Protein AF-0000000077158064 (afdb_homodimer)

Nearest PDB structures (foldseek):
  5jr9-assembly1_B  TM=8.731E-01  e=4.680E-07  Nanoarchaeum equitans Kin4-M
  8fbj-assembly1_A  TM=3.766E-01  e=9.279E-02  synthetic construct
  6vfk-assembly1_B  TM=2.708E-01  e=1.232E-01  synthetic construct
  2fbn-assembly1_B  TM=3.321E-01  e=3.832E-01  Plasmodium falciparum
  8e0m-assembly2_F  TM=2.994E-01  e=1.310E+00  synthetic construct

Organism: Nitrosopumilus maritimus (strain SCM1) (NCBI:txid436308)

InterPro domains:
  IPR002848 Translin family [PF01997] (65-176)
  IPR002848 Translin family [PTHR10741] (7-194)
  IPR036081 Translin superfamily [SSF74784] (12-185)

Solvent-accessible surface area (backbone atoms only — not comparable to full-atom values): 20820 Å² total; per-residue (Å²): 121,50,52,67,42,40,54,60,41,51,53,54,38,49,53,52,51,50,52,49,48,52,39,48,54,49,47,67,62,53,41,51,55,32,38,50,28,19,50,49,13,45,52,27,43,77,67,70,34,54,66,59,14,51,52,29,40,51,54,25,49,54,51,49,60,60,50,51,74,59,35,56,80,77,44,40,65,69,46,36,62,37,40,15,39,43,38,21,33,52,38,52,51,20,54,76,68,72,33,57,28,73,29,43,75,78,69,68,48,51,63,60,19,40,54,51,4,54,57,54,31,44,60,54,44,50,52,50,29,54,55,26,48,74,75,68,37,52,69,59,20,51,51,49,43,50,52,41,49,50,51,48,64,69,50,51,70,50,40,80,40,34,90,77,32,74,62,39,36,60,50,50,55,52,46,52,53,52,51,51,51,49,50,51,51,53,52,50,50,53,52,50,54,49,51,54,53,53,54,54,59,64,75,97,122,48,51,67,42,39,55,60,40,49,54,54,38,48,53,52,50,49,51,50,47,53,38,49,54,49,45,68,62,54,42,50,58,32,38,50,28,20,51,49,14,44,51,28,43,76,66,72,34,53,68,60,14,51,52,30,40,52,54,25,50,54,51,48,60,60,52,51,74,58,35,58,79,77,44,39,66,68,47,37,61,37,41,16,40,44,37,21,33,52,38,52,51,20,54,77,67,72,34,58,28,73,28,42,75,79,69,68,50,54,63,62,19,41,54,51,5,54,57,54,31,44,59,55,44,50,52,49,27,53,54,27,48,75,74,66,38,52,69,60,19,50,51,50,44,51,53,41,49,51,50,48,63,70,50,51,71,48,40,78,40,34,90,74,33,74,61,40,36,62,50,48,55,52,45,53,54,50,50,50,51,48,51,52,51,54,52,51,50,54,51,52,52,50,51,51,54,53,54,56,58,63,76,96

Sequence (408 aa):
MTLKNVKPSLNKISKTLGNVQDSREFLLKNTREIIVLCSRSIIAIHKNDTKTGKNNLKKAESLLKKYKKKATGDLRRYIITPEQEFVEAACLIAIVEKKEIPSDKKLGVMPESYVLGLLDCIGELKRMVFDKIRIGEIEEATRVFEVMENLYLQLYTFSMYDKVVKEARRKIDVNRILVDDVRSAITEEKRRTELIKTLKKFEKMTLKNVKPSLNKISKTLGNVQDSREFLLKNTREIIVLCSRSIIAIHKNDTKTGKNNLKKAESLLKKYKKKATGDLRRYIITPEQEFVEAACLIAIVEKKEIPSDKKLGVMPESYVLGLLDCIGELKRMVFDKIRIGEIEEATRVFEVMENLYLQLYTFSMYDKVVKEARRKIDVNRILVDDVRSAITEEKRRTELIKTLKKFEK

Radius of gyration: 30.84 Å; Cα contacts (8 Å, |Δi|>4): 491; chains: 2; bounding box: 34×127×59 Å

Foldseek 3Di:
DVCPPPVVVVVVVVVVVVLLVVLLVVLVPQLVLLLVLLVVLLVCVLVVNLVSSVVSLVVSLVSLVVSCVSQPDPSCVSSLVSLLSSLLSQQSSCVSVVHDRDDCVVSVHDPLSNLNSLLVNLVSLLVVLVVCVVVPNLVSSVSSLVVSVVSLVVSVVCLVVCVPRPCSVVSSVVSVVSSVVSVVVSVVSVVVVVVVVVVVVVVD/DVCVPPVVVVVVVVVVVVLLVVLLVVLVPQLVQLLVLLVVLLVCVLVVNLVSSVVSLVVSLVSLVVSVVSQPDPSCVSSLVSLLSSLLSQQSSCVSVVHDRDDCVVSVHDPLSNLNSLLVNLVSLLVVLVVCVVVPNLVSSVSSLVVSVVSLVVSVVCLVVCVPRPCSVVSSVVSVVSSVVSVVVSVVSVVVVVVVVVVVVVVD

Structure (mmCIF, N/CA/C/O backbone):
data_AF-0000000077158064-model_v1
#
loop_
_entity.id
_entity.type
_entity.pdbx_description
1 polymer Translin
#
loop_
_atom_site.group_PDB
_atom_site.id
_atom_site.type_symbol
_atom_site.label_atom_id
_atom_site.label_alt_id
_atom_site.label_comp_id
_atom_site.label_asym_id
_atom_site.label_entity_id
_atom_site.label_seq_id
_atom_site.pdbx_PDB_ins_code
_atom_site.Cartn_x
_atom_site.Cartn_y
_atom_site.Cartn_z
_atom_site.occupancy
_atom_site.B_iso_or_equiv
_atom_site.auth_seq_id
_atom_site.auth_comp_id
_atom_site.auth_asym_id
_atom_site.auth_atom_id
_atom_site.pdbx_PDB_model_num
ATOM 1 N N . MET A 1 1 ? 4.574 -37.562 -3.68 1 63.34 1 MET A N 1
ATOM 2 C CA . MET A 1 1 ? 3.607 -36.562 -3.219 1 63.34 1 MET A CA 1
ATOM 3 C C . MET A 1 1 ? 4.156 -35.156 -3.387 1 63.34 1 MET A C 1
ATOM 5 O O . MET A 1 1 ? 5.16 -34.781 -2.768 1 63.34 1 MET A O 1
ATOM 9 N N . THR A 1 2 ? 3.891 -34.406 -4.48 1 81.75 2 THR A N 1
ATOM 10 C CA . THR A 1 2 ? 4.391 -33.188 -5.098 1 81.75 2 THR A CA 1
ATOM 11 C C . THR A 1 2 ? 4.133 -32 -4.191 1 81.75 2 THR A C 1
ATOM 13 O O . THR A 1 2 ? 4.84 -30.984 -4.273 1 81.75 2 THR A O 1
ATOM 16 N N . LEU A 1 3 ? 3.342 -32.344 -3.084 1 86.19 3 LEU A N 1
ATOM 17 C CA . LEU A 1 3 ? 2.891 -31.188 -2.314 1 86.19 3 LEU A CA 1
ATOM 18 C C . LEU A 1 3 ? 3.426 -31.234 -0.887 1 86.19 3 LEU A C 1
ATOM 20 O O . LEU A 1 3 ? 2.908 -30.562 0.001 1 86.19 3 LEU A O 1
ATOM 24 N N . LYS A 1 4 ? 4.461 -31.953 -0.656 1 87.19 4 LYS A N 1
ATOM 25 C CA . LYS A 1 4 ? 4.984 -32.188 0.686 1 87.19 4 LYS A CA 1
ATOM 26 C C . LYS A 1 4 ? 5.48 -30.875 1.312 1 87.19 4 LYS A C 1
ATOM 28 O O . LYS A 1 4 ? 5.27 -30.641 2.504 1 87.19 4 LYS A O 1
ATOM 33 N N . ASN A 1 5 ? 6.105 -30.062 0.534 1 88.25 5 ASN A N 1
ATOM 34 C CA . ASN A 1 5 ? 6.68 -28.812 1.038 1 88.25 5 ASN A CA 1
ATOM 35 C C . ASN A 1 5 ? 5.645 -27.703 1.082 1 88.25 5 ASN A C 1
ATOM 37 O O . ASN A 1 5 ? 5.824 -26.703 1.794 1 88.25 5 ASN A O 1
ATOM 41 N N . VAL A 1 6 ? 4.605 -27.906 0.386 1 91.12 6 VAL A N 1
ATOM 42 C CA . VAL A 1 6 ? 3.623 -26.844 0.195 1 91.12 6 VAL A CA 1
ATOM 43 C C . VAL A 1 6 ? 2.727 -26.734 1.427 1 91.12 6 VAL A C 1
ATOM 45 O O . VAL A 1 6 ? 2.49 -25.641 1.942 1 91.12 6 VAL A O 1
ATOM 48 N N . LYS A 1 7 ? 2.371 -27.891 1.926 1 90 7 LYS A N 1
ATOM 49 C CA . LYS A 1 7 ? 1.406 -27.906 3.021 1 90 7 LYS A CA 1
ATOM 50 C C . LYS A 1 7 ? 1.958 -27.203 4.254 1 90 7 LYS A C 1
ATOM 52 O O . LYS A 1 7 ? 1.312 -26.312 4.805 1 90 7 LYS A O 1
ATOM 57 N N . PRO A 1 8 ? 3.201 -27.516 4.629 1 91.56 8 PRO A N 1
ATOM 58 C CA . PRO A 1 8 ? 3.77 -26.797 5.777 1 91.56 8 PRO A CA 1
ATOM 59 C C . PRO A 1 8 ? 3.949 -25.312 5.52 1 91.56 8 PRO A C 1
ATOM 61 O O . PRO A 1 8 ? 3.748 -24.5 6.422 1 91.56 8 PRO A O 1
ATOM 64 N N . SER A 1 9 ? 4.336 -24.969 4.352 1 93.12 9 SER A N 1
ATOM 65 C CA . SER A 1 9 ? 4.488 -23.562 3.986 1 93.12 9 SER A CA 1
ATOM 66 C C . SER A 1 9 ? 3.158 -22.828 4.074 1 93.12 9 SER A C 1
ATOM 68 O O . SER A 1 9 ? 3.084 -21.734 4.648 1 93.12 9 SER A O 1
ATOM 70 N N . LEU A 1 10 ? 2.145 -23.422 3.58 1 94.88 10 LEU A N 1
ATOM 71 C CA . LEU A 1 10 ? 0.828 -22.797 3.555 1 94.88 10 LEU A CA 1
ATOM 72 C C . LEU A 1 10 ? 0.274 -22.641 4.965 1 94.88 10 LEU A C 1
ATOM 74 O O . LEU A 1 10 ? -0.407 -21.656 5.266 1 94.88 10 LEU A O 1
ATOM 78 N N . ASN A 1 11 ? 0.569 -23.625 5.797 1 93.38 11 ASN A N 1
ATOM 79 C CA . ASN A 1 11 ? 0.135 -23.516 7.184 1 93.38 11 ASN A CA 1
ATOM 80 C C . ASN A 1 11 ? 0.79 -22.328 7.887 1 93.38 11 ASN A C 1
ATOM 82 O O . ASN A 1 11 ? 0.121 -21.578 8.594 1 93.38 11 ASN A O 1
ATOM 86 N N . LYS A 1 12 ? 2.047 -22.203 7.68 1 94.56 12 LYS A N 1
ATOM 87 C CA . LYS A 1 12 ? 2.771 -21.078 8.258 1 94.56 12 LYS A CA 1
ATOM 88 C C . LYS A 1 12 ? 2.271 -19.75 7.688 1 94.56 12 LYS A C 1
ATOM 90 O O . LYS A 1 12 ? 2.088 -18.781 8.422 1 94.56 12 LYS A O 1
ATOM 95 N N . ILE A 1 13 ? 2.055 -19.766 6.449 1 95.5 13 ILE A N 1
ATOM 96 C CA . ILE A 1 13 ? 1.58 -18.562 5.766 1 95.5 13 ILE A CA 1
ATOM 97 C C . ILE A 1 13 ? 0.183 -18.203 6.266 1 95.5 13 ILE A C 1
ATOM 99 O O . ILE A 1 13 ? -0.126 -17.031 6.477 1 95.5 13 ILE A O 1
ATOM 103 N N . SER A 1 14 ? -0.631 -19.219 6.426 1 94.81 14 SER A N 1
ATOM 104 C CA . SER A 1 14 ? -1.983 -19 6.93 1 94.81 14 SER A CA 1
ATOM 105 C C . SER A 1 14 ? -1.964 -18.312 8.289 1 94.81 14 SER A C 1
ATOM 107 O O . SER A 1 14 ? -2.725 -17.375 8.523 1 94.81 14 SER A O 1
ATOM 109 N N . LYS A 1 15 ? -1.099 -18.719 9.102 1 94 15 LYS A N 1
ATOM 110 C CA . LYS A 1 15 ? -0.969 -18.125 10.422 1 94 15 LYS A CA 1
ATOM 111 C C . LYS A 1 15 ? -0.511 -16.672 10.32 1 94 15 LYS A C 1
ATOM 113 O O . LYS A 1 15 ? -1.065 -15.781 10.984 1 94 15 LYS A O 1
ATOM 118 N N . THR A 1 16 ? 0.437 -16.484 9.492 1 93 16 THR A N 1
ATOM 119 C CA . THR A 1 16 ? 0.964 -15.133 9.281 1 93 16 THR A CA 1
ATOM 120 C C . THR A 1 16 ? -0.116 -14.211 8.727 1 93 16 THR A C 1
ATOM 122 O O . THR A 1 16 ? -0.296 -13.094 9.219 1 93 16 THR A O 1
ATOM 125 N N . LEU A 1 17 ? -0.86 -14.703 7.758 1 93.5 17 LEU A N 1
ATOM 126 C CA . LEU A 1 17 ? -1.914 -13.906 7.141 1 93.5 17 LEU A CA 1
ATOM 127 C C . LEU A 1 17 ? -3.045 -13.633 8.133 1 93.5 17 LEU A C 1
ATOM 129 O O . LEU A 1 17 ? -3.66 -12.57 8.102 1 93.5 17 LEU A O 1
ATOM 133 N N . GLY A 1 18 ? -3.293 -14.68 8.906 1 93.88 18 GLY A N 1
ATOM 134 C CA . GLY A 1 18 ? -4.281 -14.477 9.953 1 93.88 18 GLY A CA 1
ATOM 135 C C . GLY A 1 18 ? -3.926 -13.344 10.891 1 93.88 18 GLY A C 1
ATOM 136 O O . GLY A 1 18 ? -4.77 -12.508 11.211 1 93.88 18 GLY A O 1
ATOM 137 N N . ASN A 1 19 ? -2.67 -13.297 11.266 1 93.94 19 ASN A N 1
ATOM 138 C CA . ASN A 1 19 ? -2.184 -12.242 12.141 1 93.94 19 ASN A CA 1
ATOM 139 C C . ASN A 1 19 ? -2.26 -10.875 11.461 1 93.94 19 ASN A C 1
ATOM 141 O O . ASN A 1 19 ? -2.629 -9.883 12.094 1 93.94 19 ASN A O 1
ATOM 145 N N . VAL A 1 20 ? -1.938 -10.844 10.258 1 93.44 20 VAL A N 1
ATOM 146 C CA . VAL A 1 20 ? -1.991 -9.602 9.5 1 93.44 20 VAL A CA 1
ATOM 147 C C . VAL A 1 20 ? -3.436 -9.125 9.398 1 93.44 20 VAL A C 1
ATOM 149 O O . VAL A 1 20 ? -3.715 -7.934 9.578 1 93.44 20 VAL A O 1
ATOM 152 N N . GLN A 1 21 ? -4.316 -10.008 9.18 1 93.06 21 GLN A N 1
ATOM 153 C CA . GLN A 1 21 ? -5.73 -9.672 9.078 1 93.06 21 GLN A CA 1
ATOM 154 C C . GLN A 1 21 ? -6.258 -9.117 10.398 1 93.06 21 GLN A C 1
ATOM 156 O O . GLN A 1 21 ? -7.012 -8.141 10.414 1 93.06 21 GLN A O 1
ATOM 161 N N . ASP A 1 22 ? -5.852 -9.734 11.43 1 94.62 22 ASP A N 1
ATOM 162 C CA . ASP A 1 22 ? -6.262 -9.258 12.75 1 94.62 22 ASP A CA 1
ATOM 163 C C . ASP A 1 22 ? -5.723 -7.852 13.016 1 94.62 22 ASP A C 1
ATOM 165 O O . ASP A 1 22 ? -6.445 -6.992 13.523 1 94.62 22 ASP A O 1
ATOM 169 N N . SER A 1 23 ? -4.504 -7.664 12.664 1 95.25 23 SER A N 1
ATOM 170 C CA . SER A 1 23 ? -3.891 -6.355 12.852 1 95.25 23 SER A CA 1
ATOM 171 C C . SER A 1 23 ? -4.566 -5.297 11.984 1 95.25 23 SER A C 1
ATOM 173 O O . SER A 1 23 ? -4.77 -4.164 12.43 1 95.25 23 SER A O 1
ATOM 175 N N . ARG A 1 24 ? -4.883 -5.672 10.836 1 94.12 24 ARG A N 1
ATOM 176 C CA . ARG A 1 24 ? -5.578 -4.766 9.93 1 94.12 24 ARG A CA 1
ATOM 177 C C . ARG A 1 24 ? -6.918 -4.328 10.508 1 94.12 24 ARG A C 1
ATOM 179 O O . ARG A 1 24 ? -7.23 -3.137 10.531 1 94.12 24 ARG A O 1
ATOM 186 N N . GLU A 1 25 ? -7.66 -5.281 10.961 1 94.38 25 GLU A N 1
ATOM 187 C CA . GLU A 1 25 ? -8.969 -4.992 11.531 1 94.38 25 GLU A CA 1
ATOM 188 C C . GLU A 1 25 ? -8.852 -4.109 12.773 1 94.38 25 GLU A C 1
ATOM 190 O O . GLU A 1 25 ? -9.641 -3.189 12.969 1 94.38 25 GLU A O 1
ATOM 195 N N . PHE A 1 26 ? -7.867 -4.406 13.5 1 95.94 26 PHE A N 1
ATOM 196 C CA . PHE A 1 26 ? -7.59 -3.611 14.695 1 95.94 26 PHE A CA 1
ATOM 197 C C . PHE A 1 26 ? -7.305 -2.162 14.328 1 95.94 26 PHE A C 1
ATOM 199 O O . PHE A 1 26 ? -7.883 -1.241 14.906 1 95.94 26 PHE A O 1
ATOM 206 N N . LEU A 1 27 ? -6.449 -1.973 13.375 1 96.12 27 LEU A N 1
ATOM 207 C CA . LEU A 1 27 ? -6.035 -0.634 12.969 1 96.12 27 LEU A CA 1
ATOM 208 C C . LEU A 1 27 ? -7.199 0.132 12.352 1 96.12 27 LEU A C 1
ATOM 210 O O . LEU A 1 27 ? -7.391 1.315 12.641 1 96.12 27 LEU A O 1
ATOM 214 N N . LEU A 1 28 ? -7.996 -0.52 11.57 1 94 28 LEU A N 1
ATOM 215 C CA . LEU A 1 28 ? -9.148 0.103 10.922 1 94 28 LEU A CA 1
ATOM 216 C C . LEU A 1 28 ? -10.141 0.615 11.961 1 94 28 LEU A C 1
ATOM 218 O O . LEU A 1 28 ? -10.727 1.688 11.789 1 94 28 LEU A O 1
ATOM 222 N N . LYS A 1 29 ? -10.242 -0.091 12.969 1 93.25 29 LYS A N 1
ATOM 223 C CA . LYS A 1 29 ? -11.227 0.249 13.984 1 93.25 29 LYS A CA 1
ATOM 224 C C . LYS A 1 29 ? -10.688 1.302 14.945 1 93.25 29 LYS A C 1
ATOM 226 O O . LYS A 1 29 ? -11.375 2.285 15.242 1 93.25 29 LYS A O 1
ATOM 231 N N . ASN A 1 30 ? -9.453 1.193 15.266 1 94.94 30 ASN A N 1
ATOM 232 C CA . ASN A 1 30 ? -8.961 1.953 16.406 1 94.94 30 ASN A CA 1
ATOM 233 C C . ASN A 1 30 ? -8.297 3.258 15.977 1 94.94 30 ASN A C 1
ATOM 235 O O . ASN A 1 30 ? -8.266 4.227 16.734 1 94.94 30 ASN A O 1
ATOM 239 N N . THR A 1 31 ? -7.848 3.322 14.727 1 96.12 31 THR A N 1
ATOM 240 C CA . THR A 1 31 ? -7.16 4.535 14.289 1 96.12 31 THR A CA 1
ATOM 241 C C . THR A 1 31 ? -8.141 5.695 14.156 1 96.12 31 THR A C 1
ATOM 243 O O . THR A 1 31 ? -7.742 6.859 14.188 1 96.12 31 THR A O 1
ATOM 246 N N . ARG A 1 32 ? -9.438 5.426 14.094 1 95.94 32 ARG A N 1
ATOM 247 C CA . ARG A 1 32 ? -10.469 6.453 14.008 1 95.94 32 ARG A CA 1
ATOM 248 C C . ARG A 1 32 ? -10.492 7.32 15.258 1 95.94 32 ARG A C 1
ATOM 250 O O . ARG A 1 32 ? -10.727 8.531 15.18 1 95.94 32 ARG A O 1
ATOM 257 N N . GLU A 1 33 ? -10.258 6.691 16.297 1 97.69 33 GLU A N 1
ATOM 258 C CA . GLU A 1 33 ? -10.258 7.43 17.562 1 97.69 33 GLU A CA 1
ATOM 259 C C . GLU A 1 33 ? -9.148 8.484 17.578 1 97.69 33 GLU A C 1
ATOM 261 O O . GLU A 1 33 ? -9.344 9.578 18.109 1 97.69 33 GLU A O 1
ATOM 266 N N . ILE A 1 34 ? -8.047 8.188 17 1 98.25 34 ILE A N 1
ATOM 267 C CA . ILE A 1 34 ? -6.938 9.133 16.922 1 98.25 34 ILE A CA 1
ATOM 268 C C . ILE A 1 34 ? -7.332 10.328 16.062 1 98.25 34 ILE A C 1
ATOM 270 O O . ILE A 1 34 ? -7.094 11.477 16.453 1 98.25 34 ILE A O 1
ATOM 274 N N . ILE A 1 35 ? -7.977 10.031 14.992 1 98.31 35 ILE A N 1
ATOM 275 C CA . ILE A 1 35 ? -8.406 11.078 14.062 1 98.31 35 ILE A CA 1
ATOM 276 C C . ILE A 1 35 ? -9.398 12 14.766 1 98.31 35 ILE A C 1
ATOM 278 O O . ILE A 1 35 ? -9.289 13.227 14.672 1 98.31 35 ILE A O 1
ATOM 282 N N . VAL A 1 36 ? -10.281 11.414 15.477 1 98.31 36 VAL A N 1
ATOM 283 C CA . VAL A 1 36 ? -11.305 12.18 16.188 1 98.31 36 VAL A CA 1
ATOM 284 C C . VAL A 1 36 ? -10.648 13.062 17.25 1 98.31 36 VAL A C 1
ATOM 286 O O . VAL A 1 36 ? -10.984 14.242 17.375 1 98.31 36 VAL A O 1
ATOM 289 N N . LEU A 1 37 ? -9.711 12.523 17.938 1 98.56 37 LEU A N 1
ATOM 290 C CA . LEU A 1 37 ? -9.008 13.281 18.969 1 98.56 37 LEU A CA 1
ATOM 291 C C . LEU A 1 37 ? -8.258 14.461 18.359 1 98.56 37 LEU A C 1
ATOM 293 O O . LEU A 1 37 ? -8.289 15.57 18.906 1 98.56 37 LEU A O 1
ATOM 297 N N . CYS A 1 38 ? -7.621 14.242 17.25 1 98.69 38 CYS A N 1
ATOM 298 C CA . CYS A 1 38 ? -6.898 15.312 16.578 1 98.69 38 CYS A CA 1
ATOM 299 C C . CYS A 1 38 ? -7.859 16.375 16.062 1 98.69 38 CYS A C 1
ATOM 301 O O . CYS A 1 38 ? -7.586 17.578 16.188 1 98.69 38 CYS A O 1
ATOM 303 N N . SER A 1 39 ? -8.984 15.875 15.539 1 98.38 39 SER A N 1
ATOM 304 C CA . SER A 1 39 ? -10 16.828 15.094 1 98.38 39 SER A CA 1
ATOM 305 C C . SER A 1 39 ? -10.508 17.672 16.25 1 98.38 39 SER A C 1
ATOM 307 O O . SER A 1 39 ? -10.656 18.891 16.109 1 98.38 39 SER A O 1
ATOM 309 N N . ARG A 1 40 ? -10.719 17.062 17.328 1 98.5 40 ARG A N 1
ATOM 310 C CA . ARG A 1 40 ? -11.172 17.781 18.516 1 98.5 40 ARG A CA 1
ATOM 311 C C . ARG A 1 40 ? -10.102 18.75 19.016 1 98.5 40 ARG A C 1
ATOM 313 O O . ARG A 1 40 ? -10.422 19.812 19.531 1 98.5 40 ARG A O 1
ATOM 320 N N . SER A 1 41 ? -8.906 18.344 18.875 1 98.75 41 SER A N 1
ATOM 321 C CA . SER A 1 41 ? -7.801 19.219 19.25 1 98.75 41 SER A CA 1
ATOM 322 C C . SER A 1 41 ? -7.805 20.484 18.406 1 98.75 41 SER A C 1
ATOM 324 O O . SER A 1 41 ? -7.734 21.594 18.938 1 98.75 41 SER A O 1
ATOM 326 N N . ILE A 1 42 ? -7.965 20.328 17.141 1 98.5 42 ILE A N 1
ATOM 327 C CA . ILE A 1 42 ? -7.957 21.453 16.203 1 98.5 42 ILE A CA 1
ATOM 328 C C . ILE A 1 42 ? -9.133 22.375 16.5 1 98.5 42 ILE A C 1
ATOM 330 O O . ILE A 1 42 ? -8.969 23.594 16.562 1 98.5 42 ILE A O 1
ATOM 334 N N . ILE A 1 43 ? -10.273 21.766 16.781 1 98.38 43 ILE A N 1
ATOM 335 C CA . ILE A 1 43 ? -11.477 22.531 17.094 1 98.38 43 ILE A CA 1
ATOM 336 C C . ILE A 1 43 ? -11.25 23.344 18.375 1 98.38 43 ILE A C 1
ATOM 338 O O . ILE A 1 43 ? -11.578 24.531 18.438 1 98.38 43 ILE A O 1
ATOM 342 N N . ALA A 1 44 ? -10.727 22.719 19.344 1 98.44 44 ALA A N 1
ATOM 343 C CA . ALA A 1 44 ? -10.453 23.375 20.625 1 98.44 44 ALA A CA 1
ATOM 344 C C . ALA A 1 44 ? -9.5 24.547 20.438 1 98.44 44 ALA A C 1
ATOM 346 O O . ALA A 1 44 ? -9.695 25.609 21.031 1 98.44 44 ALA A O 1
ATOM 347 N N . ILE A 1 45 ? -8.516 24.375 19.625 1 97.75 45 ILE A N 1
ATOM 348 C CA . ILE A 1 45 ? -7.531 25.422 19.391 1 97.75 45 ILE A CA 1
ATOM 349 C C . ILE A 1 45 ? -8.203 26.625 18.734 1 97.75 45 ILE A C 1
ATOM 351 O O . ILE A 1 45 ? -7.949 27.766 19.125 1 97.75 45 ILE A O 1
ATOM 355 N N . HIS A 1 46 ? -9.117 26.391 17.828 1 96.31 46 HIS A N 1
ATOM 356 C CA . HIS A 1 46 ? -9.812 27.469 17.156 1 96.31 46 HIS A CA 1
ATOM 357 C C . HIS A 1 46 ? -10.789 28.172 18.094 1 96.31 46 HIS A C 1
ATOM 359 O O . HIS A 1 46 ? -11.164 29.328 17.859 1 96.31 46 HIS A O 1
ATOM 365 N N . LYS A 1 47 ? -11.133 27.484 19.125 1 96.38 47 LYS A N 1
ATOM 366 C CA . LYS A 1 47 ? -12 28.078 20.141 1 96.38 47 LYS A CA 1
ATOM 367 C C . LYS A 1 47 ? -11.18 28.734 21.25 1 96.38 47 LYS A C 1
ATOM 369 O O . LYS A 1 47 ? -11.711 29.031 22.328 1 96.38 47 LYS A O 1
ATOM 374 N N . ASN A 1 48 ? -9.93 28.844 21.031 1 95.38 48 ASN A N 1
ATOM 375 C CA . ASN A 1 48 ? -8.977 29.469 21.938 1 95.38 48 ASN A CA 1
ATOM 376 C C . ASN A 1 48 ? -8.867 28.688 23.25 1 95.38 48 ASN A C 1
ATOM 378 O O . ASN A 1 48 ? -8.664 29.281 24.312 1 95.38 48 ASN A O 1
ATOM 382 N N . ASP A 1 49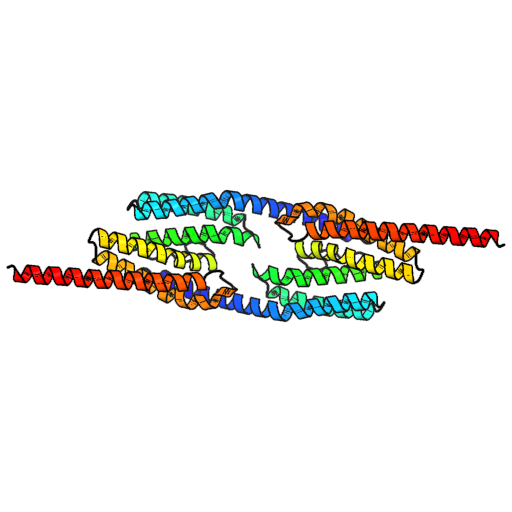 ? -9.141 27.438 23.188 1 97 49 ASP A N 1
ATOM 383 C CA . ASP A 1 49 ? -8.945 26.516 24.312 1 97 49 ASP A CA 1
ATOM 384 C C . ASP A 1 49 ? -7.715 25.641 24.094 1 97 49 ASP A C 1
ATOM 386 O O . ASP A 1 49 ? -7.84 24.438 23.859 1 97 49 ASP A O 1
ATOM 390 N N . THR A 1 50 ? -6.586 26.203 24.328 1 97.12 50 THR A N 1
ATOM 391 C CA . THR A 1 50 ? -5.316 25.547 24.016 1 97.12 50 THR A CA 1
ATOM 392 C C . THR A 1 50 ? -5.07 24.391 24.969 1 97.12 50 THR A C 1
ATOM 394 O O . THR A 1 50 ? -4.504 23.359 24.578 1 97.12 50 THR A O 1
ATOM 397 N N . LYS A 1 51 ? -5.512 24.547 26.172 1 97.88 51 LYS A N 1
ATOM 398 C CA . LYS A 1 51 ? -5.324 23.5 27.156 1 97.88 51 LYS A CA 1
ATOM 399 C C . LYS A 1 51 ? -6.008 22.203 26.734 1 97.88 51 LYS A C 1
ATOM 401 O O . LYS A 1 51 ? -5.383 21.141 26.703 1 97.88 51 LYS A O 1
ATOM 406 N N . THR A 1 52 ? -7.262 22.328 26.344 1 98.12 52 THR A N 1
ATOM 407 C CA . THR A 1 52 ? -8.016 21.172 25.875 1 98.12 52 THR A CA 1
ATOM 408 C C . THR A 1 52 ? -7.387 20.609 24.594 1 98.12 52 THR A C 1
ATOM 410 O O . THR A 1 52 ? -7.309 19.391 24.422 1 98.12 52 THR A O 1
ATOM 413 N N . GLY A 1 53 ? -6.992 21.469 23.734 1 98.5 53 GLY A N 1
ATOM 414 C CA . GLY A 1 53 ? -6.336 21.047 22.5 1 98.5 53 GLY A CA 1
ATOM 415 C C . GLY A 1 53 ? -5.082 20.219 22.766 1 98.5 53 GLY A C 1
ATOM 416 O O . GLY A 1 53 ? -4.895 19.172 22.156 1 98.5 53 GLY A O 1
ATOM 417 N N . LYS A 1 54 ? -4.32 20.688 23.703 1 98.44 54 LYS A N 1
ATOM 418 C CA . LYS A 1 54 ? -3.076 20 24.047 1 98.44 54 LYS A CA 1
ATOM 419 C C . LYS A 1 54 ? -3.354 18.656 24.703 1 98.44 54 LYS A C 1
ATOM 421 O O . LYS A 1 54 ? -2.645 17.672 24.453 1 98.44 54 LYS A O 1
ATOM 426 N N . ASN A 1 55 ? -4.34 18.641 25.516 1 98.56 55 ASN A N 1
ATOM 427 C CA . ASN A 1 55 ? -4.711 17.391 26.156 1 98.56 55 ASN A CA 1
ATOM 428 C C . ASN A 1 55 ? -5.168 16.344 25.156 1 98.56 55 ASN A C 1
ATOM 430 O O . ASN A 1 55 ? -4.762 15.188 25.234 1 98.56 55 ASN A O 1
ATOM 434 N N . ASN A 1 56 ? -6.004 16.766 24.234 1 98.62 56 ASN A N 1
ATOM 435 C CA . ASN A 1 56 ? -6.465 15.859 23.188 1 98.62 56 ASN A CA 1
ATOM 436 C C . ASN A 1 56 ? -5.305 15.344 22.344 1 98.62 56 ASN A C 1
ATOM 438 O O . ASN A 1 56 ? -5.262 14.164 21.984 1 98.62 56 ASN A O 1
ATOM 442 N N . LEU A 1 57 ? -4.383 16.203 22.078 1 98.69 57 LEU A N 1
ATOM 443 C CA . LEU A 1 57 ? -3.223 15.82 21.281 1 98.69 57 LEU A CA 1
ATOM 444 C C . LEU A 1 57 ? -2.363 14.797 22.016 1 98.69 57 LEU A C 1
ATOM 446 O O . LEU A 1 57 ? -1.863 13.844 21.406 1 98.69 57 LEU A O 1
ATOM 450 N N . LYS A 1 58 ? -2.23 15.047 23.266 1 98.5 58 LYS A N 1
ATOM 451 C CA . LYS A 1 58 ? -1.444 14.125 24.078 1 98.5 58 LYS A CA 1
ATOM 452 C C . LYS A 1 58 ? -2.076 12.734 24.078 1 98.5 58 LYS A C 1
ATOM 454 O O . LYS A 1 58 ? -1.373 11.727 24 1 98.5 58 LYS A O 1
ATOM 459 N N . LYS A 1 59 ? -3.375 12.688 24.188 1 98.5 59 LYS A N 1
ATOM 460 C CA . LYS A 1 59 ? -4.094 11.422 24.141 1 98.5 59 LYS A CA 1
ATOM 461 C C . LYS A 1 59 ? -3.912 10.742 22.781 1 98.5 59 LYS A C 1
ATOM 463 O O . LYS A 1 59 ? -3.678 9.539 22.703 1 98.5 59 LYS A O 1
ATOM 468 N N . ALA A 1 60 ? -3.992 11.531 21.719 1 98.5 60 ALA A N 1
ATOM 469 C CA . ALA A 1 60 ? -3.811 11.008 20.359 1 98.5 60 ALA A CA 1
ATOM 470 C C . ALA A 1 60 ? -2.402 10.453 20.172 1 98.5 60 ALA A C 1
ATOM 472 O O . ALA A 1 60 ? -2.223 9.406 19.547 1 98.5 60 ALA A O 1
ATOM 473 N N . GLU A 1 61 ? -1.437 11.18 20.75 1 98.38 61 GLU A N 1
ATOM 474 C CA . GLU A 1 61 ? -0.042 10.758 20.641 1 98.38 61 GLU A CA 1
ATOM 475 C C . GLU A 1 61 ? 0.176 9.398 21.281 1 98.38 61 GLU A C 1
ATOM 477 O O . GLU A 1 61 ? 0.866 8.539 20.734 1 98.38 61 GLU A O 1
ATOM 482 N N . SER A 1 62 ? -0.414 9.234 22.453 1 98.12 62 SER A N 1
ATOM 483 C CA . SER A 1 62 ? -0.27 7.98 23.203 1 98.12 62 SER A CA 1
ATOM 484 C C . SER A 1 62 ? -0.877 6.812 22.422 1 98.12 62 SER A C 1
ATOM 486 O O . SER A 1 62 ? -0.275 5.742 22.328 1 98.12 62 SER A O 1
ATOM 488 N N . LEU A 1 63 ? -2.031 7.039 21.859 1 97.81 63 LEU A N 1
ATOM 489 C CA . LEU A 1 63 ? -2.699 6 21.078 1 97.81 63 LEU A CA 1
ATOM 490 C C . LEU A 1 63 ? -1.921 5.691 19.797 1 97.81 63 LEU A C 1
ATOM 492 O O . LEU A 1 63 ? -1.8 4.527 19.406 1 97.81 63 LEU A O 1
ATOM 496 N N . LEU A 1 64 ? -1.419 6.73 19.188 1 97.75 64 LEU A N 1
ATOM 497 C CA . LEU A 1 64 ? -0.654 6.574 17.953 1 97.75 64 LEU A CA 1
ATOM 498 C C . LEU A 1 64 ? 0.58 5.707 18.188 1 97.75 64 LEU A C 1
ATOM 500 O O . LEU A 1 64 ? 0.865 4.801 17.406 1 97.75 64 LEU A O 1
ATOM 504 N N . LYS A 1 65 ? 1.261 5.941 19.266 1 96.69 65 LYS A N 1
ATOM 505 C CA . LYS A 1 65 ? 2.445 5.164 19.625 1 96.69 65 LYS A CA 1
ATOM 506 C C . LYS A 1 65 ? 2.09 3.699 19.875 1 96.69 65 LYS A C 1
ATOM 508 O O . LYS A 1 65 ? 2.809 2.797 19.438 1 96.69 65 LYS A O 1
ATOM 513 N N . LYS A 1 66 ? 0.981 3.529 20.5 1 96.25 66 LYS A N 1
ATOM 514 C CA . LYS A 1 66 ? 0.525 2.184 20.828 1 96.25 66 LYS A CA 1
ATOM 515 C C . LYS A 1 66 ? 0.125 1.417 19.562 1 96.25 66 LYS A C 1
ATOM 517 O O . LYS A 1 66 ? 0.489 0.251 19.406 1 96.25 66 LYS A O 1
ATOM 522 N N . TYR A 1 67 ? -0.513 2.08 18.672 1 96.38 67 TYR A N 1
ATOM 523 C CA . TYR A 1 67 ? -1.07 1.397 17.516 1 96.38 67 TYR A CA 1
ATOM 524 C C . TYR A 1 67 ? -0.015 1.213 16.438 1 96.38 67 TYR A C 1
ATOM 526 O O . TYR A 1 67 ? -0.113 0.299 15.609 1 96.38 67 TYR A O 1
ATOM 534 N N . LYS A 1 68 ? 0.987 2.068 16.438 1 95.06 68 LYS A N 1
ATOM 535 C CA . LYS A 1 68 ? 2.068 1.965 15.469 1 95.06 68 LYS A CA 1
ATOM 536 C C . LYS A 1 68 ? 2.789 0.625 15.586 1 95.06 68 LYS A C 1
ATOM 538 O O . LYS A 1 68 ? 3.293 0.096 14.594 1 95.06 68 LYS A O 1
ATOM 543 N N . LYS A 1 69 ? 2.768 0.079 16.734 1 93.5 69 LYS A N 1
ATOM 544 C CA . LYS A 1 69 ? 3.438 -1.193 17 1 93.5 69 LYS A CA 1
ATOM 545 C C . LYS A 1 69 ? 2.766 -2.33 16.234 1 93.5 69 LYS A C 1
ATOM 547 O O . LYS A 1 69 ? 3.41 -3.328 15.898 1 93.5 69 LYS A O 1
ATOM 552 N N . LYS A 1 70 ? 1.576 -2.135 15.891 1 92.88 70 LYS A N 1
ATOM 553 C CA . LYS A 1 70 ? 0.813 -3.178 15.211 1 92.88 70 LYS A CA 1
ATOM 554 C C . LYS A 1 70 ? 0.838 -2.977 13.695 1 92.88 70 LYS A C 1
ATOM 556 O O . LYS A 1 70 ? 0.404 -3.852 12.945 1 92.88 70 LYS A O 1
ATOM 561 N N . ALA A 1 71 ? 1.287 -1.83 13.312 1 92.19 71 ALA A N 1
ATOM 562 C CA . ALA A 1 71 ? 1.286 -1.493 11.891 1 92.19 71 ALA A CA 1
ATOM 563 C C . ALA A 1 71 ? 2.609 -1.88 11.234 1 92.19 71 ALA A C 1
ATOM 565 O O . ALA A 1 71 ? 3.438 -1.016 10.945 1 92.19 71 ALA A O 1
ATOM 566 N N . THR A 1 72 ? 2.766 -3.137 10.953 1 85.88 72 THR A N 1
ATOM 567 C CA . THR A 1 72 ? 4.008 -3.609 10.359 1 85.88 72 THR A CA 1
ATOM 568 C C . THR A 1 72 ? 3.832 -3.855 8.867 1 85.88 72 THR A C 1
ATOM 570 O O . THR A 1 72 ? 2.729 -4.156 8.406 1 85.88 72 THR A O 1
ATOM 573 N N . GLY A 1 73 ? 4.953 -3.658 8.125 1 84.88 73 GLY A N 1
ATOM 574 C CA . GLY A 1 73 ? 4.898 -3.908 6.691 1 84.88 73 GLY A CA 1
ATOM 575 C C . GLY A 1 73 ? 3.91 -3.016 5.969 1 84.88 73 GLY A C 1
ATOM 576 O O . GLY A 1 73 ? 3.945 -1.793 6.117 1 84.88 73 GLY A O 1
ATOM 577 N N . ASP A 1 74 ? 2.992 -3.674 5.324 1 86.31 74 ASP A N 1
ATOM 578 C CA . ASP A 1 74 ? 2.035 -2.943 4.496 1 86.31 74 ASP A CA 1
ATOM 579 C C . ASP A 1 74 ? 0.97 -2.268 5.355 1 86.31 74 ASP A C 1
ATOM 581 O O . ASP A 1 74 ? 0.268 -1.367 4.891 1 86.31 74 ASP A O 1
ATOM 585 N N . LEU A 1 75 ? 0.911 -2.689 6.543 1 91.44 75 LEU A N 1
ATOM 586 C CA . LEU A 1 75 ? -0.119 -2.15 7.426 1 91.44 75 LEU A CA 1
ATOM 587 C C . LEU A 1 75 ? 0.22 -0.725 7.852 1 91.44 75 LEU A C 1
ATOM 589 O O . LEU A 1 75 ? -0.636 -0.008 8.375 1 91.44 75 LEU A O 1
ATOM 593 N N . ARG A 1 76 ? 1.352 -0.25 7.527 1 91.62 76 ARG A N 1
ATOM 594 C CA . ARG A 1 76 ? 1.778 1.108 7.848 1 91.62 76 ARG A CA 1
ATOM 595 C C . ARG A 1 76 ? 0.895 2.139 7.152 1 91.62 76 ARG A C 1
ATOM 597 O O . ARG A 1 76 ? 0.739 3.26 7.637 1 91.62 76 ARG A O 1
ATOM 604 N N . ARG A 1 77 ? 0.309 1.742 6.094 1 91.31 77 ARG A N 1
ATOM 605 C CA . ARG A 1 77 ? -0.534 2.654 5.324 1 91.31 77 ARG A CA 1
ATOM 606 C C . ARG A 1 77 ? -1.723 3.129 6.152 1 91.31 77 ARG A C 1
ATOM 608 O O . ARG A 1 77 ? -2.225 4.234 5.949 1 91.31 77 ARG A O 1
ATOM 615 N N . TYR A 1 78 ? -2.131 2.34 7.137 1 93.44 78 TYR A N 1
ATOM 616 C CA . TYR A 1 78 ? -3.305 2.658 7.945 1 93.44 78 TYR A CA 1
ATOM 617 C C . TYR A 1 78 ? -2.971 3.695 9.008 1 93.44 78 TYR A C 1
ATOM 619 O O . TYR A 1 78 ? -3.867 4.25 9.648 1 93.44 78 TYR A O 1
ATOM 627 N N . ILE A 1 79 ? -1.689 3.963 9.102 1 96 79 ILE A N 1
ATOM 628 C CA . ILE A 1 79 ? -1.249 4.91 10.125 1 96 79 ILE A CA 1
ATOM 629 C C . ILE A 1 79 ? -1.021 6.281 9.492 1 96 79 ILE A C 1
ATOM 631 O O . ILE A 1 79 ? -0.921 7.289 10.195 1 96 79 ILE A O 1
ATOM 635 N N . ILE A 1 80 ? -1.022 6.395 8.227 1 95.12 80 ILE A N 1
ATOM 636 C CA . ILE A 1 80 ? -0.665 7.613 7.508 1 95.12 80 ILE A CA 1
ATOM 637 C C . ILE A 1 80 ? -1.661 8.719 7.848 1 95.12 80 ILE A C 1
ATOM 639 O O . ILE A 1 80 ? -1.268 9.805 8.281 1 95.12 80 ILE A O 1
ATOM 643 N N . THR A 1 81 ? -2.963 8.367 7.797 1 96.5 81 THR A N 1
ATOM 644 C CA . THR A 1 81 ? -3.996 9.375 7.988 1 96.5 81 THR A CA 1
ATOM 645 C C . THR A 1 81 ? -4.008 9.867 9.438 1 96.5 81 THR A C 1
ATOM 647 O O . THR A 1 81 ? -3.971 11.078 9.688 1 96.5 81 THR A O 1
ATOM 650 N N . PRO A 1 82 ? -3.98 8.906 10.375 1 97.94 82 PRO A N 1
ATOM 651 C CA . PRO A 1 82 ? -3.932 9.383 11.758 1 97.94 82 PRO A CA 1
ATOM 652 C C . PRO A 1 82 ? -2.682 10.211 12.055 1 97.94 82 PRO A C 1
ATOM 654 O O . PRO A 1 82 ? -2.752 11.203 12.789 1 97.94 82 PRO A O 1
ATOM 657 N N . GLU A 1 83 ? -1.554 9.859 11.516 1 98.06 83 GLU A N 1
ATOM 658 C CA . GLU A 1 83 ? -0.321 10.617 11.695 1 98.06 83 GLU A CA 1
ATOM 659 C C . GLU A 1 83 ? -0.431 12 11.062 1 98.06 83 GLU A C 1
ATOM 661 O O . GLU A 1 83 ? 0.079 12.984 11.602 1 98.06 83 GLU A O 1
ATOM 666 N N . GLN A 1 84 ? -1.051 12.016 9.945 1 97.94 84 GLN A N 1
ATOM 667 C CA . GLN A 1 84 ? -1.266 13.273 9.242 1 97.94 84 GLN A CA 1
ATOM 668 C C . GLN A 1 84 ? -2.047 14.266 10.102 1 97.94 84 GLN A C 1
ATOM 670 O O . GLN A 1 84 ? -1.632 15.414 10.266 1 97.94 84 GLN A O 1
ATOM 675 N N . GLU A 1 85 ? -3.166 13.773 10.68 1 98.56 85 GLU A N 1
ATOM 676 C CA . GLU A 1 85 ? -3.986 14.617 11.539 1 98.56 85 GLU A CA 1
ATOM 677 C C . GLU A 1 85 ? -3.225 15.031 12.797 1 98.56 85 GLU A C 1
ATOM 679 O O . GLU A 1 85 ? -3.324 16.172 13.242 1 98.56 85 GLU A O 1
ATOM 684 N N . PHE A 1 86 ? -2.451 14.133 13.25 1 98.81 86 PHE A N 1
ATOM 685 C CA . PHE A 1 86 ? -1.63 14.375 14.43 1 98.81 86 PHE A CA 1
ATOM 686 C C . PHE A 1 86 ? -0.614 15.477 14.164 1 98.81 86 PHE A C 1
ATOM 688 O O . PHE A 1 86 ? -0.455 16.391 14.984 1 98.81 86 PHE A O 1
ATOM 695 N N . VAL A 1 87 ? -0.017 15.43 13.062 1 98.75 87 VAL A N 1
ATOM 696 C CA . VAL A 1 87 ? 0.952 16.438 12.664 1 98.75 87 VAL A CA 1
ATOM 697 C C . VAL A 1 87 ? 0.255 17.797 12.531 1 98.75 87 VAL A C 1
ATOM 699 O O . VAL A 1 87 ? 0.753 18.812 13.031 1 98.75 87 VAL A O 1
ATOM 702 N N . GLU A 1 88 ? -0.872 17.766 11.859 1 98.69 88 GLU A N 1
ATOM 703 C CA . GLU A 1 88 ? -1.636 18.984 11.648 1 98.69 88 GLU A CA 1
ATOM 704 C C . GLU A 1 88 ? -1.966 19.672 12.977 1 98.69 88 GLU A C 1
ATOM 706 O O . GLU A 1 88 ? -1.703 20.859 13.148 1 98.69 88 GLU A O 1
ATOM 711 N N . ALA A 1 89 ? -2.406 18.891 13.906 1 98.69 89 ALA A N 1
ATOM 712 C CA . ALA A 1 89 ? -2.779 19.422 15.219 1 98.69 89 ALA A CA 1
ATOM 713 C C . ALA A 1 89 ? -1.558 19.938 15.969 1 98.69 89 ALA A C 1
ATOM 715 O O . ALA A 1 89 ? -1.59 21.016 16.547 1 98.69 89 ALA A O 1
ATOM 716 N N . ALA A 1 90 ? -0.534 19.188 15.961 1 98.5 90 ALA A N 1
ATOM 717 C CA . ALA A 1 90 ? 0.695 19.562 16.656 1 98.5 90 ALA A CA 1
ATOM 718 C C . ALA A 1 90 ? 1.255 20.875 16.094 1 98.5 90 ALA A C 1
ATOM 720 O O . ALA A 1 90 ? 1.699 21.734 16.844 1 98.5 90 ALA A O 1
ATOM 721 N N . CYS A 1 91 ? 1.231 20.938 14.797 1 98.06 91 CYS A N 1
ATOM 722 C CA . CYS A 1 91 ? 1.699 22.141 14.117 1 98.06 91 CYS A CA 1
ATOM 723 C C . CYS A 1 91 ? 0.858 23.344 14.5 1 98.06 91 CYS A C 1
ATOM 725 O O . CYS A 1 91 ? 1.398 24.406 14.852 1 98.06 91 CYS A O 1
ATOM 727 N N . LEU A 1 92 ? -0.446 23.172 14.469 1 98.19 92 LEU A N 1
ATOM 728 C CA . LEU A 1 92 ? -1.364 24.266 14.797 1 98.19 92 LEU A CA 1
ATOM 729 C C . LEU A 1 92 ? -1.13 24.766 16.219 1 98.19 92 LEU A C 1
ATOM 731 O O . LEU A 1 92 ? -1.056 25.969 16.453 1 98.19 92 LEU A O 1
ATOM 735 N N . ILE A 1 93 ? -0.925 23.875 17.125 1 98.12 93 ILE A N 1
ATOM 736 C CA . ILE A 1 93 ? -0.702 24.219 18.531 1 98.12 93 ILE A CA 1
ATOM 737 C C . ILE A 1 93 ? 0.61 24.984 18.672 1 98.12 93 ILE A C 1
ATOM 739 O O . ILE A 1 93 ? 0.671 25.984 19.375 1 98.12 93 ILE A O 1
ATOM 743 N N . ALA A 1 94 ? 1.623 24.484 18.047 1 97.88 94 ALA A N 1
ATOM 744 C CA . ALA A 1 94 ? 2.924 25.156 18.109 1 97.88 94 ALA A CA 1
ATOM 745 C C . ALA A 1 94 ? 2.83 26.594 17.609 1 97.88 94 ALA A C 1
ATOM 747 O O . ALA A 1 94 ? 3.396 27.5 18.219 1 97.88 94 ALA A O 1
ATOM 748 N N . ILE A 1 95 ? 2.117 26.797 16.578 1 97.31 95 ILE A N 1
ATOM 749 C CA . ILE A 1 95 ? 2 28.109 15.961 1 97.31 95 ILE A CA 1
ATOM 750 C C . ILE A 1 95 ? 1.22 29.047 16.891 1 97.31 95 ILE A C 1
ATOM 752 O O . ILE A 1 95 ? 1.601 30.203 17.078 1 97.31 95 ILE A O 1
ATOM 756 N N . VAL A 1 96 ? 0.163 28.547 17.469 1 96.12 96 VAL A N 1
ATOM 757 C CA . VAL A 1 96 ? -0.661 29.344 18.375 1 96.12 96 VAL A CA 1
ATOM 758 C C . VAL A 1 96 ? 0.155 29.734 19.609 1 96.12 96 VAL A C 1
ATOM 760 O O . VAL A 1 96 ? 0.029 30.859 20.109 1 96.12 96 VAL A O 1
ATOM 763 N N . GLU A 1 97 ? 1.003 28.875 19.969 1 96.12 97 GLU A N 1
ATOM 764 C CA . GLU A 1 97 ? 1.809 29.109 21.156 1 96.12 97 GLU A CA 1
ATOM 765 C C . GLU A 1 97 ? 3.09 29.875 20.812 1 96.12 97 GLU A C 1
ATOM 767 O O . GLU A 1 97 ? 3.934 30.094 21.688 1 96.12 97 GLU A O 1
ATOM 772 N N . LYS A 1 98 ? 3.27 30.203 19.562 1 96 98 LYS A N 1
ATOM 773 C CA . LYS A 1 98 ? 4.445 30.906 19.078 1 96 98 LYS A CA 1
ATOM 774 C C . LYS A 1 98 ? 5.723 30.141 19.359 1 96 98 LYS A C 1
ATOM 776 O O . LYS A 1 98 ? 6.711 30.703 19.844 1 96 98 LYS A O 1
ATOM 781 N N . LYS A 1 99 ? 5.598 28.797 19.203 1 96.06 99 LYS A N 1
ATOM 782 C CA . LYS A 1 99 ? 6.727 27.891 19.344 1 96.06 99 LYS A CA 1
ATOM 783 C C . LYS A 1 99 ? 7.141 27.312 17.984 1 96.06 99 LYS A C 1
ATOM 785 O O . LYS A 1 99 ? 6.469 27.531 16.984 1 96.06 99 LYS A O 1
ATOM 790 N N . GLU A 1 100 ? 8.219 26.656 18.094 1 96.19 100 GLU A N 1
ATOM 791 C CA . GLU A 1 100 ? 8.703 26.016 16.859 1 96.19 100 GLU A CA 1
ATOM 792 C C . GLU A 1 100 ? 7.871 24.797 16.516 1 96.19 100 GLU A C 1
ATOM 794 O O . GLU A 1 100 ? 7.516 24 17.406 1 96.19 100 GLU A O 1
ATOM 799 N N . ILE A 1 101 ? 7.559 24.672 15.289 1 97.12 101 ILE A N 1
ATOM 800 C CA . ILE A 1 101 ? 6.891 23.469 14.82 1 97.12 101 ILE A CA 1
ATOM 801 C C . ILE A 1 101 ? 7.797 22.25 15.023 1 97.12 101 ILE A C 1
ATOM 803 O O . ILE A 1 101 ? 8.969 22.281 14.656 1 97.12 101 ILE A O 1
ATOM 807 N N . PRO A 1 102 ? 7.293 21.25 15.617 1 96.5 102 PRO A N 1
ATOM 808 C CA . PRO A 1 102 ? 8.117 20.062 15.875 1 96.5 102 PRO A CA 1
ATOM 809 C C . PRO A 1 102 ? 8.547 19.344 14.594 1 96.5 102 PRO A C 1
ATOM 811 O O . PRO A 1 102 ? 7.805 19.359 13.609 1 96.5 102 PRO A O 1
ATOM 814 N N . SER A 1 103 ? 9.719 18.766 14.695 1 96.06 103 SER A N 1
ATOM 815 C CA . SER A 1 103 ? 10.242 18 13.57 1 96.06 103 SER A CA 1
ATOM 816 C C . SER A 1 103 ? 9.547 16.641 13.461 1 96.06 103 SER A C 1
ATOM 818 O O . SER A 1 103 ? 8.875 16.203 14.398 1 96.06 103 SER A O 1
ATOM 820 N N . ASP A 1 104 ? 9.75 16.016 12.297 1 96.31 104 ASP A N 1
ATOM 821 C CA . ASP A 1 104 ? 9.203 14.672 12.102 1 96.31 104 ASP A CA 1
ATOM 822 C C . ASP A 1 104 ? 9.789 13.688 13.109 1 96.31 104 ASP A C 1
ATOM 824 O O . ASP A 1 104 ? 9.078 12.805 13.602 1 96.31 104 ASP A O 1
ATOM 828 N N . LYS A 1 105 ? 11.062 13.844 13.445 1 95.31 105 LYS A N 1
ATOM 829 C CA . LYS A 1 105 ? 11.734 12.961 14.398 1 95.31 105 LYS A CA 1
ATOM 830 C C . LYS A 1 105 ? 11.164 13.141 15.805 1 95.31 105 LYS A C 1
ATOM 832 O O . LYS A 1 105 ? 10.938 12.164 16.516 1 95.31 105 LYS A O 1
ATOM 837 N N . LYS A 1 106 ? 10.953 14.336 16.125 1 95.62 106 LYS A N 1
ATOM 838 C CA . LYS A 1 106 ? 10.398 14.625 17.438 1 95.62 106 LYS A CA 1
ATOM 839 C C . LYS A 1 106 ? 8.992 14.039 17.578 1 95.62 106 LYS A C 1
ATOM 841 O O . LYS A 1 106 ? 8.633 13.5 18.625 1 95.62 106 LYS A O 1
ATOM 846 N N . LEU A 1 107 ? 8.195 14.148 16.516 1 97.44 107 LEU A N 1
ATOM 847 C CA . LEU A 1 107 ? 6.824 13.656 16.531 1 97.44 107 LEU A CA 1
ATOM 848 C C . LEU A 1 107 ? 6.789 12.141 16.328 1 97.44 107 LEU A C 1
ATOM 850 O O . LEU A 1 107 ? 5.781 11.492 16.625 1 97.44 107 LEU A O 1
ATOM 854 N N . GLY A 1 108 ? 7.871 11.602 15.797 1 96.12 108 GLY A N 1
ATOM 855 C CA . GLY A 1 108 ? 7.926 10.172 15.539 1 96.12 108 GLY A CA 1
ATOM 856 C C . GLY A 1 108 ? 6.977 9.727 14.445 1 96.12 108 GLY A C 1
ATOM 857 O O . GLY A 1 108 ? 6.266 8.727 14.602 1 96.12 108 GLY A O 1
ATOM 858 N N . VAL A 1 109 ? 6.863 10.508 13.406 1 97.06 109 VAL A N 1
ATOM 859 C CA . VAL A 1 109 ? 5.914 10.188 12.344 1 97.06 109 VAL A CA 1
ATOM 860 C C . VAL A 1 109 ? 6.664 9.891 11.047 1 97.06 109 VAL A C 1
ATOM 862 O O . VAL A 1 109 ? 7.852 10.203 10.93 1 97.06 109 VAL A O 1
ATOM 865 N N . MET A 1 110 ? 6.02 9.32 10.109 1 94.44 110 MET A N 1
ATOM 866 C CA . MET A 1 110 ? 6.586 9.008 8.797 1 94.44 110 MET A CA 1
ATOM 867 C C . MET A 1 110 ? 6.762 10.281 7.969 1 94.44 110 MET A C 1
ATOM 869 O O . MET A 1 110 ? 5.984 11.227 8.102 1 94.44 110 MET A O 1
ATOM 873 N N . PRO A 1 111 ? 7.762 10.195 7.117 1 94.5 111 PRO A N 1
ATOM 874 C CA . PRO A 1 111 ? 8.008 11.375 6.277 1 94.5 111 PRO A CA 1
ATOM 875 C C . PRO A 1 111 ? 6.785 11.797 5.477 1 94.5 111 PRO A C 1
ATOM 877 O O . PRO A 1 111 ? 6.469 12.984 5.402 1 94.5 111 PRO A O 1
ATOM 880 N N . GLU A 1 112 ? 6.102 10.852 4.938 1 94.38 112 GLU A N 1
ATOM 881 C CA . GLU A 1 112 ? 4.914 11.148 4.137 1 94.38 112 GLU A CA 1
ATOM 882 C C . GLU A 1 112 ? 3.834 11.82 4.98 1 94.38 112 GLU A C 1
ATOM 884 O O . GLU A 1 112 ? 3.248 12.82 4.562 1 94.38 112 GLU A O 1
ATOM 889 N N . SER A 1 113 ? 3.602 11.312 6.164 1 97.06 113 SER A N 1
ATOM 890 C CA . SER A 1 113 ? 2.594 11.852 7.07 1 97.06 113 SER A CA 1
ATOM 891 C C . SER A 1 113 ? 2.947 13.266 7.516 1 97.06 113 SER A C 1
ATOM 893 O O . SER A 1 113 ? 2.066 14.117 7.664 1 97.06 113 SER A O 1
ATOM 895 N N . TYR A 1 114 ? 4.199 13.492 7.727 1 98 114 TYR A N 1
ATOM 896 C CA . TYR A 1 114 ? 4.672 14.805 8.172 1 98 114 TYR A CA 1
ATOM 897 C C . TYR A 1 114 ? 4.391 15.867 7.117 1 98 114 TYR A C 1
ATOM 899 O O . TYR A 1 114 ? 3.814 16.922 7.422 1 98 114 TYR A O 1
ATOM 907 N N . VAL A 1 115 ? 4.754 15.516 5.871 1 97.69 115 VAL A N 1
ATOM 908 C CA . VAL A 1 115 ? 4.57 16.453 4.773 1 97.69 115 VAL A CA 1
ATOM 909 C C . VAL A 1 115 ? 3.084 16.75 4.578 1 97.69 115 VAL A C 1
ATOM 911 O O . VAL A 1 115 ? 2.674 17.906 4.508 1 97.69 115 VAL A O 1
ATOM 914 N N . LEU A 1 116 ? 2.309 15.719 4.59 1 97.81 116 LEU A N 1
ATOM 915 C CA . LEU A 1 116 ? 0.876 15.867 4.355 1 97.81 116 LEU A CA 1
ATOM 916 C C . LEU A 1 116 ? 0.217 16.641 5.496 1 97.81 116 LEU A C 1
ATOM 918 O O . LEU A 1 116 ? -0.668 17.469 5.262 1 97.81 116 LEU A O 1
ATOM 922 N N . GLY A 1 117 ? 0.66 16.328 6.668 1 98.38 117 GLY A N 1
ATOM 923 C CA . GLY A 1 117 ? 0.128 17.031 7.82 1 98.38 117 GLY A CA 1
ATOM 924 C C . GLY A 1 117 ? 0.43 18.516 7.801 1 98.38 117 GLY A C 1
ATOM 925 O O . GLY A 1 117 ? -0.427 19.344 8.141 1 98.38 117 GLY A O 1
ATOM 926 N N . LEU A 1 118 ? 1.622 18.859 7.402 1 98.31 118 LEU A N 1
ATOM 927 C CA . LEU A 1 118 ? 2 20.266 7.289 1 98.31 118 LEU A CA 1
ATOM 928 C C . LEU A 1 118 ? 1.18 20.953 6.207 1 98.31 118 LEU A C 1
ATOM 930 O O . LEU A 1 118 ? 0.778 22.109 6.379 1 98.31 118 LEU A O 1
ATOM 934 N N . LEU A 1 119 ? 0.938 20.219 5.137 1 98.06 119 LEU A N 1
ATOM 935 C CA . LEU A 1 119 ? 0.122 20.781 4.062 1 98.06 119 LEU A CA 1
ATOM 936 C C . LEU A 1 119 ? -1.3 21.047 4.547 1 98.06 119 LEU A C 1
ATOM 938 O O . LEU A 1 119 ? -1.882 22.094 4.227 1 98.06 119 LEU A O 1
ATOM 942 N N . ASP A 1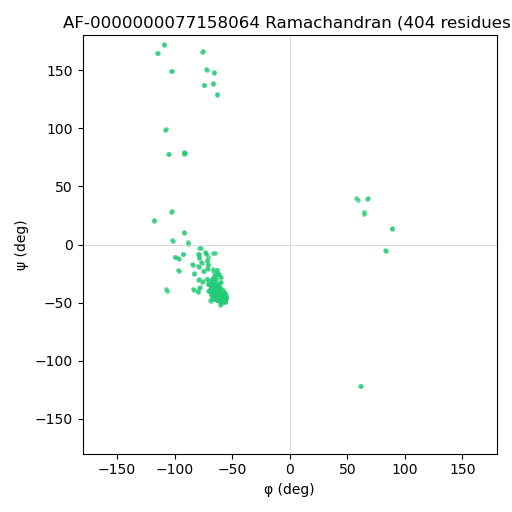 120 ? -1.808 20.156 5.332 1 98.19 120 ASP A N 1
ATOM 943 C CA . ASP A 1 120 ? -3.158 20.312 5.863 1 98.19 120 ASP A CA 1
ATOM 944 C C . ASP A 1 120 ? -3.232 21.484 6.84 1 98.19 120 ASP A C 1
ATOM 946 O O . ASP A 1 120 ? -4.266 22.156 6.941 1 98.19 120 ASP A O 1
ATOM 950 N N . CYS A 1 121 ? -2.174 21.719 7.477 1 98.38 121 CYS A N 1
ATOM 951 C CA . CYS A 1 121 ? -2.129 22.781 8.469 1 98.38 121 CYS A CA 1
ATOM 952 C C . CYS A 1 121 ? -2.332 24.141 7.82 1 98.38 121 CYS A C 1
ATOM 954 O O . CYS A 1 121 ? -2.863 25.062 8.445 1 98.38 121 CYS A O 1
ATOM 956 N N . ILE A 1 122 ? -1.93 24.297 6.57 1 98.06 122 ILE A N 1
ATOM 957 C CA . ILE A 1 122 ? -2.047 25.562 5.859 1 98.06 122 ILE A CA 1
ATOM 958 C C . ILE A 1 122 ? -3.508 26 5.824 1 98.06 122 ILE A C 1
ATOM 960 O O . ILE A 1 122 ? -3.814 27.172 6.035 1 98.06 122 ILE A O 1
ATOM 964 N N . GLY A 1 123 ? -4.422 25.078 5.613 1 97.25 123 GLY A N 1
ATOM 965 C CA . GLY A 1 123 ? -5.84 25.406 5.656 1 97.25 123 GLY A CA 1
ATOM 966 C C . GLY A 1 123 ? -6.297 25.906 7.012 1 97.25 123 GLY A C 1
ATOM 967 O O . GLY A 1 123 ? -7.09 26.844 7.094 1 97.25 123 GLY A O 1
ATOM 968 N N . GLU A 1 124 ? -5.824 25.312 7.949 1 97.69 124 GLU A N 1
ATOM 969 C CA . GLU A 1 124 ? -6.18 25.719 9.305 1 97.69 124 GLU A CA 1
ATOM 970 C C . GLU A 1 124 ? -5.629 27.109 9.625 1 97.69 124 GLU A C 1
ATOM 972 O O . GLU A 1 124 ? -6.254 27.859 10.367 1 97.69 124 GLU A O 1
ATOM 977 N N . LEU A 1 125 ? -4.477 27.375 9.062 1 98.19 125 LEU A N 1
ATOM 978 C CA . LEU A 1 125 ? -3.881 28.688 9.273 1 98.19 125 LEU A CA 1
ATOM 979 C C . LEU A 1 125 ? -4.695 29.781 8.578 1 98.19 125 LEU A C 1
ATOM 981 O O . LEU A 1 125 ? -4.816 30.891 9.094 1 98.19 125 LEU A O 1
ATOM 985 N N . LYS A 1 126 ? -5.238 29.422 7.445 1 98.19 126 LYS A N 1
ATOM 986 C CA . LYS A 1 126 ? -6.148 30.375 6.809 1 98.19 126 LYS A CA 1
ATOM 987 C C . LYS A 1 126 ? -7.297 30.75 7.738 1 98.19 126 LYS A C 1
ATOM 989 O O . LYS A 1 126 ? -7.586 31.922 7.934 1 98.19 126 LYS A O 1
ATOM 994 N N . ARG A 1 127 ? -7.875 29.719 8.273 1 97.12 127 ARG A N 1
ATOM 995 C CA . ARG A 1 127 ? -8.961 29.969 9.203 1 97.12 127 ARG A CA 1
ATOM 996 C C . ARG A 1 127 ? -8.5 30.859 10.359 1 97.12 127 ARG A C 1
ATOM 998 O O . ARG A 1 127 ? -9.203 31.797 10.734 1 97.12 127 ARG A O 1
ATOM 1005 N N . MET A 1 128 ? -7.422 30.641 10.859 1 97.06 128 MET A N 1
ATOM 1006 C CA . MET A 1 128 ? -6.879 31.391 11.984 1 97.06 128 MET A CA 1
ATOM 1007 C C . MET A 1 128 ? -6.656 32.844 11.609 1 97.06 128 MET A C 1
ATOM 1009 O O . MET A 1 128 ? -6.98 33.75 12.375 1 97.06 128 MET A O 1
ATOM 1013 N N . VAL A 1 129 ? -6.125 33.062 10.422 1 97.62 129 VAL A N 1
ATOM 1014 C CA . VAL A 1 129 ? -5.867 34.406 9.953 1 97.62 129 VAL A CA 1
ATOM 1015 C C . VAL A 1 129 ? -7.176 35.188 9.875 1 97.62 129 VAL A C 1
ATOM 1017 O O . VAL A 1 129 ? -7.277 36.312 10.406 1 97.62 129 VAL A O 1
ATOM 1020 N N . PHE A 1 130 ? -8.172 34.594 9.312 1 96.81 130 PHE A N 1
ATOM 1021 C CA . PHE A 1 130 ? -9.453 35.281 9.156 1 96.81 130 PHE A CA 1
ATOM 1022 C C . PHE A 1 130 ? -10.109 35.5 10.508 1 96.81 130 PHE A C 1
ATOM 1024 O O . PHE A 1 130 ? -10.727 36.562 10.727 1 96.81 130 PHE A O 1
ATOM 1031 N N . ASP A 1 131 ? -10.008 34.562 11.352 1 95.69 131 ASP A N 1
ATOM 1032 C CA . ASP A 1 131 ? -10.523 34.75 12.703 1 95.69 131 ASP A CA 1
ATOM 1033 C C . ASP A 1 131 ? -9.867 35.938 13.391 1 95.69 131 ASP A C 1
ATOM 1035 O O . ASP A 1 131 ? -10.539 36.719 14.07 1 95.69 131 ASP A O 1
ATOM 1039 N N . LYS A 1 132 ? -8.555 36.094 13.242 1 96.12 132 LYS A N 1
ATOM 1040 C CA . LYS A 1 132 ? -7.816 37.188 13.859 1 96.12 132 LYS A CA 1
ATOM 1041 C C . LYS A 1 132 ? -8.195 38.531 13.234 1 96.12 132 LYS A C 1
ATOM 1043 O O . LYS A 1 132 ? -8.312 39.531 13.938 1 96.12 132 LYS A O 1
ATOM 1048 N N . ILE A 1 133 ? -8.406 38.531 11.984 1 94.81 133 ILE A N 1
ATOM 1049 C CA . ILE A 1 133 ? -8.844 39.719 11.305 1 94.81 133 ILE A CA 1
ATOM 1050 C C . ILE A 1 133 ? -10.211 40.156 11.844 1 94.81 133 ILE A C 1
ATOM 1052 O O . ILE A 1 133 ? -10.422 41.344 12.141 1 94.81 133 ILE A O 1
ATOM 1056 N N . ARG A 1 134 ? -11.055 39.219 12.016 1 93.88 134 ARG A N 1
ATOM 1057 C CA . ARG A 1 134 ? -12.422 39.469 12.453 1 93.88 134 ARG A CA 1
ATOM 1058 C C . ARG A 1 134 ? -12.453 40.156 13.82 1 93.88 134 ARG A C 1
ATOM 1060 O O . ARG A 1 134 ? -13.289 41 14.078 1 93.88 134 ARG A O 1
ATOM 1067 N N . ILE A 1 135 ? -11.531 39.875 14.641 1 94 135 ILE A N 1
ATOM 1068 C CA . ILE A 1 135 ? -11.555 40.438 15.992 1 94 135 ILE A CA 1
ATOM 1069 C C . ILE A 1 135 ? -10.586 41.594 16.094 1 94 135 ILE A C 1
ATOM 1071 O O . ILE A 1 135 ? -10.258 42.062 17.188 1 94 135 ILE A O 1
ATOM 1075 N N . GLY A 1 136 ? -9.93 42 15 1 91.25 136 GLY A N 1
ATOM 1076 C CA . GLY A 1 136 ? -9.133 43.219 14.922 1 91.25 136 GLY A CA 1
ATOM 1077 C C . GLY A 1 136 ? -7.688 43 15.328 1 91.25 136 GLY A C 1
ATOM 1078 O O . GLY A 1 136 ? -6.977 43.969 15.625 1 91.25 136 GLY A O 1
ATOM 1079 N N . GLU A 1 137 ? -7.258 41.781 15.422 1 93.88 137 GLU A N 1
ATOM 1080 C CA . GLU A 1 137 ? -5.867 41.5 15.742 1 93.88 137 GLU A CA 1
ATOM 1081 C C . GLU A 1 137 ? -5.031 41.344 14.477 1 93.88 137 GLU A C 1
ATOM 1083 O O . GLU A 1 137 ? -4.523 40.25 14.172 1 93.88 137 GLU A O 1
ATOM 1088 N N . ILE A 1 138 ? -4.672 42.406 13.914 1 93.12 138 ILE A N 1
ATOM 1089 C CA . ILE A 1 138 ? -4.07 42.438 12.586 1 93.12 138 ILE A CA 1
ATOM 1090 C C . ILE A 1 138 ? -2.605 42.031 12.664 1 93.12 138 ILE A C 1
ATOM 1092 O O . ILE A 1 138 ? -2.09 41.344 11.766 1 93.12 138 ILE A O 1
ATOM 1096 N N . GLU A 1 139 ? -1.97 42.438 13.711 1 94.25 139 GLU A N 1
ATOM 1097 C CA . GLU A 1 139 ? -0.567 42.062 13.867 1 94.25 139 GLU A CA 1
ATOM 1098 C C . GLU A 1 139 ? -0.408 40.562 13.969 1 94.25 139 GLU A C 1
ATOM 1100 O O . GLU A 1 139 ? 0.474 39.969 13.328 1 94.25 139 GLU A O 1
ATOM 1105 N N . GLU A 1 140 ? -1.299 39.969 14.742 1 96 140 GLU A N 1
ATOM 1106 C CA . GLU A 1 140 ? -1.255 38.531 14.883 1 96 140 GLU A CA 1
ATOM 1107 C C . GLU A 1 140 ? -1.654 37.844 13.586 1 96 140 GLU A C 1
ATOM 1109 O O . GLU A 1 140 ? -1.071 36.812 13.211 1 96 140 GLU A O 1
ATOM 1114 N N . ALA A 1 141 ? -2.627 38.344 12.898 1 97 141 ALA A N 1
ATOM 1115 C CA . ALA A 1 141 ? -3.025 37.812 11.594 1 97 141 ALA A CA 1
ATOM 1116 C C . ALA A 1 141 ? -1.855 37.844 10.617 1 97 141 ALA A C 1
ATOM 1118 O O . ALA A 1 141 ? -1.632 36.875 9.898 1 97 141 ALA A O 1
ATOM 1119 N N . THR A 1 142 ? -1.128 38.906 10.648 1 96.56 142 THR A N 1
ATOM 1120 C CA . THR A 1 142 ? 0.02 39.062 9.758 1 96.56 142 THR A CA 1
ATOM 1121 C C . THR A 1 142 ? 1.109 38.062 10.109 1 96.56 142 THR A C 1
ATOM 1123 O O . THR A 1 142 ? 1.714 37.438 9.219 1 96.56 142 THR A O 1
ATOM 1126 N N . ARG A 1 143 ? 1.307 37.906 11.359 1 96.94 143 ARG A N 1
ATOM 1127 C CA . ARG A 1 143 ? 2.297 36.938 11.812 1 96.94 143 ARG A CA 1
ATOM 1128 C C . ARG A 1 143 ? 1.938 35.531 11.336 1 96.94 143 ARG A C 1
ATOM 1130 O O . ARG A 1 143 ? 2.791 34.812 10.812 1 96.94 143 ARG A O 1
ATOM 1137 N N . VAL A 1 144 ? 0.71 35.094 11.594 1 97.69 144 VAL A N 1
ATOM 1138 C CA . VAL A 1 144 ? 0.245 33.781 11.203 1 97.69 144 VAL A CA 1
ATOM 1139 C C . VAL A 1 144 ? 0.357 33.594 9.688 1 97.69 144 VAL A C 1
ATOM 1141 O O . VAL A 1 144 ? 0.742 32.531 9.203 1 97.69 144 VAL A O 1
ATOM 1144 N N . PHE A 1 145 ? 0.061 34.625 8.992 1 97.88 145 PHE A N 1
ATOM 1145 C CA . PHE A 1 145 ? 0.154 34.594 7.539 1 97.88 145 PHE A CA 1
ATOM 1146 C C . PHE A 1 145 ? 1.595 34.375 7.094 1 97.88 145 PHE A C 1
ATOM 1148 O O . PHE A 1 145 ? 1.85 33.594 6.152 1 97.88 145 PHE A O 1
ATOM 1155 N N . GLU A 1 146 ? 2.465 35.062 7.727 1 97.44 146 GLU A N 1
ATOM 1156 C CA . GLU A 1 146 ? 3.871 34.875 7.387 1 97.44 146 GLU A CA 1
ATOM 1157 C C . GLU A 1 146 ? 4.297 33.406 7.57 1 97.44 146 GLU A C 1
ATOM 1159 O O . GLU A 1 146 ? 5.031 32.875 6.75 1 97.44 146 GLU A O 1
ATOM 1164 N N . VAL A 1 147 ? 3.846 32.812 8.641 1 97.38 147 VAL A N 1
ATOM 1165 C CA . VAL A 1 147 ? 4.129 31.391 8.891 1 97.38 147 VAL A CA 1
ATOM 1166 C C . VAL A 1 147 ? 3.51 30.547 7.781 1 97.38 147 VAL A C 1
ATOM 1168 O O . VAL A 1 147 ? 4.156 29.641 7.25 1 97.38 147 VAL A O 1
ATOM 1171 N N . MET A 1 148 ? 2.248 30.812 7.445 1 97.94 148 MET A N 1
ATOM 1172 C CA . MET A 1 148 ? 1.502 30.109 6.402 1 97.94 148 MET A CA 1
ATOM 1173 C C . MET A 1 148 ? 2.238 30.172 5.07 1 97.94 148 MET A C 1
ATOM 1175 O O . MET A 1 148 ? 2.459 29.141 4.43 1 97.94 148 MET A O 1
ATOM 1179 N N . GLU A 1 149 ? 2.623 31.344 4.73 1 97.12 149 GLU A N 1
ATOM 1180 C CA . GLU A 1 149 ? 3.289 31.562 3.449 1 97.12 149 GLU A CA 1
ATOM 1181 C C . GLU A 1 149 ? 4.645 30.859 3.402 1 97.12 149 GLU A C 1
ATOM 1183 O O . GLU A 1 149 ? 4.977 30.219 2.41 1 97.12 149 GLU A O 1
ATOM 1188 N N . ASN A 1 150 ? 5.367 31.016 4.465 1 96.81 150 ASN A N 1
ATOM 1189 C CA . ASN A 1 150 ? 6.684 30.375 4.523 1 96.81 150 ASN A CA 1
ATOM 1190 C C . ASN A 1 150 ? 6.574 28.859 4.492 1 96.81 150 ASN A C 1
ATOM 1192 O O . ASN A 1 150 ? 7.391 28.188 3.859 1 96.81 150 ASN A O 1
ATOM 1196 N N . LEU A 1 151 ? 5.621 28.344 5.215 1 97.06 151 LEU A N 1
ATOM 1197 C CA . LEU A 1 151 ? 5.375 26.906 5.203 1 97.06 151 LEU A CA 1
ATOM 1198 C C . LEU A 1 151 ? 5.062 26.422 3.793 1 97.06 151 LEU A C 1
ATOM 1200 O O . LEU A 1 151 ? 5.625 25.422 3.338 1 97.06 151 LEU A O 1
ATOM 1204 N N . TYR A 1 152 ? 4.238 27.156 3.143 1 97.38 152 TYR A N 1
ATOM 1205 C CA . TYR A 1 152 ? 3.869 26.812 1.773 1 97.38 152 TYR A CA 1
ATOM 1206 C C . TYR A 1 152 ? 5.09 26.812 0.863 1 97.38 152 TYR A C 1
ATOM 1208 O O . TYR A 1 152 ? 5.285 25.875 0.074 1 97.38 152 TYR A O 1
ATOM 1216 N N . LEU A 1 153 ? 5.922 27.797 0.996 1 95.81 153 LEU A N 1
ATOM 1217 C CA . LEU A 1 153 ? 7.105 27.922 0.151 1 95.81 153 LEU A CA 1
ATOM 1218 C C . LEU A 1 153 ? 8.047 26.734 0.367 1 95.81 153 LEU A C 1
ATOM 1220 O O . LEU A 1 153 ? 8.656 26.25 -0.584 1 95.81 153 LEU A O 1
ATOM 1224 N N . GLN A 1 154 ? 8.117 26.312 1.661 1 94.94 154 GLN A N 1
ATOM 1225 C CA . GLN A 1 154 ? 8.992 25.203 1.983 1 94.94 154 GLN A CA 1
ATOM 1226 C C . GLN A 1 154 ? 8.43 23.891 1.446 1 94.94 154 GLN A C 1
ATOM 1228 O O . GLN A 1 154 ? 9.188 22.984 1.085 1 94.94 154 GLN A O 1
ATOM 1233 N N . LEU A 1 155 ? 7.164 23.797 1.356 1 97.19 155 LEU A N 1
ATOM 1234 C CA . LEU A 1 155 ? 6.512 22.547 0.996 1 97.19 155 LEU A CA 1
ATOM 1235 C C . LEU A 1 155 ? 6.285 22.469 -0.51 1 97.19 155 LEU A C 1
ATOM 1237 O O . LEU A 1 155 ? 5.992 21.391 -1.041 1 97.19 155 LEU A O 1
ATOM 1241 N N . TYR A 1 156 ? 6.527 23.516 -1.182 1 94.56 156 TYR A N 1
ATOM 1242 C CA . TYR A 1 156 ? 6.188 23.641 -2.596 1 94.56 156 TYR A CA 1
ATOM 1243 C C . TYR A 1 156 ? 6.918 22.594 -3.424 1 94.56 156 TYR A C 1
ATOM 1245 O O . TYR A 1 156 ? 6.344 22 -4.344 1 94.56 156 TYR A O 1
ATOM 1253 N N . THR A 1 157 ? 8.141 22.312 -3.076 1 93.38 157 THR A N 1
ATOM 1254 C CA . THR A 1 157 ? 8.984 21.422 -3.871 1 93.38 157 THR A CA 1
ATOM 1255 C C . THR A 1 157 ? 8.523 19.969 -3.734 1 93.38 157 THR A C 1
ATOM 1257 O O . THR A 1 157 ? 8.922 19.109 -4.523 1 93.38 157 THR A O 1
ATOM 1260 N N . PHE A 1 158 ? 7.703 19.734 -2.795 1 95.75 158 PHE A N 1
ATOM 1261 C CA . PHE A 1 158 ? 7.285 18.359 -2.549 1 95.75 158 PHE A CA 1
ATOM 1262 C C . PHE A 1 158 ? 6.23 17.922 -3.562 1 95.75 158 PHE A C 1
ATOM 1264 O O . PHE A 1 158 ? 5.859 16.75 -3.613 1 95.75 158 PHE A O 1
ATOM 1271 N N . SER A 1 159 ? 5.828 18.828 -4.434 1 93.75 159 SER A N 1
ATOM 1272 C CA . SER A 1 159 ? 4.91 18.5 -5.52 1 93.75 159 SER A CA 1
ATOM 1273 C C . SER A 1 159 ? 5.535 17.484 -6.473 1 93.75 159 SER A C 1
ATOM 1275 O O . SER A 1 159 ? 4.82 16.719 -7.137 1 93.75 159 SER A O 1
ATOM 1277 N N . MET A 1 160 ? 6.832 17.406 -6.465 1 92.94 160 MET A N 1
ATOM 1278 C CA . MET A 1 160 ? 7.535 16.531 -7.387 1 92.94 160 MET A CA 1
ATOM 1279 C C . MET A 1 160 ? 7.488 15.078 -6.891 1 92.94 160 MET A C 1
ATOM 1281 O O . MET A 1 160 ? 7.809 14.156 -7.637 1 92.94 160 MET A O 1
ATOM 1285 N N . TYR A 1 161 ? 7.039 14.922 -5.641 1 92.69 161 TYR A N 1
ATOM 1286 C CA . TYR A 1 161 ? 7.016 13.578 -5.059 1 92.69 161 TYR A CA 1
ATOM 1287 C C . TYR A 1 161 ? 5.605 13.008 -5.059 1 92.69 161 TYR A C 1
ATOM 1289 O O . TYR A 1 161 ? 5.277 12.141 -4.246 1 92.69 161 TYR A O 1
ATOM 1297 N N . ASP A 1 162 ? 4.793 13.398 -5.961 1 90.88 162 ASP A N 1
ATOM 1298 C CA . ASP A 1 162 ? 3.383 13.023 -6.004 1 90.88 162 ASP A CA 1
ATOM 1299 C C . ASP A 1 162 ? 3.221 11.523 -6.23 1 90.88 162 ASP A C 1
ATOM 1301 O O . ASP A 1 162 ? 2.248 10.922 -5.773 1 90.88 162 ASP A O 1
ATOM 1305 N N . LYS A 1 163 ? 4.16 10.969 -6.844 1 89.56 163 LYS A N 1
ATOM 1306 C CA . LYS A 1 163 ? 4.082 9.547 -7.137 1 89.56 163 LYS A CA 1
ATOM 1307 C C . LYS A 1 163 ? 4.328 8.711 -5.887 1 89.56 163 LYS A C 1
ATOM 1309 O O . LYS A 1 163 ? 3.918 7.547 -5.816 1 89.56 163 LYS A O 1
ATOM 1314 N N . VAL A 1 164 ? 5.004 9.242 -4.859 1 90.12 164 VAL A N 1
ATOM 1315 C CA . VA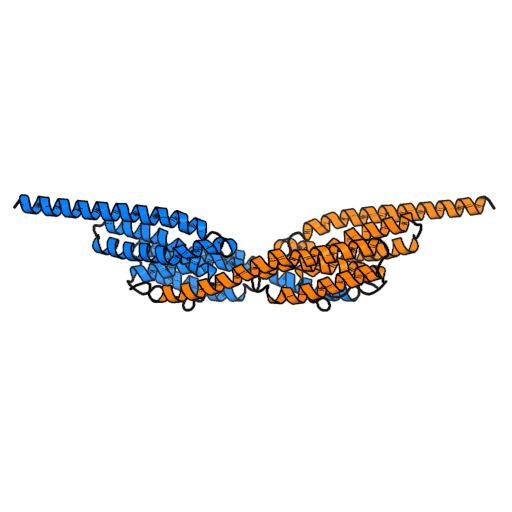L A 1 164 ? 5.355 8.531 -3.633 1 90.12 164 VAL A CA 1
ATOM 1316 C C . VAL A 1 164 ? 4.484 9.031 -2.48 1 90.12 164 VAL A C 1
ATOM 1318 O O . VAL A 1 164 ? 4.102 8.25 -1.604 1 90.12 164 VAL A O 1
ATOM 1321 N N . VAL A 1 165 ? 4.246 10.289 -2.477 1 93.31 165 VAL A N 1
ATOM 1322 C CA . VAL A 1 165 ? 3.363 10.906 -1.493 1 93.31 165 VAL A CA 1
ATOM 1323 C C . VAL A 1 165 ? 2.055 11.32 -2.162 1 93.31 165 VAL A C 1
ATOM 1325 O O . VAL A 1 165 ? 1.929 12.453 -2.645 1 93.31 165 VAL A O 1
ATOM 1328 N N . LYS A 1 166 ? 1.195 10.469 -1.949 1 89.62 166 LYS A N 1
ATOM 1329 C CA . LYS A 1 166 ? -0.071 10.68 -2.645 1 89.62 166 LYS A CA 1
ATOM 1330 C C . LYS A 1 166 ? -0.782 11.922 -2.129 1 89.62 166 LYS A C 1
ATOM 1332 O O . LYS A 1 166 ? -0.762 12.203 -0.928 1 89.62 166 LYS A O 1
ATOM 1337 N N . GLU A 1 167 ? -1.321 12.656 -3.014 1 91.81 167 GLU A N 1
ATOM 1338 C CA . GLU A 1 167 ? -2.148 13.82 -2.721 1 91.81 167 GLU A CA 1
ATOM 1339 C C . GLU A 1 167 ? -1.29 15.062 -2.469 1 91.81 167 GLU A C 1
ATOM 1341 O O . GLU A 1 167 ? -1.815 16.156 -2.254 1 91.81 167 GLU A O 1
ATOM 1346 N N . ALA A 1 168 ? 0.066 14.906 -2.434 1 95 168 ALA A N 1
ATOM 1347 C CA . ALA A 1 168 ? 0.933 16.047 -2.129 1 95 168 ALA A CA 1
ATOM 1348 C C . ALA A 1 168 ? 0.722 17.172 -3.127 1 95 168 ALA A C 1
ATOM 1350 O O . ALA A 1 168 ? 0.5 18.328 -2.732 1 95 168 ALA A O 1
ATOM 1351 N N . ARG A 1 169 ? 0.733 16.844 -4.434 1 94.31 169 ARG A N 1
ATOM 1352 C CA . ARG A 1 169 ? 0.597 17.859 -5.469 1 94.31 169 ARG A CA 1
ATOM 1353 C C . ARG A 1 169 ? -0.758 18.562 -5.383 1 94.31 169 ARG A C 1
ATOM 1355 O O . ARG A 1 169 ? -0.837 19.781 -5.445 1 94.31 169 ARG A O 1
ATOM 1362 N N . ARG A 1 170 ? -1.806 17.781 -5.254 1 96.69 170 ARG A N 1
ATOM 1363 C CA . ARG A 1 170 ? -3.154 18.328 -5.152 1 96.69 170 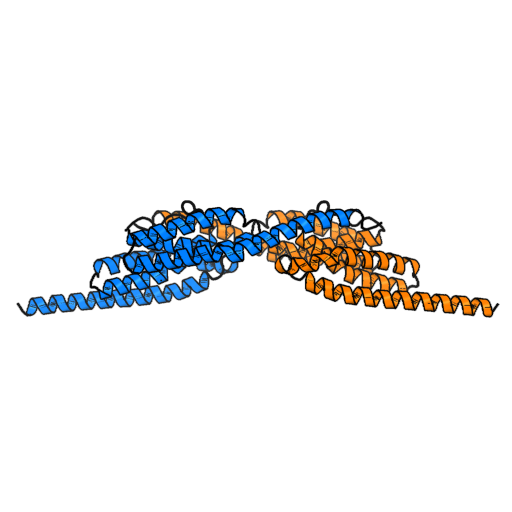ARG A CA 1
ATOM 1364 C C . ARG A 1 170 ? -3.268 19.281 -3.971 1 96.69 170 ARG A C 1
ATOM 1366 O O . ARG A 1 170 ? -3.814 20.391 -4.105 1 96.69 170 ARG A O 1
ATOM 1373 N N . LYS A 1 171 ? -2.746 18.922 -2.869 1 97.25 171 LYS A N 1
ATOM 1374 C CA . LYS A 1 171 ? -2.807 19.766 -1.677 1 97.25 171 LYS A CA 1
ATOM 1375 C C . LYS A 1 171 ? -1.99 21.031 -1.86 1 97.25 171 LYS A C 1
ATOM 1377 O O . LYS A 1 171 ? -2.398 22.109 -1.412 1 97.25 171 LYS A O 1
ATOM 1382 N N . ILE A 1 172 ? -0.893 20.922 -2.525 1 97.56 172 ILE A N 1
ATOM 1383 C CA . ILE A 1 172 ? -0.039 22.078 -2.773 1 97.56 172 ILE A CA 1
ATOM 1384 C C . ILE A 1 172 ? -0.766 23.062 -3.678 1 97.56 172 ILE A C 1
ATOM 1386 O O . ILE A 1 172 ? -0.737 24.281 -3.434 1 97.56 172 ILE A O 1
ATOM 1390 N N . ASP A 1 173 ? -1.483 22.547 -4.66 1 96.75 173 ASP A N 1
ATOM 1391 C CA . ASP A 1 173 ? -2.234 23.406 -5.578 1 96.75 173 ASP A CA 1
ATOM 1392 C C . ASP A 1 173 ? -3.355 24.141 -4.848 1 96.75 173 ASP A C 1
ATOM 1394 O O . ASP A 1 173 ? -3.57 25.328 -5.078 1 96.75 173 ASP A O 1
ATOM 1398 N N . VAL A 1 174 ? -4.031 23.453 -4.062 1 97.81 174 VAL A N 1
ATOM 1399 C CA . VAL A 1 174 ? -5.094 24.062 -3.271 1 97.81 174 VAL A CA 1
ATOM 1400 C C . VAL A 1 174 ? -4.5 25.094 -2.328 1 97.81 174 VAL A C 1
ATOM 1402 O O . VAL A 1 174 ? -5.047 26.188 -2.18 1 97.81 174 VAL A O 1
ATOM 1405 N N . ASN A 1 175 ? -3.348 24.719 -1.675 1 98.06 175 ASN A N 1
ATOM 1406 C CA . ASN A 1 175 ? -2.693 25.625 -0.731 1 98.06 175 ASN A CA 1
ATOM 1407 C C . ASN A 1 175 ? -2.246 26.922 -1.406 1 98.06 175 ASN A C 1
ATOM 1409 O O . ASN A 1 175 ? -2.254 27.984 -0.786 1 98.06 175 ASN A O 1
ATOM 1413 N N . ARG A 1 176 ? -1.852 26.812 -2.652 1 96.69 176 ARG A N 1
ATOM 1414 C CA . ARG A 1 176 ? -1.496 28.016 -3.41 1 96.69 176 ARG A CA 1
ATOM 1415 C C . ARG A 1 176 ? -2.65 29 -3.438 1 96.69 176 ARG A C 1
ATOM 1417 O O . ARG A 1 176 ? -2.461 30.188 -3.166 1 96.69 176 ARG A O 1
ATOM 1424 N N . ILE A 1 177 ? -3.801 28.484 -3.74 1 97.56 177 ILE A N 1
ATOM 1425 C CA . ILE A 1 177 ? -5.004 29.297 -3.814 1 97.56 177 ILE A CA 1
ATOM 1426 C C . ILE A 1 177 ? -5.309 29.891 -2.439 1 97.56 177 ILE A C 1
ATOM 1428 O O . ILE A 1 177 ? -5.602 31.078 -2.318 1 97.56 177 ILE A O 1
ATOM 1432 N N . LEU A 1 178 ? -5.199 29.078 -1.406 1 97.88 178 LEU A N 1
ATOM 1433 C CA . LEU A 1 178 ? -5.484 29.531 -0.047 1 97.88 178 LEU A CA 1
ATOM 1434 C C . LEU A 1 178 ? -4.539 30.641 0.366 1 97.88 178 LEU A C 1
ATOM 1436 O O . LEU A 1 178 ? -4.965 31.641 0.956 1 97.88 178 LEU A O 1
ATOM 1440 N N . VAL A 1 179 ? -3.246 30.469 0.088 1 98 179 VAL A N 1
ATOM 1441 C CA . VAL A 1 179 ? -2.24 31.453 0.46 1 98 179 VAL A CA 1
ATOM 1442 C C . VAL A 1 179 ? -2.529 32.781 -0.249 1 98 179 VAL A C 1
ATOM 1444 O O . VAL A 1 179 ? -2.449 33.844 0.36 1 98 179 VAL A O 1
ATOM 1447 N N . ASP A 1 180 ? -2.912 32.688 -1.458 1 97.19 180 ASP A N 1
ATOM 1448 C CA . ASP A 1 180 ? -3.219 33.906 -2.229 1 97.19 180 ASP A CA 1
ATOM 1449 C C . ASP A 1 180 ? -4.453 34.594 -1.674 1 97.19 180 ASP A C 1
ATOM 1451 O O . ASP A 1 180 ? -4.492 35.844 -1.604 1 97.19 180 ASP A O 1
ATOM 1455 N N . ASP A 1 181 ? -5.41 33.812 -1.368 1 97.38 181 ASP A N 1
ATOM 1456 C CA . ASP A 1 181 ? -6.625 34.375 -0.776 1 97.38 181 ASP A CA 1
ATOM 1457 C C . ASP A 1 181 ? -6.316 35.125 0.514 1 97.38 181 ASP A C 1
ATOM 1459 O O . ASP A 1 181 ? -6.809 36.219 0.723 1 97.38 181 ASP A O 1
ATOM 1463 N N . VAL A 1 182 ? -5.559 34.531 1.329 1 97.88 182 VAL A N 1
ATOM 1464 C CA . VAL A 1 182 ? -5.219 35.156 2.615 1 97.88 182 VAL A CA 1
ATOM 1465 C C . VAL A 1 182 ? -4.359 36.375 2.395 1 97.88 182 VAL A C 1
ATOM 1467 O O . VAL A 1 182 ? -4.52 37.406 3.092 1 97.88 182 VAL A O 1
ATOM 1470 N N . ARG A 1 183 ? -3.432 36.312 1.446 1 96.19 183 ARG A N 1
ATOM 1471 C CA . ARG A 1 183 ? -2.611 37.438 1.094 1 96.19 183 ARG A CA 1
ATOM 1472 C C . ARG A 1 183 ? -3.48 38.656 0.718 1 96.19 183 ARG A C 1
ATOM 1474 O O . ARG A 1 183 ? -3.232 39.781 1.169 1 96.19 183 ARG A O 1
ATOM 1481 N N . SER A 1 184 ? -4.473 38.375 -0.076 1 95.94 184 SER A N 1
ATOM 1482 C CA . SER A 1 184 ? -5.406 39.438 -0.486 1 95.94 184 SER A CA 1
ATOM 1483 C C . SER A 1 184 ? -6.16 40 0.711 1 95.94 184 SER A C 1
ATOM 1485 O O . SER A 1 184 ? -6.297 41.219 0.841 1 95.94 184 SER A O 1
ATOM 1487 N N . ALA A 1 185 ? -6.602 39.156 1.556 1 94.56 185 ALA A N 1
ATOM 1488 C CA . ALA A 1 185 ? -7.379 39.562 2.723 1 94.56 185 ALA A CA 1
ATOM 1489 C C . ALA A 1 185 ? -6.543 40.406 3.666 1 94.56 185 ALA A C 1
ATOM 1491 O O . ALA A 1 185 ? -7.016 41.438 4.168 1 94.56 185 ALA A O 1
ATOM 1492 N N . ILE A 1 186 ? -5.328 40.031 3.902 1 94.06 186 ILE A N 1
ATOM 1493 C CA . ILE A 1 186 ? -4.434 40.75 4.805 1 94.06 186 ILE A CA 1
ATOM 1494 C C . ILE A 1 186 ? -4.09 42.094 4.211 1 94.06 186 ILE A C 1
ATOM 1496 O O . ILE A 1 186 ? -4.023 43.094 4.93 1 94.06 186 ILE A O 1
ATOM 1500 N N . THR A 1 187 ? -3.855 42.125 2.91 1 92.75 187 THR A N 1
ATOM 1501 C CA . THR A 1 187 ? -3.529 43.375 2.225 1 92.75 187 THR A CA 1
ATOM 1502 C C . THR A 1 187 ? -4.691 44.344 2.311 1 92.75 187 THR A C 1
ATOM 1504 O O . THR A 1 187 ? -4.496 45.531 2.627 1 92.75 187 THR A O 1
ATOM 1507 N N . GLU A 1 188 ? -5.848 43.844 2.057 1 92.38 188 GLU A N 1
ATOM 1508 C CA . GLU A 1 188 ? -7.047 44.656 2.121 1 92.38 188 GLU A CA 1
ATOM 1509 C C . GLU A 1 188 ? -7.27 45.188 3.531 1 92.38 188 GLU A C 1
ATOM 1511 O O . GLU A 1 188 ? -7.625 46.375 3.709 1 92.38 188 GLU A O 1
ATOM 1516 N N . GLU A 1 189 ? -7.074 44.406 4.441 1 90.81 189 GLU A N 1
ATOM 1517 C CA . GLU A 1 189 ? -7.293 44.812 5.832 1 90.81 189 GLU A CA 1
ATOM 1518 C C . GLU A 1 189 ? -6.27 45.844 6.273 1 90.81 189 GLU A C 1
ATOM 1520 O O . GLU A 1 189 ? -6.598 46.781 7.027 1 90.81 189 GLU A O 1
ATOM 1525 N N . LYS A 1 190 ? -5.039 45.656 5.848 1 88 190 LYS A N 1
ATOM 1526 C CA . LYS A 1 190 ? -4.004 46.625 6.172 1 88 190 LYS A CA 1
ATOM 1527 C C . LYS A 1 190 ? -4.32 48 5.551 1 88 190 LYS A C 1
ATOM 1529 O O . LYS A 1 190 ? -4.148 49.031 6.191 1 88 190 LYS A O 1
ATOM 1534 N N . ARG A 1 191 ? -4.844 48 4.336 1 87.19 191 ARG A N 1
ATOM 1535 C CA . ARG A 1 191 ? -5.211 49.219 3.65 1 87.19 191 ARG A CA 1
ATOM 1536 C C . ARG A 1 191 ? -6.391 49.906 4.34 1 87.19 191 ARG A C 1
ATOM 1538 O O . ARG A 1 191 ? -6.41 51.125 4.48 1 87.19 191 ARG A O 1
ATOM 1545 N N . ARG A 1 192 ? -7.273 49.125 4.738 1 87.38 192 ARG A N 1
ATOM 1546 C CA . ARG A 1 192 ? -8.445 49.656 5.438 1 87.38 192 ARG A CA 1
ATOM 1547 C C . ARG A 1 192 ? -8.047 50.312 6.758 1 87.38 192 ARG A C 1
ATOM 1549 O O . ARG A 1 192 ? -8.539 51.406 7.094 1 87.38 192 ARG A O 1
ATOM 1556 N N . THR A 1 193 ? -7.164 49.688 7.453 1 86.06 193 THR A N 1
ATOM 1557 C CA . THR A 1 193 ? -6.699 50.219 8.734 1 86.06 193 THR A CA 1
ATOM 1558 C C . THR A 1 193 ? -5.945 51.531 8.555 1 86.06 193 THR A C 1
ATOM 1560 O O . THR A 1 193 ? -6.09 52.438 9.359 1 86.06 193 THR A O 1
ATOM 1563 N N . GLU A 1 194 ? -5.234 51.625 7.477 1 86.38 194 GLU A N 1
ATOM 1564 C CA . GLU A 1 194 ? -4.496 52.844 7.176 1 86.38 194 GLU A CA 1
ATOM 1565 C C . GLU A 1 194 ? -5.441 53.969 6.809 1 86.38 194 GLU A C 1
ATOM 1567 O O . GLU A 1 194 ? -5.223 55.125 7.199 1 86.38 194 GLU A O 1
ATOM 1572 N N . LEU A 1 195 ? -6.426 53.594 6.082 1 87.56 195 LEU A N 1
ATOM 1573 C CA . LEU A 1 195 ? -7.418 54.594 5.688 1 87.56 195 LEU A CA 1
ATOM 1574 C C . LEU A 1 195 ? -8.148 55.125 6.906 1 87.56 195 LEU A C 1
ATOM 1576 O O . LEU A 1 195 ? -8.359 56.344 7.012 1 87.56 195 LEU A O 1
ATOM 1580 N N . ILE A 1 196 ? -8.445 54.312 7.785 1 87 196 ILE A N 1
ATOM 1581 C CA . ILE A 1 196 ? -9.164 54.719 8.992 1 87 196 ILE A CA 1
ATOM 1582 C C . ILE A 1 196 ? -8.273 55.594 9.859 1 87 196 ILE A C 1
ATOM 1584 O O . ILE A 1 196 ? -8.734 56.625 10.406 1 87 196 ILE A O 1
ATOM 1588 N N . LYS A 1 197 ? -6.996 55.312 9.938 1 87.5 197 LYS A N 1
ATOM 1589 C CA . LYS A 1 197 ? -6.043 56.094 10.703 1 87.5 197 LYS A CA 1
ATOM 1590 C C . LYS A 1 197 ? -5.898 57.5 10.109 1 87.5 197 LYS A C 1
ATOM 1592 O O . LYS A 1 197 ? -5.832 58.5 10.844 1 87.5 197 LYS A O 1
ATOM 1597 N N . THR A 1 198 ? -5.879 57.594 8.797 1 89.19 198 THR A N 1
ATOM 1598 C CA . THR A 1 198 ? -5.746 58.875 8.102 1 89.19 198 THR A CA 1
ATOM 1599 C C . THR A 1 198 ? -6.988 59.75 8.312 1 89.19 198 THR A C 1
ATOM 1601 O O . THR A 1 198 ? -6.887 60.938 8.516 1 89.19 198 THR A O 1
ATOM 1604 N N . LEU A 1 199 ? -8.141 59.062 8.266 1 89.44 199 LEU A N 1
ATOM 1605 C CA . LEU A 1 199 ? -9.398 59.781 8.453 1 89.44 199 LEU A CA 1
ATOM 1606 C C . LEU A 1 199 ? -9.516 60.344 9.875 1 89.44 199 LEU A C 1
ATOM 1608 O O . LEU A 1 199 ? -10 61.438 10.078 1 89.44 199 LEU A O 1
ATOM 1612 N N . LYS A 1 200 ? -8.992 59.75 10.867 1 89.38 200 LYS A N 1
ATOM 1613 C CA . LYS A 1 200 ? -9.031 60.188 12.266 1 89.38 200 LYS A CA 1
ATOM 1614 C C . LYS A 1 200 ? -8.094 61.344 12.508 1 89.38 200 LYS A C 1
ATOM 1616 O O . LYS A 1 200 ? -8.359 62.219 13.359 1 89.38 200 LYS A O 1
ATOM 1621 N N . LYS A 1 201 ? -6.996 61.406 11.789 1 88.31 201 LYS A N 1
ATOM 1622 C CA . LYS A 1 201 ? -6.039 62.5 11.898 1 88.31 201 LYS A CA 1
ATOM 1623 C C . LYS A 1 201 ? -6.625 63.812 11.344 1 88.31 201 LYS A C 1
ATOM 1625 O O . LYS A 1 201 ? -6.34 64.875 11.852 1 88.31 201 LYS A O 1
ATOM 1630 N N . PHE A 1 202 ? -7.457 63.594 10.336 1 84.19 202 PHE A N 1
ATOM 1631 C CA . PHE A 1 202 ? -8.07 64.812 9.742 1 84.19 202 PHE A CA 1
ATOM 1632 C C . PHE A 1 202 ? -9.219 65.312 10.617 1 84.19 202 PHE A C 1
ATOM 1634 O O . PHE A 1 202 ? -9.547 66.5 10.578 1 84.19 202 PHE A O 1
ATOM 1641 N N . GLU A 1 203 ? -9.875 64.562 11.281 1 77.44 203 GLU A N 1
ATOM 1642 C CA . GLU A 1 203 ? -10.984 64.938 12.133 1 77.44 203 GLU A CA 1
ATOM 1643 C C . GLU A 1 203 ? -10.484 65.688 13.375 1 77.44 203 GLU A C 1
ATOM 1645 O O . GLU A 1 203 ? -11.227 66.438 13.992 1 77.44 203 GLU A O 1
ATOM 1650 N N . LYS A 1 204 ? -9.195 65.688 13.594 1 65.5 204 LYS A N 1
ATOM 1651 C CA . LYS A 1 204 ? -8.664 66.438 14.703 1 65.5 204 LYS A CA 1
ATOM 1652 C C . LYS A 1 204 ? -8.125 67.812 14.219 1 65.5 204 LYS A C 1
ATOM 1654 O O . LYS A 1 204 ? -7.676 67.938 13.078 1 65.5 204 LYS A O 1
ATOM 1659 N N . MET B 1 1 ? 11.211 32.5 14.773 1 63.47 1 MET B N 1
ATOM 1660 C CA . MET B 1 1 ? 11.227 31.781 13.508 1 63.47 1 MET B CA 1
ATOM 1661 C C . MET B 1 1 ? 10.664 30.375 13.68 1 63.47 1 MET B C 1
ATOM 1663 O O . MET B 1 1 ? 11.312 29.516 14.281 1 63.47 1 MET B O 1
ATOM 1667 N N . THR B 1 2 ? 9.367 30.094 13.531 1 82.31 2 THR B N 1
ATOM 1668 C CA . THR B 1 2 ? 8.461 28.984 13.836 1 82.31 2 THR B CA 1
ATOM 1669 C C . THR B 1 2 ? 8.805 27.766 13 1 82.31 2 THR B C 1
ATOM 1671 O O . THR B 1 2 ? 8.523 26.625 13.406 1 82.31 2 THR B O 1
ATOM 1674 N N . LEU B 1 3 ? 9.773 28.031 12.031 1 86.44 3 LEU B N 1
ATOM 1675 C CA . LEU B 1 3 ? 9.977 26.953 11.07 1 86.44 3 LEU B CA 1
ATOM 1676 C C . LEU B 1 3 ? 11.398 26.422 11.141 1 86.44 3 LEU B C 1
ATOM 1678 O O . LEU B 1 3 ? 11.867 25.75 10.227 1 86.44 3 LEU B O 1
ATOM 1682 N N . LYS B 1 4 ? 12.062 26.641 12.203 1 87.44 4 LYS B N 1
ATOM 1683 C CA . LYS B 1 4 ? 13.477 26.297 12.336 1 87.44 4 LYS B CA 1
ATOM 1684 C C . LYS B 1 4 ? 13.68 24.797 12.25 1 87.44 4 LYS B C 1
ATOM 1686 O O . LYS B 1 4 ? 14.641 24.328 11.633 1 87.44 4 LYS B O 1
ATOM 1691 N N . ASN B 1 5 ? 12.797 24.047 12.844 1 88.44 5 ASN B N 1
ATOM 1692 C CA . ASN B 1 5 ? 12.938 22.594 12.883 1 88.44 5 ASN B CA 1
ATOM 1693 C C . ASN B 1 5 ? 12.375 21.938 11.625 1 88.44 5 ASN B C 1
ATOM 1695 O O . ASN B 1 5 ? 12.711 20.797 11.305 1 88.44 5 ASN B O 1
ATOM 1699 N N . VAL B 1 6 ? 11.609 22.656 10.945 1 91.19 6 VAL B N 1
ATOM 1700 C CA . VAL B 1 6 ? 10.867 22.109 9.82 1 91.19 6 VAL B CA 1
ATOM 1701 C C . VAL B 1 6 ? 11.773 22.016 8.594 1 91.19 6 VAL B C 1
ATOM 1703 O O . VAL B 1 6 ? 11.812 20.984 7.926 1 91.19 6 VAL B O 1
ATOM 1706 N N . LYS B 1 7 ? 12.57 23.031 8.43 1 90.06 7 LYS B N 1
ATOM 1707 C CA . LYS B 1 7 ? 13.391 23.109 7.223 1 90.06 7 LYS B CA 1
ATOM 1708 C C . LYS B 1 7 ? 14.375 21.938 7.16 1 90.06 7 LYS B C 1
ATOM 1710 O O . LYS B 1 7 ? 14.43 21.234 6.156 1 90.06 7 LYS B O 1
ATOM 1715 N N . PRO B 1 8 ? 15.07 21.672 8.273 1 91.62 8 PRO B N 1
ATOM 1716 C CA . PRO B 1 8 ? 15.977 20.516 8.25 1 91.62 8 PRO B CA 1
ATOM 1717 C C . PRO B 1 8 ? 15.242 19.188 8.086 1 91.62 8 PRO B C 1
ATOM 1719 O O . PRO B 1 8 ? 15.742 18.297 7.406 1 91.62 8 PRO B O 1
ATOM 1722 N N . SER B 1 9 ? 14.133 19.062 8.695 1 93.12 9 SER B N 1
ATOM 1723 C CA . SER B 1 9 ? 13.328 17.859 8.555 1 93.12 9 SER B CA 1
ATOM 1724 C C . SER B 1 9 ? 12.883 17.641 7.113 1 93.12 9 SER B C 1
ATOM 1726 O O . SER B 1 9 ? 13.008 16.547 6.574 1 93.12 9 SER B O 1
ATOM 1728 N N . LEU B 1 10 ? 12.438 18.672 6.504 1 94.88 10 LEU B N 1
ATOM 1729 C CA . LEU B 1 10 ? 11.93 18.594 5.141 1 94.88 10 LEU B CA 1
ATOM 1730 C C . LEU B 1 10 ? 13.062 18.266 4.164 1 94.88 10 LEU B C 1
ATOM 1732 O O . LEU B 1 10 ? 12.852 17.547 3.182 1 94.88 10 LEU B O 1
ATOM 1736 N N . ASN B 1 11 ? 14.227 18.828 4.449 1 93.31 11 ASN B N 1
ATOM 1737 C CA . ASN B 1 11 ? 15.367 18.516 3.604 1 93.31 11 ASN B CA 1
ATOM 1738 C C . ASN B 1 11 ? 15.719 17.031 3.664 1 93.31 11 ASN B C 1
ATOM 1740 O O . ASN B 1 11 ? 15.977 16.406 2.633 1 93.31 11 ASN B O 1
ATOM 1744 N N . LYS B 1 12 ? 15.727 16.516 4.836 1 94.5 12 LYS B N 1
ATOM 1745 C CA . LYS B 1 12 ? 15.992 15.094 5.016 1 94.5 12 LYS B CA 1
ATOM 1746 C C . LYS B 1 12 ? 14.906 14.242 4.371 1 94.5 12 LYS B C 1
ATOM 1748 O O . LYS B 1 12 ? 15.195 13.234 3.715 1 94.5 12 LYS B O 1
ATOM 1753 N N . ILE B 1 13 ? 13.75 14.664 4.551 1 95.44 13 ILE B N 1
ATOM 1754 C CA . ILE B 1 13 ? 12.602 13.945 3.998 1 95.44 13 ILE B CA 1
ATOM 1755 C C . ILE B 1 13 ? 12.656 13.984 2.473 1 95.44 13 ILE B C 1
ATOM 1757 O O . ILE B 1 13 ? 12.375 12.984 1.808 1 95.44 13 ILE B O 1
ATOM 1761 N N . SER B 1 14 ? 13 15.148 1.954 1 94.69 14 SER B N 1
ATOM 1762 C CA . SER B 1 14 ? 13.117 15.297 0.507 1 94.69 14 SER B CA 1
ATOM 1763 C C . SER B 1 14 ? 14.125 14.312 -0.074 1 94.69 14 SER B C 1
ATOM 1765 O O . SER B 1 14 ? 13.859 13.68 -1.097 1 94.69 14 SER B O 1
ATOM 1767 N N . LYS B 1 15 ? 15.188 14.164 0.58 1 93.94 15 LYS B N 1
ATOM 1768 C CA . LYS B 1 15 ? 16.203 13.211 0.133 1 93.94 15 LYS B CA 1
ATOM 1769 C C . LYS B 1 15 ? 15.688 11.781 0.188 1 93.94 15 LYS B C 1
ATOM 1771 O O . LYS B 1 15 ? 15.875 11.016 -0.758 1 93.94 15 LYS B O 1
ATOM 1776 N N . THR B 1 16 ? 15.047 11.484 1.24 1 92.94 16 THR B N 1
ATOM 1777 C CA . THR B 1 16 ? 14.484 10.156 1.419 1 92.94 16 THR B CA 1
ATOM 1778 C C . THR B 1 16 ? 13.438 9.859 0.351 1 92.94 16 THR B C 1
ATOM 1780 O O . THR B 1 16 ? 13.453 8.797 -0.269 1 92.94 16 THR B O 1
ATOM 1783 N N . LEU B 1 17 ? 12.586 10.828 0.114 1 93.5 17 LEU B N 1
ATOM 1784 C CA . LEU B 1 17 ? 11.531 10.656 -0.877 1 93.5 17 LEU B CA 1
ATOM 1785 C C . LEU B 1 17 ? 12.109 10.555 -2.281 1 93.5 17 LEU B C 1
ATOM 1787 O O . LEU B 1 17 ? 11.586 9.828 -3.125 1 93.5 17 LEU B O 1
ATOM 1791 N N . GLY B 1 18 ? 13.133 11.375 -2.461 1 93.81 18 GLY B N 1
ATOM 1792 C CA . GLY B 1 18 ? 13.828 11.266 -3.736 1 93.81 18 GLY B CA 1
ATOM 1793 C C . GLY B 1 18 ? 14.352 9.867 -4.008 1 93.81 18 GLY B C 1
ATOM 1794 O O . GLY B 1 18 ? 14.18 9.336 -5.105 1 93.81 18 GLY B O 1
ATOM 1795 N N . ASN B 1 19 ? 14.922 9.273 -2.992 1 93.94 19 ASN B N 1
ATOM 1796 C CA . ASN B 1 19 ? 15.445 7.914 -3.104 1 93.94 19 ASN B CA 1
ATOM 1797 C C . ASN B 1 19 ? 14.32 6.906 -3.338 1 93.94 19 ASN B C 1
ATOM 1799 O O . ASN B 1 19 ? 14.469 5.98 -4.137 1 93.94 19 ASN B O 1
ATOM 1803 N N . VAL B 1 20 ? 13.281 7.09 -2.688 1 93.5 20 VAL B N 1
ATOM 1804 C CA . VAL B 1 20 ? 12.133 6.203 -2.844 1 93.5 20 VAL B CA 1
ATOM 1805 C C . VAL B 1 20 ? 11.578 6.316 -4.262 1 93.5 20 VAL B C 1
ATOM 1807 O O . VAL B 1 20 ? 11.258 5.309 -4.895 1 93.5 20 VAL B O 1
ATOM 1810 N N . GLN B 1 21 ? 11.523 7.484 -4.746 1 93.06 21 GLN B N 1
ATOM 1811 C CA . GLN B 1 21 ? 11.031 7.715 -6.102 1 93.06 21 GLN B CA 1
ATOM 1812 C C . GLN B 1 21 ? 11.93 7.047 -7.137 1 93.06 21 GLN B C 1
ATOM 1814 O O . GLN B 1 21 ? 11.445 6.441 -8.094 1 93.06 21 GLN B O 1
ATOM 1819 N N . ASP B 1 22 ? 13.18 7.18 -6.914 1 94.56 22 ASP B N 1
ATOM 1820 C CA . ASP B 1 22 ? 14.133 6.543 -7.82 1 94.56 22 ASP B CA 1
ATOM 1821 C C . ASP B 1 22 ? 13.992 5.023 -7.789 1 94.56 22 ASP B C 1
ATOM 1823 O O . ASP B 1 22 ? 14 4.375 -8.836 1 94.56 22 ASP B O 1
ATOM 1827 N N . SER B 1 23 ? 13.836 4.512 -6.629 1 95.12 23 SER B N 1
ATOM 1828 C CA . SER B 1 23 ? 13.656 3.068 -6.477 1 95.12 23 SER B CA 1
ATOM 1829 C C . SER B 1 23 ? 12.359 2.6 -7.117 1 95.12 23 SER B C 1
ATOM 1831 O O . SER B 1 23 ? 12.312 1.54 -7.746 1 95.12 23 SER B O 1
ATOM 1833 N N . ARG B 1 24 ? 11.383 3.357 -6.957 1 94.12 24 ARG B N 1
ATOM 1834 C CA . ARG B 1 24 ? 10.094 3.041 -7.559 1 94.12 24 ARG B CA 1
ATOM 1835 C C . ARG B 1 24 ? 10.203 2.969 -9.078 1 94.12 24 ARG B C 1
ATOM 1837 O O . ARG B 1 24 ? 9.734 2.012 -9.695 1 94.12 24 ARG B O 1
ATOM 1844 N N . GLU B 1 25 ? 10.812 3.963 -9.641 1 94.12 25 GLU B N 1
ATOM 1845 C CA . GLU B 1 25 ? 10.969 4.012 -11.094 1 94.12 25 GLU B CA 1
ATOM 1846 C C . GLU B 1 25 ? 11.812 2.84 -11.594 1 94.12 25 GLU B C 1
ATOM 1848 O O . GLU B 1 25 ? 11.5 2.242 -12.625 1 94.12 25 GLU B O 1
ATOM 1853 N N . PHE B 1 26 ? 12.781 2.547 -10.836 1 95.88 26 PHE B N 1
ATOM 1854 C CA . PHE B 1 26 ? 13.641 1.414 -11.164 1 95.88 26 PHE B CA 1
ATOM 1855 C C . PHE B 1 26 ? 12.844 0.117 -11.18 1 95.88 26 PHE B C 1
ATOM 1857 O O . PHE B 1 26 ? 12.93 -0.663 -12.125 1 95.88 26 PHE B O 1
ATOM 1864 N N . LEU B 1 27 ? 12.062 -0.095 -10.172 1 96.19 27 LEU B N 1
ATOM 1865 C CA . LEU B 1 27 ? 11.297 -1.327 -10.031 1 96.19 27 LEU B CA 1
ATOM 1866 C C . LEU B 1 27 ? 10.227 -1.432 -11.117 1 96.19 27 LEU B C 1
ATOM 1868 O O . LEU B 1 27 ? 10.031 -2.5 -11.703 1 96.19 27 LEU B O 1
ATOM 1872 N N . LEU B 1 28 ? 9.594 -0.342 -11.414 1 94.12 28 LEU B N 1
ATOM 1873 C CA . LEU B 1 28 ? 8.555 -0.313 -12.438 1 94.12 28 LEU B CA 1
ATOM 1874 C C . LEU B 1 28 ? 9.117 -0.703 -13.797 1 94.12 28 LEU B C 1
ATOM 1876 O O . LEU B 1 28 ? 8.469 -1.411 -14.57 1 94.12 28 LEU B O 1
ATOM 1880 N N . LYS B 1 29 ? 10.266 -0.307 -14.016 1 93.19 29 LYS B N 1
ATOM 1881 C CA . LYS B 1 29 ? 10.883 -0.535 -15.32 1 93.19 29 LYS B CA 1
ATOM 1882 C C . LYS B 1 29 ? 11.492 -1.931 -15.406 1 93.19 29 LYS B C 1
ATOM 1884 O O . LYS B 1 29 ? 11.289 -2.648 -16.391 1 93.19 29 LYS B O 1
ATOM 1889 N N . ASN B 1 30 ? 12.078 -2.365 -14.352 1 94.94 30 ASN B N 1
ATOM 1890 C CA . ASN B 1 30 ? 12.945 -3.531 -14.445 1 94.94 30 ASN B CA 1
ATOM 1891 C C . ASN B 1 30 ? 12.211 -4.812 -14.062 1 94.94 30 ASN B C 1
ATOM 1893 O O . ASN B 1 30 ? 12.562 -5.898 -14.531 1 94.94 30 ASN B O 1
ATOM 1897 N N . THR B 1 31 ? 11.148 -4.703 -13.297 1 96.12 31 THR B N 1
ATOM 1898 C CA . THR B 1 31 ? 10.453 -5.91 -12.867 1 96.12 31 THR B CA 1
ATOM 1899 C C . THR B 1 31 ? 9.727 -6.562 -14.039 1 96.12 31 THR B C 1
ATOM 1901 O O . THR B 1 31 ? 9.414 -7.754 -14 1 96.12 31 THR B O 1
ATOM 1904 N N . ARG B 1 32 ? 9.508 -5.844 -15.133 1 95.94 32 ARG B N 1
ATOM 1905 C CA . ARG B 1 32 ? 8.852 -6.375 -16.328 1 95.94 32 ARG B CA 1
ATOM 1906 C C . ARG B 1 32 ? 9.688 -7.48 -16.953 1 95.94 32 ARG B C 1
ATOM 1908 O O . ARG B 1 32 ? 9.141 -8.461 -17.469 1 95.94 32 ARG B O 1
ATOM 1915 N N . GLU B 1 33 ? 10.914 -7.277 -16.891 1 97.62 33 GLU B N 1
ATOM 1916 C CA . GLU B 1 33 ? 11.797 -8.281 -17.469 1 97.62 33 GLU B CA 1
ATOM 1917 C C . GLU B 1 33 ? 11.664 -9.617 -16.75 1 97.62 33 GLU B C 1
ATOM 1919 O O . GLU B 1 33 ? 11.719 -10.68 -17.391 1 97.62 33 GLU B O 1
ATOM 1924 N N . ILE B 1 34 ? 11.445 -9.602 -15.492 1 98.25 34 ILE B N 1
ATOM 1925 C CA . ILE B 1 34 ? 11.266 -10.82 -14.711 1 98.25 34 ILE B CA 1
ATOM 1926 C C . ILE B 1 34 ? 9.977 -11.523 -15.133 1 98.25 34 ILE B C 1
ATOM 1928 O O . ILE B 1 34 ? 9.969 -12.734 -15.344 1 98.25 34 ILE B O 1
ATOM 1932 N N . ILE B 1 35 ? 8.977 -10.727 -15.312 1 98.31 35 ILE B N 1
ATOM 1933 C CA . ILE B 1 35 ? 7.676 -11.258 -15.703 1 98.31 35 ILE B CA 1
ATOM 1934 C C . ILE B 1 35 ? 7.785 -11.922 -17.078 1 98.31 35 ILE B C 1
ATOM 1936 O O . ILE B 1 35 ? 7.285 -13.031 -17.281 1 98.31 35 ILE B O 1
ATOM 1940 N N . VAL B 1 36 ? 8.469 -11.266 -17.953 1 98.31 36 VAL B N 1
ATOM 1941 C CA . VAL B 1 36 ? 8.641 -11.781 -19.297 1 98.31 36 VAL B CA 1
ATOM 1942 C C . VAL B 1 36 ? 9.414 -13.094 -19.266 1 98.31 36 VAL B C 1
ATOM 1944 O O . VAL B 1 36 ? 9.047 -14.062 -19.922 1 98.31 36 VAL B O 1
ATOM 1947 N N . LEU B 1 37 ? 10.438 -13.141 -18.484 1 98.56 37 LEU B N 1
ATOM 1948 C CA . LEU B 1 37 ? 11.242 -14.352 -18.359 1 98.56 37 LEU B CA 1
ATOM 1949 C C . LEU B 1 37 ? 10.406 -15.508 -17.812 1 98.56 37 LEU B C 1
ATOM 1951 O O . LEU B 1 37 ? 10.508 -16.625 -18.297 1 98.56 37 LEU B O 1
ATOM 1955 N N . CYS B 1 38 ? 9.594 -15.227 -16.828 1 98.69 38 CYS B N 1
ATOM 1956 C CA . CYS B 1 38 ? 8.734 -16.266 -16.25 1 98.69 38 CYS B CA 1
ATOM 1957 C C . CYS B 1 38 ? 7.703 -16.734 -17.266 1 98.69 38 CYS B C 1
ATOM 1959 O O . CYS B 1 38 ? 7.445 -17.938 -17.375 1 98.69 38 CYS B O 1
ATOM 1961 N N . SER B 1 39 ? 7.184 -15.742 -18 1 98.38 39 SER B N 1
ATOM 1962 C CA . SER B 1 39 ? 6.234 -16.109 -19.047 1 98.38 39 SER B CA 1
ATOM 1963 C C . SER B 1 39 ? 6.887 -17 -20.094 1 98.38 39 SER B C 1
ATOM 1965 O O . SER B 1 39 ? 6.301 -18 -20.516 1 98.38 39 SER B O 1
ATOM 1967 N N . ARG B 1 40 ? 8.047 -16.672 -20.453 1 98.5 40 ARG B N 1
ATOM 1968 C CA . ARG B 1 40 ? 8.781 -17.469 -21.422 1 98.5 40 ARG B CA 1
ATOM 1969 C C . ARG B 1 40 ? 9.109 -18.844 -20.859 1 98.5 40 ARG B C 1
ATOM 1971 O O . ARG B 1 40 ? 9.133 -19.828 -21.594 1 98.5 40 ARG B O 1
ATOM 1978 N N . SER B 1 41 ? 9.359 -18.875 -19.609 1 98.69 41 SER B N 1
ATOM 1979 C CA . SER B 1 41 ? 9.602 -20.141 -18.938 1 98.69 41 SER B CA 1
ATOM 1980 C C . SER B 1 41 ? 8.375 -21.047 -19.031 1 98.69 41 SER B C 1
ATOM 1982 O O . SER B 1 41 ? 8.484 -22.219 -19.438 1 98.69 41 SER B O 1
ATOM 1984 N N . ILE B 1 42 ? 7.25 -20.516 -18.766 1 98.5 42 ILE B N 1
ATOM 1985 C CA . ILE B 1 42 ? 5.996 -21.266 -18.781 1 98.5 42 ILE B CA 1
ATOM 1986 C C . ILE B 1 42 ? 5.707 -21.766 -20.188 1 98.5 42 ILE B C 1
ATOM 1988 O O . ILE B 1 42 ? 5.355 -22.922 -20.391 1 98.5 42 ILE B O 1
ATOM 1992 N N . ILE B 1 43 ? 5.949 -20.891 -21.156 1 98.44 43 ILE B N 1
ATOM 1993 C CA . ILE B 1 43 ? 5.723 -21.234 -22.547 1 98.44 43 ILE B CA 1
ATOM 1994 C C . ILE B 1 43 ? 6.652 -22.375 -22.953 1 98.44 43 ILE B C 1
ATOM 1996 O O . ILE B 1 43 ? 6.219 -23.344 -23.594 1 98.44 43 ILE B O 1
ATOM 2000 N N . ALA B 1 44 ? 7.875 -22.266 -22.594 1 98.44 44 ALA B N 1
ATOM 2001 C CA . ALA B 1 44 ? 8.859 -23.297 -22.922 1 98.44 44 ALA B CA 1
ATOM 2002 C C . ALA B 1 44 ? 8.461 -24.641 -22.312 1 98.44 44 ALA B C 1
ATOM 2004 O O . ALA B 1 44 ? 8.586 -25.688 -22.953 1 98.44 44 ALA B O 1
ATOM 2005 N N . ILE B 1 45 ? 7.973 -24.625 -21.109 1 97.81 45 ILE B N 1
ATOM 2006 C CA . ILE B 1 45 ? 7.582 -25.844 -20.422 1 97.81 45 ILE B CA 1
ATOM 2007 C C . ILE B 1 45 ? 6.422 -26.5 -21.172 1 97.81 45 ILE B C 1
ATOM 2009 O O . ILE B 1 45 ? 6.414 -27.719 -21.359 1 97.81 45 ILE B O 1
ATOM 2013 N N . HIS B 1 46 ? 5.5 -25.719 -21.656 1 96.38 46 HIS B N 1
ATOM 2014 C CA . HIS B 1 46 ? 4.355 -26.25 -22.391 1 96.38 46 HIS B CA 1
ATOM 2015 C C . HIS B 1 46 ? 4.773 -26.781 -23.75 1 96.38 46 HIS B C 1
ATOM 2017 O O . HIS B 1 46 ? 4.07 -27.609 -24.344 1 96.38 46 HIS B O 1
ATOM 2023 N N . LYS B 1 47 ? 5.883 -26.328 -24.203 1 96.38 47 LYS B N 1
ATOM 2024 C CA . LYS B 1 47 ? 6.422 -26.828 -25.469 1 96.38 47 LYS B CA 1
ATOM 2025 C C . LYS B 1 47 ? 7.363 -28 -25.234 1 96.38 47 LYS B C 1
ATOM 2027 O O . LYS B 1 47 ? 8.133 -28.375 -26.109 1 96.38 47 LYS B O 1
ATOM 2032 N N . ASN B 1 48 ? 7.383 -28.5 -24.047 1 95.38 48 ASN B N 1
ATOM 2033 C CA . ASN B 1 48 ? 8.18 -29.641 -23.625 1 95.38 48 ASN B CA 1
ATOM 2034 C C . ASN B 1 48 ? 9.672 -29.344 -23.719 1 95.38 48 ASN B C 1
ATOM 2036 O O . ASN B 1 48 ? 10.469 -30.234 -24.016 1 95.38 48 ASN B O 1
ATOM 2040 N N . ASP B 1 49 ? 10 -28.109 -23.594 1 97 49 ASP B N 1
ATOM 2041 C CA . ASP B 1 49 ? 11.383 -27.656 -23.516 1 97 49 ASP B CA 1
ATOM 2042 C C . ASP B 1 49 ? 11.742 -27.25 -22.078 1 97 49 ASP B C 1
ATOM 2044 O O . ASP B 1 49 ? 11.93 -26.062 -21.797 1 97 49 ASP B O 1
ATOM 2048 N N . THR B 1 50 ? 11.977 -28.219 -21.281 1 97.12 50 THR B N 1
ATOM 2049 C CA . THR B 1 50 ? 12.188 -28 -19.859 1 97.12 50 THR B CA 1
ATOM 2050 C C . THR B 1 50 ? 13.523 -27.312 -19.594 1 97.12 50 THR B C 1
ATOM 2052 O O . THR B 1 50 ? 13.641 -26.484 -18.688 1 97.12 50 THR B O 1
ATOM 2055 N N . LYS B 1 51 ? 14.469 -27.625 -20.391 1 97.88 51 LYS B N 1
ATOM 2056 C CA . LYS B 1 51 ? 15.789 -27.031 -20.234 1 97.88 51 LYS B CA 1
ATOM 2057 C C . LYS B 1 51 ? 15.727 -25.5 -20.391 1 97.88 51 LYS B C 1
ATOM 2059 O O . LYS B 1 51 ? 16.203 -24.766 -19.516 1 97.88 51 LYS B O 1
ATOM 2064 N N . THR B 1 52 ? 15.086 -25.062 -21.453 1 98.19 52 THR B N 1
ATOM 2065 C CA . THR B 1 52 ? 14.922 -23.641 -21.672 1 98.19 52 THR B CA 1
ATOM 2066 C C . THR B 1 52 ? 14.078 -23 -20.562 1 98.19 52 THR B C 1
ATOM 2068 O O . THR B 1 52 ? 14.375 -21.891 -20.109 1 98.19 52 THR B O 1
ATOM 2071 N N . GLY B 1 53 ? 13.055 -23.688 -20.172 1 98.5 53 GLY B N 1
ATOM 2072 C CA . GLY B 1 53 ? 12.219 -23.188 -19.094 1 98.5 53 GLY B CA 1
ATOM 2073 C C . GLY B 1 53 ? 12.984 -22.984 -17.797 1 98.5 53 GLY B C 1
ATOM 2074 O O . GLY B 1 53 ? 12.852 -21.938 -17.156 1 98.5 53 GLY B O 1
ATOM 2075 N N . LYS B 1 54 ? 13.836 -23.922 -17.516 1 98.44 54 LYS B N 1
ATOM 2076 C CA . LYS B 1 54 ? 14.633 -23.844 -16.281 1 98.44 54 LYS B CA 1
ATOM 2077 C C . LYS B 1 54 ? 15.656 -22.719 -16.375 1 98.44 54 LYS B C 1
ATOM 2079 O O . LYS B 1 54 ? 15.922 -22.031 -15.383 1 98.44 54 LYS B O 1
ATOM 2084 N N . ASN B 1 55 ? 16.219 -22.578 -17.516 1 98.56 55 ASN B N 1
ATOM 2085 C CA . ASN B 1 55 ? 17.188 -21.516 -17.719 1 98.56 55 ASN B CA 1
ATOM 2086 C C . ASN B 1 55 ? 16.547 -20.141 -17.531 1 98.56 55 ASN B C 1
ATOM 2088 O O . ASN B 1 55 ? 17.109 -19.266 -16.875 1 98.56 55 ASN B O 1
ATOM 2092 N N . ASN B 1 56 ? 15.391 -19.969 -18.141 1 98.62 56 ASN B N 1
ATOM 2093 C CA . ASN B 1 56 ? 14.664 -18.703 -18 1 98.62 56 ASN B CA 1
ATOM 2094 C C . ASN B 1 56 ? 14.297 -18.438 -16.531 1 98.62 56 ASN B C 1
ATOM 2096 O O . ASN B 1 56 ? 14.406 -17.297 -16.062 1 98.62 56 ASN B O 1
ATOM 2100 N N . LEU B 1 57 ? 13.945 -19.438 -15.852 1 98.69 57 LEU B N 1
ATOM 2101 C CA . LEU B 1 57 ? 13.578 -19.297 -14.445 1 98.69 57 LEU B CA 1
ATOM 2102 C C . LEU B 1 57 ? 14.789 -18.891 -13.609 1 98.69 57 LEU B C 1
ATOM 2104 O O . LEU B 1 57 ? 14.672 -18.047 -12.703 1 98.69 57 LEU B O 1
ATOM 2108 N N . LYS B 1 58 ? 15.867 -19.516 -13.922 1 98.5 58 LYS B N 1
ATOM 2109 C CA . LYS B 1 58 ? 17.094 -19.188 -13.195 1 98.5 58 LYS B CA 1
ATOM 2110 C C . LYS B 1 58 ? 17.469 -17.719 -13.398 1 98.5 58 LYS B C 1
ATOM 2112 O O . LYS B 1 58 ? 17.891 -17.047 -12.461 1 98.5 58 LYS B O 1
ATOM 2117 N N . LYS B 1 59 ? 17.328 -17.25 -14.609 1 98.5 59 LYS B N 1
ATOM 2118 C CA . LYS B 1 59 ? 17.594 -15.852 -14.898 1 98.5 59 LYS B CA 1
ATOM 2119 C C . LYS B 1 59 ? 16.641 -14.938 -14.148 1 98.5 59 LYS B C 1
ATOM 2121 O O . LYS B 1 59 ? 17.047 -13.922 -13.578 1 98.5 59 LYS B O 1
ATOM 2126 N N . ALA B 1 60 ? 15.359 -15.328 -14.109 1 98.5 60 ALA B N 1
ATOM 2127 C CA . ALA B 1 60 ? 14.344 -14.555 -13.398 1 98.5 60 ALA B CA 1
ATOM 2128 C C . ALA B 1 60 ? 14.641 -14.508 -11.906 1 98.5 60 ALA B C 1
ATOM 2130 O O . ALA B 1 60 ? 14.492 -13.461 -11.266 1 98.5 60 ALA B O 1
ATOM 2131 N N . GLU B 1 61 ? 15.102 -15.633 -11.391 1 98.38 61 GLU B N 1
ATOM 2132 C CA . GLU B 1 61 ? 15.43 -15.727 -9.969 1 98.38 61 GLU B CA 1
ATOM 2133 C C . GLU B 1 61 ? 16.547 -14.766 -9.602 1 98.38 61 GLU B C 1
ATOM 2135 O O . GLU B 1 61 ? 16.484 -14.086 -8.57 1 98.38 61 GLU B O 1
ATOM 2140 N N . SER B 1 62 ? 17.578 -14.727 -10.445 1 98.12 62 SER B N 1
ATOM 2141 C CA . SER B 1 62 ? 18.719 -13.859 -10.195 1 98.12 62 SER B CA 1
ATOM 2142 C C . SER B 1 62 ? 18.312 -12.391 -10.203 1 98.12 62 SER B C 1
ATOM 2144 O O . SER B 1 62 ? 18.734 -11.617 -9.336 1 98.12 62 SER B O 1
ATOM 2146 N N . LEU B 1 63 ? 17.469 -12.031 -11.148 1 97.81 63 LEU B N 1
ATOM 2147 C CA . LEU B 1 63 ? 17 -10.656 -11.242 1 97.81 63 LEU B CA 1
ATOM 2148 C C . LEU B 1 63 ? 16.094 -10.305 -10.062 1 97.81 63 LEU B C 1
ATOM 2150 O O . LEU B 1 63 ? 16.188 -9.203 -9.523 1 97.81 63 LEU B O 1
ATOM 2154 N N . LEU B 1 64 ? 15.273 -11.25 -9.703 1 97.75 64 LEU B N 1
ATOM 2155 C CA . LEU B 1 64 ? 14.352 -11.047 -8.586 1 97.75 64 LEU B CA 1
ATOM 2156 C C . LEU B 1 64 ? 15.117 -10.773 -7.297 1 97.75 64 LEU B C 1
ATOM 2158 O O . LEU B 1 64 ? 14.773 -9.844 -6.555 1 97.75 64 LEU B O 1
ATOM 2162 N N . LYS B 1 65 ? 16.156 -11.508 -7.062 1 96.69 65 LYS B N 1
ATOM 2163 C CA . LYS B 1 65 ? 16.984 -11.328 -5.871 1 96.69 65 LYS B CA 1
ATOM 2164 C C . LYS B 1 65 ? 17.672 -9.961 -5.879 1 96.69 65 LYS B C 1
ATOM 2166 O O . LYS B 1 65 ? 17.734 -9.297 -4.848 1 96.69 65 LYS B O 1
ATOM 2171 N N . LYS B 1 66 ? 18.094 -9.594 -7.02 1 96.25 66 LYS B N 1
ATOM 2172 C CA . LYS B 1 66 ? 18.781 -8.312 -7.172 1 96.25 66 LYS B CA 1
ATOM 2173 C C . LYS B 1 66 ? 17.828 -7.145 -6.953 1 96.25 66 LYS B C 1
ATOM 2175 O O . LYS B 1 66 ? 18.156 -6.184 -6.258 1 96.25 66 LYS B O 1
ATOM 2180 N N . TYR B 1 67 ? 16.641 -7.277 -7.461 1 96.38 67 TYR B N 1
ATOM 2181 C CA . TYR B 1 67 ? 15.711 -6.152 -7.441 1 96.38 67 TYR B CA 1
ATOM 2182 C C . TYR B 1 67 ? 14.992 -6.066 -6.098 1 96.38 67 TYR B C 1
ATOM 2184 O O . TYR B 1 67 ? 14.547 -4.988 -5.695 1 96.38 67 TYR B O 1
ATOM 2192 N N . LYS B 1 68 ? 14.898 -7.184 -5.418 1 95.06 68 LYS B N 1
ATOM 2193 C CA . LYS B 1 68 ? 14.258 -7.211 -4.109 1 95.06 68 LYS B CA 1
ATOM 2194 C C . LYS B 1 68 ? 14.977 -6.297 -3.123 1 95.06 68 LYS B C 1
ATOM 2196 O O . LYS B 1 68 ? 14.359 -5.734 -2.221 1 95.06 68 LYS B O 1
ATOM 2201 N N . LYS B 1 69 ? 16.234 -6.105 -3.336 1 93.56 69 LYS B N 1
ATOM 2202 C CA . LYS B 1 69 ? 17.047 -5.273 -2.455 1 93.56 69 LYS B CA 1
ATOM 2203 C C . LYS B 1 69 ? 16.625 -3.809 -2.533 1 93.56 69 LYS B C 1
ATOM 2205 O O . LYS B 1 69 ? 16.797 -3.053 -1.576 1 93.56 69 LYS B O 1
ATOM 2210 N N . LYS B 1 70 ? 16 -3.475 -3.57 1 93.06 70 LYS B N 1
ATOM 2211 C CA . LYS B 1 70 ? 15.594 -2.086 -3.779 1 93.06 70 LYS B CA 1
ATOM 2212 C C . LYS B 1 70 ? 14.148 -1.865 -3.354 1 93.06 70 LYS B C 1
ATOM 2214 O O . LYS B 1 70 ? 13.68 -0.726 -3.293 1 93.06 70 LYS B O 1
ATOM 2219 N N . ALA B 1 71 ? 13.477 -2.953 -3.127 1 92.31 71 ALA B N 1
ATOM 2220 C CA . ALA B 1 71 ? 12.062 -2.869 -2.783 1 92.31 71 ALA B CA 1
ATOM 2221 C C . ALA B 1 71 ? 11.867 -2.811 -1.271 1 92.31 71 ALA B C 1
ATOM 2223 O O . ALA B 1 71 ? 11.461 -3.799 -0.653 1 92.31 71 ALA B O 1
ATOM 2224 N N . THR B 1 72 ? 12.078 -1.644 -0.716 1 85.88 72 THR B N 1
ATOM 2225 C CA . THR B 1 72 ? 11.953 -1.499 0.729 1 85.88 72 THR B CA 1
ATOM 2226 C C . THR B 1 72 ? 10.633 -0.816 1.089 1 85.88 72 THR B C 1
ATOM 2228 O O . THR B 1 72 ? 10.102 -0.03 0.303 1 85.88 72 THR B O 1
ATOM 2231 N N . GLY B 1 73 ? 10.117 -1.192 2.287 1 84.56 73 GLY B N 1
ATOM 2232 C CA . GLY B 1 73 ? 8.883 -0.566 2.744 1 84.56 73 GLY B CA 1
ATOM 2233 C C . GLY B 1 73 ? 7.711 -0.815 1.819 1 84.56 73 GLY B C 1
ATOM 2234 O O . GLY B 1 73 ? 7.422 -1.961 1.468 1 84.56 73 GLY B O 1
ATOM 2235 N N . ASP B 1 74 ? 7.172 0.276 1.361 1 85.94 74 ASP B N 1
ATOM 2236 C CA . ASP B 1 74 ? 5.969 0.187 0.538 1 85.94 74 ASP B CA 1
ATOM 2237 C C . ASP B 1 74 ? 6.309 -0.276 -0.878 1 85.94 74 ASP B C 1
ATOM 2239 O O . ASP B 1 74 ? 5.426 -0.708 -1.621 1 85.94 74 ASP B O 1
ATOM 2243 N N . LEU B 1 75 ? 7.52 -0.199 -1.178 1 91.5 75 LEU B N 1
ATOM 2244 C CA . LEU B 1 75 ? 7.93 -0.556 -2.531 1 91.5 75 LEU B CA 1
ATOM 2245 C C . LEU B 1 75 ? 7.871 -2.066 -2.736 1 91.5 75 LEU B C 1
ATOM 2247 O O . LEU B 1 75 ? 7.926 -2.545 -3.871 1 91.5 75 LEU B O 1
ATOM 2251 N N . ARG B 1 76 ? 7.633 -2.789 -1.746 1 91.75 76 ARG B N 1
ATOM 2252 C CA . ARG B 1 76 ? 7.527 -4.242 -1.823 1 91.75 76 ARG B CA 1
ATOM 2253 C C . ARG B 1 76 ? 6.352 -4.66 -2.699 1 91.75 76 ARG B C 1
ATOM 2255 O O . ARG B 1 76 ? 6.367 -5.742 -3.293 1 91.75 76 ARG B O 1
ATOM 2262 N N . ARG B 1 77 ? 5.422 -3.826 -2.791 1 91.38 77 ARG B N 1
ATOM 2263 C CA . ARG B 1 77 ? 4.23 -4.137 -3.576 1 91.38 77 ARG B CA 1
ATOM 2264 C C . ARG B 1 77 ? 4.582 -4.367 -5.039 1 91.38 77 ARG B C 1
ATOM 2266 O O . ARG B 1 77 ? 3.902 -5.125 -5.738 1 91.38 77 ARG B O 1
ATOM 2273 N N . TYR B 1 78 ? 5.672 -3.785 -5.504 1 93.31 78 TYR B N 1
ATOM 2274 C CA . TYR B 1 78 ? 6.066 -3.873 -6.906 1 93.31 78 TYR B CA 1
ATOM 2275 C C . TYR B 1 78 ? 6.734 -5.211 -7.203 1 93.31 78 TYR B C 1
ATOM 2277 O O . TYR B 1 78 ? 6.941 -5.562 -8.367 1 93.31 78 TYR B O 1
ATOM 2285 N N . ILE B 1 79 ? 6.98 -5.926 -6.141 1 95.94 79 ILE B N 1
ATOM 2286 C CA . ILE B 1 79 ? 7.66 -7.207 -6.301 1 95.94 79 ILE B CA 1
ATOM 2287 C C . ILE B 1 79 ? 6.641 -8.344 -6.273 1 95.94 79 ILE B C 1
ATOM 2289 O O . ILE B 1 79 ? 6.945 -9.469 -6.668 1 95.94 79 ILE B O 1
ATOM 2293 N N . ILE B 1 80 ? 5.449 -8.094 -5.922 1 95.12 80 ILE B N 1
ATOM 2294 C CA . ILE B 1 80 ? 4.434 -9.117 -5.711 1 95.12 80 ILE B CA 1
ATOM 2295 C C . ILE B 1 80 ? 4.156 -9.852 -7.023 1 95.12 80 ILE B C 1
ATOM 2297 O O . ILE B 1 80 ? 4.242 -11.078 -7.09 1 95.12 80 ILE B O 1
ATOM 2301 N N . THR B 1 81 ? 3.969 -9.047 -8.109 1 96.5 81 THR B N 1
ATOM 2302 C CA . THR B 1 81 ? 3.584 -9.633 -9.383 1 96.5 81 THR B CA 1
ATOM 2303 C C . THR B 1 81 ? 4.727 -10.469 -9.961 1 96.5 81 THR B C 1
ATOM 2305 O O . THR B 1 81 ? 4.531 -11.625 -10.328 1 96.5 81 THR B O 1
ATOM 2308 N N . PRO B 1 82 ? 5.938 -9.875 -9.977 1 97.94 82 PRO B N 1
ATOM 2309 C CA . PRO B 1 82 ? 7.039 -10.695 -10.477 1 97.94 82 PRO B CA 1
ATOM 2310 C C . PRO B 1 82 ? 7.262 -11.961 -9.641 1 97.94 82 PRO B C 1
ATOM 2312 O O . PRO B 1 82 ? 7.559 -13.023 -10.195 1 97.94 82 PRO B O 1
ATOM 2315 N N . GLU B 1 83 ? 7.113 -11.914 -8.352 1 98.06 83 GLU B N 1
ATOM 2316 C CA . GLU B 1 83 ? 7.246 -13.078 -7.488 1 98.06 83 GLU B CA 1
ATOM 2317 C C . GLU B 1 83 ? 6.152 -14.109 -7.77 1 98.06 83 GLU B C 1
ATOM 2319 O O . GLU B 1 83 ? 6.398 -15.312 -7.734 1 98.06 83 GLU B O 1
ATOM 2324 N N . GLN B 1 84 ? 5.012 -13.594 -8 1 97.94 84 GLN B N 1
ATOM 2325 C CA . GLN B 1 84 ? 3.875 -14.453 -8.328 1 97.94 84 GLN B CA 1
ATOM 2326 C C . GLN B 1 84 ? 4.156 -15.289 -9.57 1 97.94 84 GLN B C 1
ATOM 2328 O O . GLN B 1 84 ? 3.982 -16.516 -9.555 1 97.94 84 GLN B O 1
ATOM 2333 N N . GLU B 1 85 ? 4.625 -14.609 -10.633 1 98.56 85 GLU B N 1
ATOM 2334 C CA . GLU B 1 85 ? 4.949 -15.312 -11.875 1 98.56 85 GLU B CA 1
ATOM 2335 C C . GLU B 1 85 ? 6.098 -16.297 -11.672 1 98.56 85 GLU B C 1
ATOM 2337 O O . GLU B 1 85 ? 6.078 -17.406 -12.203 1 98.56 85 GLU B O 1
ATOM 2342 N N . PHE B 1 86 ? 7 -15.898 -10.859 1 98.81 86 PHE B N 1
ATOM 2343 C CA . PHE B 1 86 ? 8.156 -16.719 -10.531 1 98.81 86 PHE B CA 1
ATOM 2344 C C . PHE B 1 86 ? 7.719 -18 -9.82 1 98.81 86 PHE B C 1
ATOM 2346 O O . PHE B 1 86 ? 8.164 -19.094 -10.172 1 98.81 86 PHE B O 1
ATOM 2353 N N . VAL B 1 87 ? 6.84 -17.859 -8.93 1 98.75 87 VAL B N 1
ATOM 2354 C CA . VAL B 1 87 ? 6.309 -19 -8.195 1 98.75 87 VAL B CA 1
ATOM 2355 C C . VAL B 1 87 ? 5.566 -19.922 -9.156 1 98.75 87 VAL B C 1
ATOM 2357 O O . VAL B 1 87 ? 5.758 -21.141 -9.125 1 98.75 87 VAL B O 1
ATOM 2360 N N . GLU B 1 88 ? 4.742 -19.312 -9.969 1 98.62 88 GLU B N 1
ATOM 2361 C CA . GLU B 1 88 ? 3.963 -20.078 -10.938 1 98.62 88 GLU B CA 1
ATOM 2362 C C . GLU B 1 88 ? 4.867 -20.922 -11.82 1 98.62 88 GLU B C 1
ATOM 2364 O O . GLU B 1 88 ? 4.656 -22.141 -11.961 1 98.62 88 GLU B O 1
ATOM 2369 N N . ALA B 1 89 ? 5.898 -20.328 -12.305 1 98.69 89 ALA B N 1
ATOM 2370 C CA . ALA B 1 89 ? 6.832 -21.016 -13.188 1 98.69 89 ALA B CA 1
ATOM 2371 C C . ALA B 1 89 ? 7.582 -22.125 -12.445 1 98.69 89 ALA B C 1
ATOM 2373 O O . ALA B 1 89 ? 7.719 -23.234 -12.945 1 98.69 89 ALA B O 1
ATOM 2374 N N . ALA B 1 90 ? 8.055 -21.812 -11.289 1 98.5 90 ALA B N 1
ATOM 2375 C CA . ALA B 1 90 ? 8.789 -22.781 -10.484 1 98.5 90 ALA B CA 1
ATOM 2376 C C . ALA B 1 90 ? 7.918 -23.984 -10.156 1 98.5 90 ALA B C 1
ATOM 2378 O O . ALA B 1 90 ? 8.383 -25.125 -10.211 1 98.5 90 ALA B O 1
ATOM 2379 N N . CYS B 1 91 ? 6.703 -23.688 -9.805 1 98.06 91 CYS B N 1
ATOM 2380 C CA . CYS B 1 91 ? 5.746 -24.75 -9.492 1 98.06 91 CYS B CA 1
ATOM 2381 C C . CYS B 1 91 ? 5.504 -25.641 -10.703 1 98.06 91 CYS B C 1
ATOM 2383 O O . CYS B 1 91 ? 5.559 -26.859 -10.602 1 98.06 91 CYS B O 1
ATOM 2385 N N . LEU B 1 92 ? 5.273 -25.016 -11.844 1 98.19 92 LEU B N 1
ATOM 2386 C CA . LEU B 1 92 ? 5.012 -25.75 -13.078 1 98.19 92 LEU B CA 1
ATOM 2387 C C . LEU B 1 92 ? 6.18 -26.656 -13.43 1 98.19 92 LEU B C 1
ATOM 2389 O O . LEU B 1 92 ? 5.98 -27.828 -13.758 1 98.19 92 LEU B O 1
ATOM 2393 N N . ILE B 1 93 ? 7.359 -26.188 -13.281 1 98.12 93 ILE B N 1
ATOM 2394 C CA . ILE B 1 93 ? 8.562 -26.938 -13.594 1 98.12 93 ILE B CA 1
ATOM 2395 C C . ILE B 1 93 ? 8.68 -28.141 -12.648 1 98.12 93 ILE B C 1
ATOM 2397 O O . ILE B 1 93 ? 8.977 -29.25 -13.078 1 98.12 93 ILE B O 1
ATOM 2401 N N . ALA B 1 94 ? 8.477 -27.891 -11.391 1 97.88 94 ALA B N 1
ATOM 2402 C CA . ALA B 1 94 ? 8.562 -28.953 -10.406 1 97.88 94 ALA B CA 1
ATOM 2403 C C . ALA B 1 94 ? 7.578 -30.078 -10.727 1 97.88 94 ALA B C 1
ATOM 2405 O O . ALA B 1 94 ?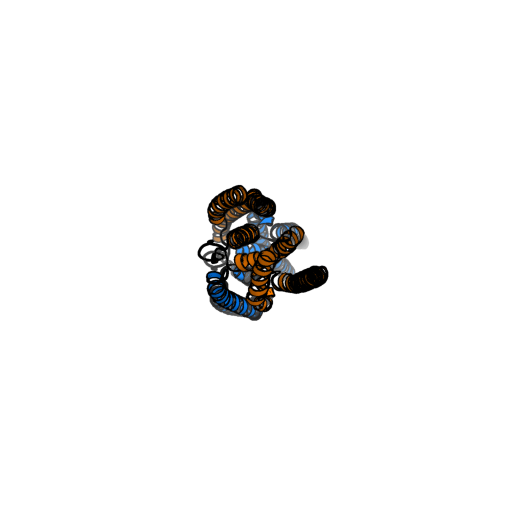 7.926 -31.266 -10.641 1 97.88 94 ALA B O 1
ATOM 2406 N N . ILE B 1 95 ? 6.414 -29.734 -11.117 1 97.25 95 ILE B N 1
ATOM 2407 C CA . ILE B 1 95 ? 5.363 -30.703 -11.398 1 97.25 95 ILE B CA 1
ATOM 2408 C C . ILE B 1 95 ? 5.727 -31.516 -12.641 1 97.25 95 ILE B C 1
ATOM 2410 O O . ILE B 1 95 ? 5.566 -32.719 -12.664 1 97.25 95 ILE B O 1
ATOM 2414 N N . VAL B 1 96 ? 6.219 -30.844 -13.648 1 96.12 96 VAL B N 1
ATOM 2415 C CA . VAL B 1 96 ? 6.605 -31.516 -14.891 1 96.12 96 VAL B CA 1
ATOM 2416 C C . VAL B 1 96 ? 7.75 -32.5 -14.625 1 96.12 96 VAL B C 1
ATOM 2418 O O . VAL B 1 96 ? 7.785 -33.594 -15.188 1 96.12 96 VAL B O 1
ATOM 2421 N N . GLU B 1 97 ? 8.562 -32.094 -13.719 1 96.12 97 GLU B N 1
ATOM 2422 C CA . GLU B 1 97 ? 9.727 -32.938 -13.406 1 96.12 97 GLU B CA 1
ATOM 2423 C C . GLU B 1 97 ? 9.391 -33.969 -12.336 1 96.12 97 GLU B C 1
ATOM 2425 O O . GLU B 1 97 ? 10.273 -34.719 -11.898 1 96.12 97 GLU B O 1
ATOM 2430 N N . LYS B 1 98 ? 8.164 -34 -11.891 1 96 98 LYS B N 1
ATOM 2431 C CA . LYS B 1 98 ? 7.695 -34.906 -10.859 1 96 98 LYS B CA 1
ATOM 2432 C C . LYS B 1 98 ? 8.492 -34.75 -9.57 1 96 98 LYS B C 1
ATOM 2434 O O . LYS B 1 98 ? 8.906 -35.75 -8.961 1 96 98 LYS B O 1
ATOM 2439 N N . LYS B 1 99 ? 8.789 -33.469 -9.258 1 96.12 99 LYS B N 1
ATOM 2440 C CA . LYS B 1 99 ? 9.469 -33.094 -8.023 1 96.12 99 LYS B CA 1
ATOM 2441 C C . LYS B 1 99 ? 8.516 -32.375 -7.078 1 96.12 99 LYS B C 1
ATOM 2443 O O . LYS B 1 99 ? 7.387 -32.062 -7.449 1 96.12 99 LYS B O 1
ATOM 2448 N N . GLU B 1 100 ? 9.062 -32.188 -5.949 1 96.19 100 GLU B N 1
ATOM 2449 C CA . GLU B 1 100 ? 8.266 -31.453 -4.965 1 96.19 100 GLU B CA 1
ATOM 2450 C C . GLU B 1 100 ? 8.219 -29.969 -5.289 1 96.19 100 GLU B C 1
ATOM 2452 O O . GLU B 1 100 ? 9.234 -29.375 -5.672 1 96.19 100 GLU B O 1
ATOM 2457 N N . ILE B 1 101 ? 7.078 -29.422 -5.164 1 97.06 101 ILE B N 1
ATOM 2458 C CA . ILE B 1 101 ? 6.938 -27.984 -5.312 1 97.06 101 ILE B CA 1
ATOM 2459 C C . ILE B 1 101 ? 7.738 -27.266 -4.223 1 97.06 101 ILE B C 1
ATOM 2461 O O . ILE B 1 101 ? 7.621 -27.609 -3.039 1 97.06 101 ILE B O 1
ATOM 2465 N N . PRO B 1 102 ? 8.547 -26.344 -4.594 1 96.56 102 PRO B N 1
ATOM 2466 C CA . PRO B 1 102 ? 9.367 -25.641 -3.6 1 96.56 102 PRO B CA 1
ATOM 2467 C C . PRO B 1 102 ? 8.531 -24.812 -2.631 1 96.56 102 PRO B C 1
ATOM 2469 O O . PRO B 1 102 ? 7.48 -24.297 -3.008 1 96.56 102 PRO B O 1
ATOM 2472 N N . SER B 1 103 ? 9.047 -24.75 -1.435 1 96.06 103 SER B N 1
ATOM 2473 C CA . SER B 1 103 ? 8.398 -23.938 -0.41 1 96.06 103 SER B CA 1
ATOM 2474 C C . SER B 1 103 ? 8.648 -22.453 -0.642 1 96.06 103 SER B C 1
ATOM 2476 O O . SER B 1 103 ? 9.523 -22.078 -1.424 1 96.06 103 SER B O 1
ATOM 2478 N N . ASP B 1 104 ? 7.859 -21.641 0.07 1 96.31 104 ASP B N 1
ATOM 2479 C CA . ASP B 1 104 ? 8.047 -20.188 -0.003 1 96.31 104 ASP B CA 1
ATOM 2480 C C . ASP B 1 104 ? 9.438 -19.797 0.489 1 96.31 104 ASP B C 1
ATOM 2482 O O . ASP B 1 104 ? 10.062 -18.891 -0.069 1 96.31 104 ASP B O 1
ATOM 2486 N N . LYS B 1 105 ? 9.938 -20.469 1.508 1 95.31 105 LYS B N 1
ATOM 2487 C CA . LYS B 1 105 ? 11.258 -20.188 2.07 1 95.31 105 LYS B CA 1
ATOM 2488 C C . LYS B 1 105 ? 12.367 -20.531 1.076 1 95.31 105 LYS B C 1
ATOM 2490 O O . LYS B 1 105 ? 13.32 -19.766 0.916 1 95.31 105 LYS B O 1
ATOM 2495 N N . LYS B 1 106 ? 12.195 -21.609 0.468 1 95.62 106 LYS B N 1
ATOM 2496 C CA . LYS B 1 106 ? 13.18 -22.031 -0.522 1 95.62 106 LYS B CA 1
ATOM 2497 C C . LYS B 1 106 ? 13.234 -21.047 -1.689 1 95.62 106 LYS B C 1
ATOM 2499 O O . LYS B 1 106 ? 14.32 -20.719 -2.186 1 95.62 106 LYS B O 1
ATOM 2504 N N . LEU B 1 107 ? 12.07 -20.562 -2.117 1 97.38 107 LEU B N 1
ATOM 2505 C CA . LEU B 1 107 ? 11.992 -19.641 -3.242 1 97.38 107 LEU B CA 1
ATOM 2506 C C . LEU B 1 107 ? 12.336 -18.219 -2.801 1 97.38 107 LEU B C 1
ATOM 2508 O O . LEU B 1 107 ? 12.641 -17.359 -3.633 1 97.38 107 LEU B O 1
ATOM 2512 N N . GLY B 1 108 ? 12.266 -17.984 -1.499 1 96.12 108 GLY B N 1
ATOM 2513 C CA . GLY B 1 108 ? 12.547 -16.656 -0.981 1 96.12 108 GLY B CA 1
ATOM 2514 C C . GLY B 1 108 ? 11.523 -15.617 -1.399 1 96.12 108 GLY B C 1
ATOM 2515 O O . GLY B 1 108 ? 11.875 -14.516 -1.822 1 96.12 108 GLY B O 1
ATOM 2516 N N . VAL B 1 109 ? 10.258 -16 -1.412 1 97.06 109 VAL B N 1
ATOM 2517 C CA . VAL B 1 109 ? 9.219 -15.086 -1.87 1 97.06 109 VAL B CA 1
ATOM 2518 C C . VAL B 1 109 ? 8.289 -14.734 -0.71 1 97.06 109 VAL B C 1
ATOM 2520 O O . VAL B 1 109 ? 8.305 -15.406 0.327 1 97.06 109 VAL B O 1
ATOM 2523 N N . MET B 1 110 ? 7.508 -13.734 -0.849 1 94.44 110 MET B N 1
ATOM 2524 C CA . MET B 1 110 ? 6.531 -13.305 0.15 1 94.44 110 MET B CA 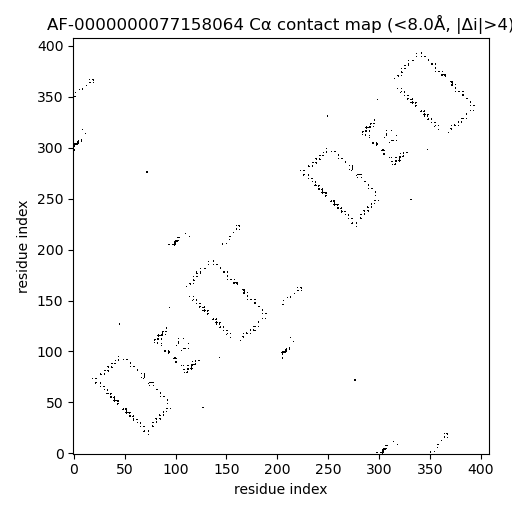1
ATOM 2525 C C . MET B 1 110 ? 5.359 -14.281 0.216 1 94.44 110 MET B C 1
ATOM 2527 O O . MET B 1 110 ? 4.992 -14.883 -0.792 1 94.44 110 MET B O 1
ATOM 2531 N N . PRO B 1 111 ? 4.809 -14.344 1.405 1 94.56 111 PRO B N 1
ATOM 2532 C CA . PRO B 1 111 ? 3.672 -15.25 1.57 1 94.56 111 PRO B CA 1
ATOM 2533 C C . PRO B 1 111 ? 2.545 -14.977 0.579 1 94.56 111 PRO B C 1
ATOM 2535 O O . PRO B 1 111 ? 1.988 -15.906 -0.006 1 94.56 111 PRO B O 1
ATOM 2538 N N . GLU B 1 112 ? 2.25 -13.734 0.389 1 94.38 112 GLU B N 1
ATOM 2539 C CA . GLU B 1 112 ? 1.182 -13.359 -0.53 1 94.38 112 GLU B CA 1
ATOM 2540 C C . GLU B 1 112 ? 1.497 -13.797 -1.956 1 94.38 112 GLU B C 1
ATOM 2542 O O . GLU B 1 112 ? 0.644 -14.367 -2.639 1 94.38 112 GLU B O 1
ATOM 2547 N N . SER B 1 113 ? 2.717 -13.578 -2.396 1 97 113 SER B N 1
ATOM 2548 C CA . SER B 1 113 ? 3.15 -13.945 -3.742 1 97 113 SER B CA 1
ATOM 2549 C C . SER B 1 113 ? 3.123 -15.453 -3.941 1 97 113 SER B C 1
ATOM 2551 O O . SER B 1 113 ? 2.781 -15.938 -5.023 1 97 113 SER B O 1
ATOM 2553 N N . TYR B 1 114 ? 3.49 -16.172 -2.922 1 97.94 114 TYR B N 1
ATOM 2554 C CA . TYR B 1 114 ? 3.523 -17.625 -2.986 1 97.94 114 TYR B CA 1
ATOM 2555 C C . TYR B 1 114 ? 2.127 -18.188 -3.211 1 97.94 114 TYR B C 1
ATOM 2557 O O . TYR B 1 114 ? 1.92 -19 -4.117 1 97.94 114 TYR B O 1
ATOM 2565 N N . VAL B 1 115 ? 1.177 -17.672 -2.402 1 97.69 115 VAL B N 1
ATOM 2566 C CA . VAL B 1 115 ? -0.198 -18.156 -2.492 1 97.69 115 VAL B CA 1
ATOM 2567 C C . VAL B 1 115 ? -0.771 -17.828 -3.869 1 97.69 115 VAL B C 1
ATOM 2569 O O . VAL B 1 115 ? -1.33 -18.703 -4.539 1 97.69 115 VAL B O 1
ATOM 2572 N N . LEU B 1 116 ? -0.556 -16.641 -4.297 1 97.75 116 LEU B N 1
ATOM 2573 C CA . LEU B 1 116 ? -1.106 -16.188 -5.574 1 97.75 116 LEU B CA 1
ATOM 2574 C C . LEU B 1 116 ? -0.471 -16.953 -6.734 1 97.75 116 LEU B C 1
ATOM 2576 O O . LEU B 1 116 ? -1.155 -17.312 -7.691 1 97.75 116 LEU B O 1
ATOM 2580 N N . GLY B 1 117 ? 0.809 -17.156 -6.598 1 98.38 117 GLY B N 1
ATOM 2581 C CA . GLY B 1 117 ? 1.503 -17.906 -7.629 1 98.38 117 GLY B CA 1
ATOM 2582 C C . GLY B 1 117 ? 1.014 -19.344 -7.75 1 98.38 117 GLY B C 1
ATOM 2583 O O . GLY B 1 117 ? 0.862 -19.859 -8.859 1 98.38 117 GLY B O 1
ATOM 2584 N N . LEU B 1 118 ? 0.761 -19.953 -6.641 1 98.31 118 LEU B N 1
ATOM 2585 C CA . LEU B 1 118 ? 0.232 -21.312 -6.641 1 98.31 118 LEU B CA 1
ATOM 2586 C C . LEU B 1 118 ? -1.165 -21.359 -7.25 1 98.31 118 LEU B C 1
ATOM 2588 O O . LEU B 1 118 ? -1.501 -22.281 -7.984 1 98.31 118 LEU B O 1
ATOM 2592 N N . LEU B 1 119 ? -1.934 -20.328 -6.941 1 98 119 LEU B N 1
ATOM 2593 C CA . LEU B 1 119 ? -3.273 -20.25 -7.512 1 98 119 LEU B CA 1
ATOM 2594 C C . LEU B 1 119 ? -3.209 -20.109 -9.031 1 98 119 LEU B C 1
ATOM 2596 O O . LEU B 1 119 ? -3.984 -20.75 -9.75 1 98 119 LEU B O 1
ATOM 2600 N N . ASP B 1 120 ? -2.273 -19.328 -9.5 1 98.19 120 ASP B N 1
ATOM 2601 C CA . ASP B 1 120 ? -2.115 -19.141 -10.938 1 98.19 120 ASP B CA 1
ATOM 2602 C C . ASP B 1 120 ? -1.652 -20.422 -11.617 1 98.19 120 ASP B C 1
ATOM 2604 O O . ASP B 1 120 ? -1.997 -20.672 -12.773 1 98.19 120 ASP B O 1
ATOM 2608 N N . CYS B 1 121 ? -0.938 -21.188 -10.906 1 98.31 121 CYS B N 1
ATOM 2609 C CA . CYS B 1 121 ? -0.397 -22.422 -11.453 1 98.31 121 CYS B CA 1
ATOM 2610 C C . CYS B 1 121 ? -1.516 -23.391 -11.82 1 98.31 121 CYS B C 1
ATOM 2612 O O . CYS B 1 121 ? -1.373 -24.188 -12.742 1 98.31 121 CYS B O 1
ATOM 2614 N N . ILE B 1 122 ? -2.633 -23.328 -11.117 1 98.06 122 ILE B N 1
ATOM 2615 C CA . ILE B 1 122 ? -3.758 -24.219 -11.352 1 98.06 122 ILE B CA 1
ATOM 2616 C C . ILE B 1 122 ? -4.234 -24.094 -12.797 1 98.06 122 ILE B C 1
ATOM 2618 O O . ILE B 1 122 ? -4.52 -25.094 -13.453 1 98.06 122 ILE B O 1
ATOM 2622 N N . GLY B 1 123 ? -4.285 -22.891 -13.305 1 97.25 123 GLY B N 1
ATOM 2623 C CA . GLY B 1 123 ? -4.641 -22.672 -14.703 1 97.25 123 GLY B CA 1
ATOM 2624 C C . GLY B 1 123 ? -3.672 -23.328 -15.672 1 97.25 123 GLY B C 1
ATOM 2625 O O . GLY B 1 123 ? -4.086 -23.906 -16.672 1 97.25 123 GLY B O 1
ATOM 2626 N N . GLU B 1 124 ? -2.504 -23.219 -15.352 1 97.69 124 GLU B N 1
ATOM 2627 C CA . GLU B 1 124 ? -1.479 -23.828 -16.203 1 97.69 124 GLU B CA 1
ATOM 2628 C C . GLU B 1 124 ? -1.57 -25.359 -16.172 1 97.69 124 GLU B C 1
ATOM 2630 O O . GLU B 1 124 ? -1.285 -26.016 -17.172 1 97.69 124 GLU B O 1
ATOM 2635 N N . LEU B 1 125 ? -1.963 -25.859 -15.031 1 98.19 125 LEU B N 1
ATOM 2636 C CA . LEU B 1 125 ? -2.119 -27.297 -14.914 1 98.19 125 LEU B CA 1
ATOM 2637 C C . LEU B 1 125 ? -3.299 -27.797 -15.742 1 98.19 125 LEU B C 1
ATOM 2639 O O . LEU B 1 125 ? -3.252 -28.891 -16.312 1 98.19 125 LEU B O 1
ATOM 2643 N N . LYS B 1 126 ? -4.316 -26.984 -15.797 1 98.12 126 LYS B N 1
ATOM 2644 C CA . LYS B 1 126 ? -5.418 -27.328 -16.688 1 98.12 126 LYS B CA 1
ATOM 2645 C C . LYS B 1 126 ? -4.926 -27.516 -18.125 1 98.12 126 LYS B C 1
ATOM 2647 O O . LYS B 1 126 ? -5.223 -28.516 -18.766 1 98.12 126 LYS B O 1
ATOM 2652 N N . ARG B 1 127 ? -4.188 -26.531 -18.531 1 97.12 127 ARG B N 1
ATOM 2653 C CA . ARG B 1 127 ? -3.641 -26.625 -19.891 1 97.12 127 ARG B CA 1
ATOM 2654 C C . ARG B 1 127 ? -2.812 -27.891 -20.062 1 97.12 127 ARG B C 1
ATOM 2656 O O . ARG B 1 127 ? -2.938 -28.594 -21.062 1 97.12 127 ARG B O 1
ATOM 2663 N N . MET B 1 128 ? -2.053 -28.203 -19.156 1 97.12 128 MET B N 1
ATOM 2664 C CA . MET B 1 128 ? -1.185 -29.391 -19.203 1 97.12 128 MET B CA 1
ATOM 2665 C C . MET B 1 128 ? -2.006 -30.672 -19.281 1 97.12 128 MET B C 1
ATOM 2667 O O . MET B 1 128 ? -1.686 -31.562 -20.047 1 97.12 128 MET B O 1
ATOM 2671 N N . VAL B 1 129 ? -3.057 -30.719 -18.5 1 97.62 129 VAL B N 1
ATOM 2672 C CA . VAL B 1 129 ? -3.916 -31.891 -18.484 1 97.62 129 VAL B CA 1
ATOM 2673 C C . VAL B 1 129 ? -4.523 -32.094 -19.875 1 97.62 129 VAL B C 1
ATOM 2675 O O . VAL B 1 129 ? -4.453 -33.219 -20.422 1 97.62 129 VAL B O 1
ATOM 2678 N N . PHE B 1 130 ? -5.02 -31.062 -20.453 1 96.81 130 PHE B N 1
ATOM 2679 C CA . PHE B 1 130 ? -5.656 -31.172 -21.75 1 96.81 130 PHE B CA 1
ATOM 2680 C C . PHE B 1 130 ? -4.633 -31.516 -22.828 1 96.81 130 PHE B C 1
ATOM 2682 O O . PHE B 1 130 ? -4.926 -32.281 -23.75 1 96.81 130 PHE B O 1
ATOM 2689 N N . ASP B 1 131 ? -3.52 -30.938 -22.734 1 95.69 131 ASP B N 1
ATOM 2690 C CA . ASP B 1 131 ? -2.447 -31.281 -23.672 1 95.69 131 ASP B CA 1
ATOM 2691 C C . ASP B 1 131 ? -2.107 -32.781 -23.594 1 95.69 131 ASP B C 1
ATOM 2693 O O . ASP B 1 131 ? -1.905 -33.406 -24.625 1 95.69 131 ASP B O 1
ATOM 2697 N N . LYS B 1 132 ? -2.043 -33.344 -22.391 1 96.12 132 LYS B N 1
ATOM 2698 C CA . LYS B 1 132 ? -1.724 -34.75 -22.203 1 96.12 132 LYS B CA 1
ATOM 2699 C C . LYS B 1 132 ? -2.846 -35.656 -22.719 1 96.12 132 LYS B C 1
ATOM 2701 O O . LYS B 1 132 ? -2.584 -36.688 -23.328 1 96.12 132 LYS B O 1
ATOM 2706 N N . ILE B 1 133 ? -4.023 -35.219 -22.531 1 94.81 133 ILE B N 1
ATOM 2707 C CA . ILE B 1 133 ? -5.16 -35.969 -23.062 1 94.81 133 ILE B CA 1
ATOM 2708 C C . ILE B 1 133 ? -5.09 -36 -24.578 1 94.81 133 ILE B C 1
ATOM 2710 O O . ILE B 1 133 ? -5.273 -37.062 -25.188 1 94.81 133 ILE B O 1
ATOM 2714 N N . ARG B 1 134 ? -4.77 -34.906 -25.141 1 93.88 134 ARG B N 1
ATOM 2715 C CA . ARG B 1 134 ? -4.734 -34.75 -26.594 1 93.88 134 ARG B CA 1
ATOM 2716 C C . ARG B 1 134 ? -3.727 -35.719 -27.219 1 93.88 134 ARG B C 1
ATOM 2718 O O . ARG B 1 134 ? -3.963 -36.25 -28.297 1 93.88 134 ARG B O 1
ATOM 2725 N N . ILE B 1 135 ? -2.691 -36.031 -26.562 1 94 135 ILE B N 1
ATOM 2726 C CA . ILE B 1 135 ? -1.653 -36.875 -27.141 1 94 135 ILE B CA 1
ATOM 2727 C C . ILE B 1 135 ? -1.786 -38.312 -26.609 1 94 135 ILE B C 1
ATOM 2729 O O . ILE B 1 135 ? -0.879 -39.125 -26.766 1 94 135 ILE B O 1
ATOM 2733 N N . GLY B 1 136 ? -2.809 -38.594 -25.781 1 91.25 136 GLY B N 1
ATOM 2734 C CA . GLY B 1 136 ? -3.15 -39.938 -25.359 1 91.25 136 GLY B CA 1
ATOM 2735 C C . GLY B 1 136 ? -2.42 -40.375 -24.109 1 91.25 136 GLY B C 1
ATOM 2736 O O . GLY B 1 136 ? -2.35 -41.594 -23.812 1 91.25 136 GLY B O 1
ATOM 2737 N N . GLU B 1 137 ? -1.817 -39.469 -23.406 1 93.94 137 GLU B N 1
ATOM 2738 C CA . GLU B 1 137 ? -1.146 -39.781 -22.156 1 93.94 137 GLU B CA 1
ATOM 2739 C C . GLU B 1 137 ? -2.09 -39.625 -20.969 1 93.94 137 GLU B C 1
ATOM 2741 O O . GLU B 1 137 ? -1.875 -38.75 -20.109 1 93.94 137 GLU B O 1
ATOM 2746 N N . ILE B 1 138 ? -2.906 -40.531 -20.75 1 93 138 ILE B N 1
ATOM 2747 C CA . ILE B 1 138 ? -4.016 -40.406 -19.812 1 93 138 ILE B CA 1
ATOM 2748 C C . ILE B 1 138 ? -3.508 -40.594 -18.391 1 93 138 ILE B C 1
ATOM 2750 O O . ILE B 1 138 ? -3.994 -39.938 -17.453 1 93 138 ILE B O 1
ATOM 2754 N N . GLU B 1 139 ? -2.582 -41.469 -18.219 1 94.31 139 GLU B N 1
ATOM 2755 C CA . GLU B 1 139 ? -2.033 -41.688 -16.891 1 94.31 139 GLU B CA 1
ATOM 2756 C C . GLU B 1 139 ? -1.37 -40.406 -16.359 1 94.31 139 GLU B C 1
ATOM 2758 O O . GLU B 1 139 ? -1.572 -40.031 -15.203 1 94.31 139 GLU B O 1
ATOM 2763 N N . GLU B 1 140 ? -0.633 -39.812 -17.266 1 96.06 140 GLU B N 1
ATOM 2764 C CA . GLU B 1 140 ? 0.023 -38.562 -16.875 1 96.06 140 GLU B CA 1
ATOM 2765 C C . GLU B 1 140 ? -0.995 -37.438 -16.656 1 96.06 140 GLU B C 1
ATOM 2767 O O . GLU B 1 140 ? -0.854 -36.625 -15.734 1 96.06 140 GLU B O 1
ATOM 2772 N N . ALA B 1 141 ? -2.004 -37.375 -17.469 1 97 141 ALA B N 1
ATOM 2773 C CA . ALA B 1 141 ? -3.082 -36.406 -17.297 1 97 141 ALA B CA 1
ATOM 2774 C C . ALA B 1 141 ? -3.75 -36.562 -15.938 1 97 141 ALA B C 1
ATOM 2776 O O . ALA B 1 141 ? -4.02 -35.562 -15.25 1 97 141 ALA B O 1
ATOM 2777 N N . THR B 1 142 ? -3.967 -37.781 -15.578 1 96.56 142 THR B N 1
ATOM 2778 C CA . THR B 1 142 ? -4.605 -38.094 -14.305 1 96.56 142 THR B CA 1
ATOM 2779 C C . THR B 1 142 ? -3.713 -37.656 -13.141 1 96.56 142 THR B C 1
ATOM 2781 O O . THR B 1 142 ? -4.191 -37.094 -12.156 1 96.56 142 THR B O 1
ATOM 2784 N N . ARG B 1 143 ? -2.471 -37.938 -13.281 1 96.94 143 ARG B N 1
ATOM 2785 C CA . ARG B 1 143 ? -1.52 -37.562 -12.25 1 96.94 143 ARG B CA 1
ATOM 2786 C C . ARG B 1 143 ? -1.521 -36.031 -12.055 1 96.94 143 ARG B C 1
ATOM 2788 O O . ARG B 1 143 ? -1.57 -35.562 -10.922 1 96.94 143 ARG B O 1
ATOM 2795 N N . VAL B 1 144 ? -1.373 -35.312 -13.141 1 97.62 144 VAL B N 1
ATOM 2796 C CA . VAL B 1 144 ? -1.344 -33.844 -13.094 1 97.62 144 VAL B CA 1
ATOM 2797 C C . VAL B 1 144 ? -2.645 -33.312 -12.484 1 97.62 144 VAL B C 1
ATOM 2799 O O . VAL B 1 144 ? -2.633 -32.375 -11.703 1 97.62 144 VAL B O 1
ATOM 2802 N N . PHE B 1 145 ? -3.721 -33.938 -12.828 1 97.88 145 PHE B N 1
ATOM 2803 C CA . PHE B 1 145 ? -5.012 -33.531 -12.289 1 97.88 145 PHE B CA 1
ATOM 2804 C C . PHE B 1 145 ? -5.055 -33.719 -10.781 1 97.88 145 PHE B C 1
ATOM 2806 O O . PHE B 1 145 ? -5.598 -32.906 -10.055 1 97.88 145 PHE B O 1
ATOM 2813 N N . GLU B 1 146 ? -4.539 -34.812 -10.359 1 97.38 146 GLU B N 1
ATOM 2814 C CA . GLU B 1 146 ? -4.508 -35.062 -8.922 1 97.38 146 GLU B CA 1
ATOM 2815 C C . GLU B 1 146 ? -3.738 -33.969 -8.195 1 97.38 146 GLU B C 1
ATOM 2817 O O . GLU B 1 146 ? -4.148 -33.5 -7.125 1 97.38 146 GLU B O 1
ATOM 2822 N N . VAL B 1 147 ? -2.635 -33.562 -8.758 1 97.38 147 VAL B N 1
ATOM 2823 C CA . VAL B 1 147 ? -1.852 -32.469 -8.195 1 97.38 147 VAL B CA 1
ATOM 2824 C C . VAL B 1 147 ? -2.68 -31.188 -8.188 1 97.38 147 VAL B C 1
ATOM 2826 O O . VAL B 1 147 ? -2.715 -30.469 -7.191 1 97.38 147 VAL B O 1
ATOM 2829 N N . MET B 1 148 ? -3.336 -30.891 -9.312 1 97.88 148 MET B N 1
ATOM 2830 C CA . MET B 1 148 ? -4.184 -29.703 -9.492 1 97.88 148 MET B CA 1
ATOM 2831 C C . MET B 1 148 ? -5.277 -29.656 -8.43 1 97.88 148 MET B C 1
ATOM 2833 O O . MET B 1 148 ? -5.453 -28.641 -7.754 1 97.88 148 MET B O 1
ATOM 2837 N N . GLU B 1 149 ? -5.922 -30.75 -8.289 1 97.06 149 GLU B N 1
ATOM 2838 C CA . GLU B 1 149 ? -7.039 -30.844 -7.352 1 97.06 149 GLU B CA 1
ATOM 2839 C C . GLU B 1 149 ? -6.562 -30.688 -5.91 1 97.06 149 GLU B C 1
ATOM 2841 O O . GLU B 1 149 ? -7.168 -29.953 -5.129 1 97.06 149 GLU B O 1
ATOM 2846 N N . ASN B 1 150 ? -5.508 -31.359 -5.617 1 96.69 150 ASN B N 1
ATOM 2847 C CA . ASN B 1 150 ? -4.969 -31.281 -4.266 1 96.69 150 ASN B CA 1
ATOM 2848 C C . ASN B 1 150 ? -4.477 -29.875 -3.941 1 96.69 150 ASN B C 1
ATOM 2850 O O . ASN B 1 150 ? -4.66 -29.391 -2.822 1 96.69 150 ASN B O 1
ATOM 2854 N N . LEU B 1 151 ? -3.814 -29.281 -4.895 1 97 151 LEU B N 1
ATOM 2855 C CA . LEU B 1 151 ? -3.363 -27.906 -4.727 1 97 151 LEU B CA 1
ATOM 2856 C C . LEU B 1 151 ? -4.543 -26.984 -4.453 1 97 151 LEU B C 1
ATOM 2858 O O . LEU B 1 151 ? -4.492 -26.156 -3.529 1 97 151 LEU B O 1
ATOM 2862 N N . TYR B 1 152 ? -5.582 -27.156 -5.211 1 97.31 152 TYR B N 1
ATOM 2863 C CA . TYR B 1 152 ? -6.781 -26.344 -5.035 1 97.31 152 TYR B CA 1
ATOM 2864 C C . TYR B 1 152 ? -7.367 -26.531 -3.645 1 97.31 152 TYR B C 1
ATOM 2866 O O . TYR B 1 152 ? -7.723 -25.562 -2.979 1 97.31 152 TYR B O 1
ATOM 2874 N N . LEU B 1 153 ? -7.422 -27.75 -3.182 1 95.81 153 LEU B N 1
ATOM 2875 C CA . LEU B 1 153 ? -8 -28.047 -1.878 1 95.81 153 LEU B CA 1
ATOM 2876 C C . LEU B 1 153 ? -7.199 -27.391 -0.762 1 95.81 153 LEU B C 1
ATOM 2878 O O . LEU B 1 153 ? -7.77 -26.906 0.218 1 95.81 153 LEU B O 1
ATOM 2882 N N . GLN B 1 154 ? -5.859 -27.391 -0.967 1 94.88 154 GLN B N 1
ATOM 2883 C CA . GLN B 1 154 ? -4.992 -26.797 0.043 1 94.88 154 GLN B CA 1
ATOM 2884 C C . GLN B 1 154 ? -5.125 -25.266 0.047 1 94.88 154 GLN B C 1
ATOM 2886 O O . GLN B 1 154 ? -4.984 -24.641 1.093 1 94.88 154 GLN B O 1
ATOM 2891 N N . LEU B 1 155 ? -5.43 -24.719 -1.07 1 97.19 155 LEU B N 1
ATOM 2892 C CA . LEU B 1 155 ? -5.441 -23.266 -1.218 1 97.19 155 LEU B CA 1
ATOM 2893 C C . LEU B 1 155 ? -6.832 -22.703 -0.946 1 97.19 155 LEU B C 1
ATOM 2895 O O . LEU B 1 155 ? -6.992 -21.5 -0.761 1 97.19 155 LEU B O 1
ATOM 2899 N N . TYR B 1 156 ? -7.773 -23.547 -0.808 1 94.56 156 TYR B N 1
ATOM 2900 C CA . TYR B 1 156 ? -9.172 -23.141 -0.722 1 94.56 156 TYR B CA 1
ATOM 2901 C C . TYR B 1 156 ? -9.414 -22.234 0.483 1 94.56 156 TYR B C 1
ATOM 2903 O O . TYR B 1 156 ? -10.148 -21.25 0.392 1 94.56 156 TYR B O 1
ATOM 2911 N N . THR B 1 157 ? -8.75 -22.531 1.571 1 93.44 157 THR B N 1
ATOM 2912 C CA . THR B 1 157 ? -8.992 -21.828 2.822 1 93.44 157 THR B CA 1
ATOM 2913 C C . THR B 1 157 ? -8.445 -20.406 2.756 1 93.44 157 THR B C 1
ATOM 2915 O O . THR B 1 157 ? -8.781 -19.562 3.59 1 93.44 157 THR B O 1
ATOM 2918 N N . PHE B 1 158 ? -7.645 -20.156 1.786 1 95.81 158 PHE B N 1
ATOM 2919 C CA . PHE B 1 158 ? -7.016 -18.844 1.702 1 95.81 158 PHE B CA 1
ATOM 2920 C C . PHE B 1 158 ? -7.996 -17.797 1.17 1 95.81 158 PHE B C 1
ATOM 2922 O O . PHE B 1 158 ? -7.699 -16.609 1.166 1 95.81 158 PHE B O 1
ATOM 2929 N N . SER B 1 159 ? -9.219 -18.219 0.808 1 93.81 159 SER B N 1
ATOM 2930 C CA . SER B 1 159 ? -10.266 -17.297 0.39 1 93.81 159 SER B CA 1
ATOM 2931 C C . SER B 1 159 ? -10.648 -16.344 1.522 1 93.81 159 SER B C 1
ATOM 2933 O O . SER B 1 159 ? -11.133 -15.242 1.275 1 93.81 159 SER B O 1
ATOM 2935 N N . MET B 1 160 ? -10.352 -16.75 2.732 1 93 160 MET B N 1
ATOM 2936 C CA . MET B 1 160 ? -10.742 -15.953 3.893 1 93 160 MET B CA 1
ATOM 2937 C C . MET B 1 160 ? -9.789 -14.781 4.086 1 93 160 MET B C 1
ATOM 2939 O O . MET B 1 160 ? -10.078 -13.859 4.852 1 93 160 MET B O 1
ATOM 2943 N N . TYR B 1 161 ? -8.68 -14.828 3.342 1 92.69 161 TYR B N 1
ATOM 2944 C CA . TYR B 1 161 ? -7.68 -13.781 3.506 1 92.69 161 TYR B CA 1
ATOM 2945 C C . TYR B 1 161 ? -7.766 -12.766 2.373 1 92.69 161 TYR B C 1
ATOM 2947 O O . TYR B 1 161 ? -6.777 -12.086 2.061 1 92.69 161 TYR B O 1
ATOM 2955 N N . ASP B 1 162 ? -8.891 -12.562 1.805 1 90.88 162 ASP B N 1
ATOM 2956 C CA . ASP B 1 162 ? -9.078 -11.711 0.635 1 90.88 162 ASP B CA 1
ATOM 2957 C C . ASP B 1 162 ? -8.789 -10.25 0.968 1 90.88 162 ASP B C 1
ATOM 2959 O O . ASP B 1 162 ? -8.359 -9.484 0.104 1 90.88 162 ASP B O 1
ATOM 2963 N N . LYS B 1 163 ? -8.953 -9.93 2.162 1 89.5 163 LYS B N 1
ATOM 2964 C CA . LYS B 1 163 ? -8.727 -8.539 2.566 1 89.5 163 LYS B CA 1
ATOM 2965 C C . LYS B 1 163 ? -7.238 -8.219 2.631 1 89.5 163 LYS B C 1
ATOM 2967 O O . LYS B 1 163 ? -6.844 -7.055 2.543 1 89.5 163 LYS B O 1
ATOM 2972 N N . VAL B 1 164 ? -6.371 -9.227 2.793 1 90.25 164 VAL B N 1
ATOM 2973 C CA . VAL B 1 164 ? -4.93 -9.047 2.932 1 90.25 164 VAL B CA 1
ATOM 2974 C C . VAL B 1 164 ? -4.227 -9.484 1.647 1 90.25 164 VAL B C 1
ATOM 2976 O O . VAL B 1 164 ? -3.23 -8.883 1.239 1 90.25 164 VAL B O 1
ATOM 2979 N N . VAL B 1 165 ? -4.703 -10.531 1.099 1 93.25 165 VAL B N 1
ATOM 2980 C CA . VAL B 1 165 ? -4.195 -11.031 -0.176 1 93.25 165 VAL B CA 1
ATOM 2981 C C . VAL B 1 165 ? -5.219 -10.758 -1.278 1 93.25 165 VAL B C 1
ATOM 2983 O O . VAL B 1 165 ? -6.082 -11.602 -1.553 1 93.25 165 VAL B O 1
ATOM 2986 N N . LYS B 1 166 ? -4.895 -9.742 -1.903 1 89.5 166 LYS B N 1
ATOM 2987 C CA . LYS B 1 166 ? -5.859 -9.297 -2.906 1 89.5 166 LYS B CA 1
ATOM 2988 C C . LYS B 1 166 ? -5.973 -10.305 -4.047 1 89.5 166 LYS B C 1
ATOM 2990 O O . LYS B 1 166 ? -4.973 -10.891 -4.465 1 89.5 166 LYS B O 1
ATOM 2995 N N . GLU B 1 167 ? -7.145 -10.523 -4.473 1 91.75 167 GLU B N 1
ATOM 2996 C CA . GLU B 1 167 ? -7.457 -11.352 -5.633 1 91.75 167 GLU B CA 1
ATOM 2997 C C . GLU B 1 167 ? -7.492 -12.836 -5.258 1 91.75 167 GLU B C 1
ATOM 2999 O O . GLU B 1 167 ? -7.785 -13.688 -6.098 1 91.75 167 GLU B O 1
ATOM 3004 N N . ALA B 1 168 ? -7.137 -13.188 -3.984 1 95 168 ALA B N 1
ATOM 3005 C CA . ALA B 1 168 ? -7.086 -14.594 -3.592 1 95 168 ALA B CA 1
ATOM 3006 C C . ALA B 1 168 ? -8.445 -15.273 -3.789 1 95 168 ALA B C 1
ATOM 3008 O O . ALA B 1 168 ? -8.531 -16.328 -4.422 1 95 168 ALA B O 1
ATOM 3009 N N . ARG B 1 169 ? -9.516 -14.633 -3.293 1 94.44 169 ARG B N 1
ATOM 3010 C CA . ARG B 1 169 ? -10.852 -15.211 -3.381 1 94.44 169 ARG B CA 1
ATOM 3011 C C . ARG B 1 169 ? -11.281 -15.375 -4.836 1 94.44 169 ARG B C 1
ATOM 3013 O O . ARG B 1 169 ? -11.781 -16.438 -5.223 1 94.44 169 ARG B O 1
ATOM 3020 N N . ARG B 1 170 ? -11.109 -14.336 -5.621 1 96.69 170 ARG B N 1
ATOM 3021 C CA . ARG B 1 170 ? -11.477 -14.375 -7.031 1 96.69 170 ARG B CA 1
ATOM 3022 C C . ARG B 1 170 ? -10.758 -15.516 -7.754 1 96.69 170 ARG B C 1
ATOM 3024 O O . ARG B 1 170 ? -11.383 -16.266 -8.508 1 96.69 170 ARG B O 1
ATOM 3031 N N . LYS B 1 171 ? -9.516 -15.672 -7.512 1 97.25 171 LYS B N 1
ATOM 3032 C CA . LYS B 1 171 ? -8.734 -16.719 -8.156 1 97.25 171 LYS B CA 1
ATOM 3033 C C . LYS B 1 171 ? -9.188 -18.109 -7.707 1 97.25 171 LYS B C 1
ATOM 3035 O O . LYS B 1 171 ? -9.242 -19.047 -8.508 1 97.25 171 LYS B O 1
ATOM 3040 N N . ILE B 1 172 ? -9.539 -18.203 -6.469 1 97.56 172 ILE B N 1
ATOM 3041 C CA . ILE B 1 172 ? -10.008 -19.484 -5.93 1 97.56 172 ILE B CA 1
ATOM 3042 C C . ILE B 1 172 ? -11.328 -19.859 -6.59 1 97.56 172 ILE B C 1
ATOM 3044 O O . ILE B 1 172 ? -11.531 -21.016 -6.965 1 97.56 172 ILE B O 1
ATOM 3048 N N . ASP B 1 173 ? -12.195 -18.875 -6.805 1 96.88 173 ASP B N 1
ATOM 3049 C CA . ASP B 1 173 ? -13.484 -19.125 -7.441 1 96.88 173 ASP B CA 1
ATOM 3050 C C . ASP B 1 173 ? -13.297 -19.578 -8.891 1 96.88 173 ASP B C 1
ATOM 3052 O O . ASP B 1 173 ? -13.969 -20.516 -9.336 1 96.88 173 ASP B O 1
ATOM 3056 N N . VAL B 1 174 ? -12.461 -18.938 -9.57 1 97.81 174 VAL B N 1
ATOM 3057 C CA . VAL B 1 174 ? -12.164 -19.312 -10.945 1 97.81 174 VAL B CA 1
ATOM 3058 C C . VAL B 1 174 ? -11.555 -20.719 -10.977 1 97.81 174 VAL B C 1
ATOM 3060 O O . VAL B 1 174 ? -11.914 -21.547 -11.812 1 97.81 174 VAL B O 1
ATOM 3063 N N . ASN B 1 175 ? -10.609 -20.969 -10.008 1 98.12 175 ASN B N 1
ATOM 3064 C CA . ASN B 1 175 ? -9.93 -22.266 -9.945 1 98.12 175 ASN B CA 1
ATOM 3065 C C . ASN B 1 175 ? -10.922 -23.391 -9.688 1 98.12 175 ASN B C 1
ATOM 3067 O O . ASN B 1 175 ? -10.734 -24.516 -10.172 1 98.12 175 ASN B O 1
ATOM 3071 N N . ARG B 1 176 ? -11.938 -23.109 -8.922 1 96.81 176 ARG B N 1
ATOM 3072 C CA . ARG B 1 176 ? -12.984 -24.094 -8.695 1 96.81 176 ARG B CA 1
ATOM 3073 C C . ARG B 1 176 ? -13.594 -24.562 -10.016 1 96.81 176 ARG B C 1
ATOM 3075 O O . ARG B 1 176 ? -13.734 -25.766 -10.25 1 96.81 176 ARG B O 1
ATOM 3082 N N . ILE B 1 177 ? -13.906 -23.594 -10.828 1 97.62 177 ILE B N 1
ATOM 3083 C CA . ILE B 1 177 ? -14.5 -23.875 -12.133 1 97.62 177 ILE B CA 1
ATOM 3084 C C . ILE B 1 177 ? -13.516 -24.672 -12.984 1 97.62 177 ILE B C 1
ATOM 3086 O O . ILE B 1 177 ? -13.891 -25.672 -13.617 1 97.62 177 ILE B O 1
ATOM 3090 N N . LEU B 1 178 ? -12.258 -24.281 -12.977 1 98 178 LEU B N 1
ATOM 3091 C CA . LEU B 1 178 ? -11.234 -24.953 -13.766 1 98 178 LEU B CA 1
ATOM 3092 C C . LEU B 1 178 ? -11.07 -26.406 -13.328 1 98 178 LEU B C 1
ATOM 3094 O O . LEU B 1 178 ? -10.977 -27.297 -14.172 1 98 178 LEU B O 1
ATOM 3098 N N . VAL B 1 179 ? -11.008 -26.609 -12.023 1 98.06 179 VAL B N 1
ATOM 3099 C CA . VAL B 1 179 ? -10.828 -27.969 -11.484 1 98.06 179 VAL B CA 1
ATOM 3100 C C . VAL B 1 179 ? -12 -28.844 -11.891 1 98.06 179 VAL B C 1
ATOM 3102 O O . VAL B 1 179 ? -11.812 -30 -12.297 1 98.06 179 VAL B O 1
ATOM 3105 N N . ASP B 1 180 ? -13.148 -28.297 -11.852 1 97.25 180 ASP B N 1
ATOM 310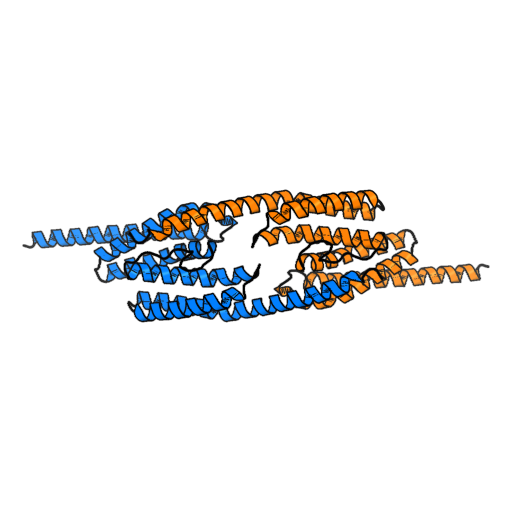6 C CA . ASP B 1 180 ? -14.344 -29.062 -12.227 1 97.25 180 ASP B CA 1
ATOM 3107 C C . ASP B 1 180 ? -14.328 -29.391 -13.719 1 97.25 180 ASP B C 1
ATOM 3109 O O . ASP B 1 180 ? -14.711 -30.5 -14.109 1 97.25 180 ASP B O 1
ATOM 3113 N N . ASP B 1 181 ? -13.961 -28.438 -14.469 1 97.38 181 ASP B N 1
ATOM 3114 C CA . ASP B 1 181 ? -13.859 -28.656 -15.906 1 97.38 181 ASP B CA 1
ATOM 3115 C C . ASP B 1 181 ? -12.883 -29.797 -16.219 1 97.38 181 ASP B C 1
ATOM 3117 O O . ASP B 1 181 ? -13.188 -30.672 -17.031 1 97.38 181 ASP B O 1
ATOM 3121 N N . VAL B 1 182 ? -11.789 -29.781 -15.617 1 97.88 182 VAL B N 1
ATOM 3122 C CA . VAL B 1 182 ? -10.766 -30.781 -15.859 1 97.88 182 VAL B CA 1
ATOM 3123 C C . VAL B 1 182 ? -11.234 -32.156 -15.344 1 97.88 182 VAL B C 1
ATOM 3125 O O . VAL B 1 182 ? -10.992 -33.188 -15.977 1 97.88 182 VAL B O 1
ATOM 3128 N N . ARG B 1 183 ? -11.891 -32.125 -14.195 1 96.25 183 ARG B N 1
ATOM 3129 C CA . ARG B 1 183 ? -12.461 -33.344 -13.648 1 96.25 183 ARG B CA 1
ATOM 3130 C C . ARG B 1 183 ? -13.398 -34 -14.656 1 96.25 183 ARG B C 1
ATOM 3132 O O . ARG B 1 183 ? -13.336 -35.219 -14.875 1 96.25 183 ARG B O 1
ATOM 3139 N N . SER B 1 184 ? -14.227 -33.219 -15.242 1 96.06 184 SER B N 1
ATOM 3140 C CA . SER B 1 184 ? -15.164 -33.719 -16.25 1 96.06 184 SER B CA 1
ATOM 3141 C C . SER B 1 184 ? -14.422 -34.281 -17.453 1 96.06 184 SER B C 1
ATOM 3143 O O . SER B 1 184 ? -14.758 -35.344 -17.953 1 96.06 184 SER B O 1
ATOM 3145 N N . ALA B 1 185 ? -13.438 -33.594 -17.891 1 94.56 185 ALA B N 1
ATOM 3146 C CA . ALA B 1 185 ? -12.664 -34 -19.062 1 94.56 185 ALA B CA 1
ATOM 3147 C C . ALA B 1 185 ? -11.945 -35.312 -18.828 1 94.56 185 ALA B C 1
ATOM 3149 O O . ALA B 1 185 ? -11.945 -36.188 -19.688 1 94.56 185 ALA B O 1
ATOM 3150 N N . ILE B 1 186 ? -11.344 -35.438 -17.672 1 94.06 186 ILE B N 1
ATOM 3151 C CA . ILE B 1 186 ? -10.602 -36.656 -17.328 1 94.06 186 ILE B CA 1
ATOM 3152 C C . ILE B 1 186 ? -11.562 -37.844 -17.203 1 94.06 186 ILE B C 1
ATOM 3154 O O . ILE B 1 186 ? -11.25 -38.938 -17.641 1 94.06 186 ILE B O 1
ATOM 3158 N N . THR B 1 187 ? -12.711 -37.594 -16.609 1 92.81 187 THR B N 1
ATOM 3159 C CA . THR B 1 187 ? -13.719 -38.625 -16.438 1 92.81 187 THR B CA 1
ATOM 3160 C C . THR B 1 187 ? -14.219 -39.125 -17.797 1 92.81 187 THR B C 1
ATOM 3162 O O . THR B 1 187 ? -14.312 -40.344 -18.031 1 92.81 187 THR B O 1
ATOM 3165 N N . GLU B 1 188 ? -14.5 -38.156 -18.625 1 92.31 188 GLU B N 1
ATOM 3166 C CA . GLU B 1 188 ? -14.969 -38.5 -19.969 1 92.31 188 GLU B CA 1
ATOM 3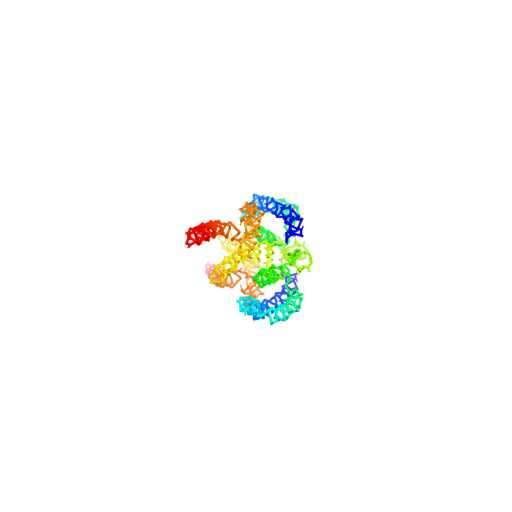167 C C . GLU B 1 188 ? -13.922 -39.281 -20.734 1 92.31 188 GLU B C 1
ATOM 3169 O O . GLU B 1 188 ? -14.242 -40.25 -21.438 1 92.31 188 GLU B O 1
ATOM 3174 N N . GLU B 1 189 ? -12.766 -38.906 -20.641 1 90.88 189 GLU B N 1
ATOM 3175 C CA . GLU B 1 189 ? -11.688 -39.562 -21.359 1 90.88 189 GLU B CA 1
ATOM 3176 C C . GLU B 1 189 ? -11.453 -41 -20.844 1 90.88 189 GLU B C 1
ATOM 3178 O O . GLU B 1 189 ? -11.156 -41.906 -21.625 1 90.88 189 GLU B O 1
ATOM 3183 N N . LYS B 1 190 ? -11.516 -41.125 -19.531 1 87.94 190 LYS B N 1
ATOM 3184 C CA . LYS B 1 190 ? -11.367 -42.469 -18.953 1 87.94 190 LYS B CA 1
ATOM 3185 C C . LYS B 1 190 ? -12.484 -43.406 -19.422 1 87.94 190 LYS B C 1
ATOM 3187 O O . LYS B 1 190 ? -12.234 -44.562 -19.734 1 87.94 190 LYS B O 1
ATOM 3192 N N . ARG B 1 191 ? -13.695 -42.875 -19.531 1 87.06 191 ARG B N 1
ATOM 3193 C CA . ARG B 1 191 ? -14.836 -43.656 -19.984 1 87.06 191 ARG B CA 1
ATOM 3194 C C . ARG B 1 191 ? -14.68 -44.031 -21.453 1 87.06 191 ARG B C 1
ATOM 3196 O O . ARG B 1 191 ? -14.992 -45.156 -21.844 1 87.06 191 ARG B O 1
ATOM 3203 N N . ARG B 1 192 ? -14.227 -43.156 -22.188 1 87.12 192 ARG B N 1
ATOM 3204 C CA . ARG B 1 192 ? -14 -43.375 -23.609 1 87.12 192 ARG B CA 1
ATOM 3205 C C . ARG B 1 192 ? -12.953 -44.469 -23.812 1 87.12 192 ARG B C 1
ATOM 3207 O O . ARG B 1 192 ? -13.133 -45.375 -24.656 1 87.12 192 ARG B O 1
ATOM 3214 N N . THR B 1 193 ? -11.914 -44.438 -23.062 1 85.94 193 THR B N 1
ATOM 3215 C CA . THR B 1 193 ? -10.836 -45.406 -23.172 1 85.94 193 THR B CA 1
ATOM 3216 C C . THR B 1 193 ? -11.32 -46.812 -22.781 1 85.94 193 THR B C 1
ATOM 3218 O O . THR B 1 193 ? -10.945 -47.781 -23.406 1 85.94 193 THR B O 1
ATOM 3221 N N . GLU B 1 194 ? -12.188 -46.844 -21.828 1 86.31 194 GLU B N 1
ATOM 3222 C CA . GLU B 1 194 ? -12.75 -48.125 -21.391 1 86.31 194 GLU B CA 1
ATOM 3223 C C . GLU B 1 194 ? -13.68 -48.688 -22.438 1 86.31 194 GLU B C 1
ATOM 3225 O O . GLU B 1 194 ? -13.68 -49.906 -22.672 1 86.31 194 GLU B O 1
ATOM 3230 N N . LEU B 1 195 ? -14.414 -47.812 -23 1 87.44 195 LEU B N 1
ATOM 3231 C CA . LEU B 1 195 ? -15.32 -48.25 -24.062 1 87.44 195 LEU B CA 1
ATOM 3232 C C . LEU B 1 195 ? -14.547 -48.812 -25.25 1 87.44 195 LEU B C 1
ATOM 3234 O O . LEU B 1 195 ? -14.922 -49.844 -25.797 1 87.44 195 LEU B O 1
ATOM 3238 N N . ILE B 1 196 ? -13.523 -48.219 -25.578 1 86.88 196 ILE B N 1
ATOM 3239 C CA . ILE B 1 196 ? -12.711 -48.656 -26.703 1 86.88 196 ILE B CA 1
ATOM 3240 C C . ILE B 1 196 ? -12.055 -50 -26.391 1 86.88 196 ILE B C 1
ATOM 3242 O O . ILE B 1 196 ? -12.008 -50.875 -27.25 1 86.88 196 ILE B O 1
ATOM 3246 N N . LYS B 1 197 ? -11.609 -50.188 -25.172 1 87.44 197 LYS B N 1
ATOM 3247 C CA . LYS B 1 197 ? -11.008 -51.438 -24.75 1 87.44 197 LYS B CA 1
ATOM 3248 C C . LYS B 1 197 ? -12.016 -52.594 -24.812 1 87.44 197 LYS B C 1
ATOM 3250 O O . LYS B 1 197 ? -11.68 -53.688 -25.234 1 87.44 197 LYS B O 1
ATOM 3255 N N . THR B 1 198 ? -13.242 -52.344 -24.422 1 89.12 198 THR B N 1
ATOM 3256 C CA . THR B 1 198 ? -14.297 -53.344 -24.438 1 89.12 198 THR B CA 1
ATOM 3257 C C . THR B 1 198 ? -14.664 -53.75 -25.859 1 89.12 198 THR B C 1
ATOM 3259 O O . THR B 1 198 ? -14.891 -54.906 -26.156 1 89.12 198 THR B O 1
ATOM 3262 N N . LEU B 1 199 ? -14.711 -52.719 -26.719 1 89.38 199 LEU B N 1
ATOM 3263 C CA . LEU B 1 199 ? -15.055 -52.969 -28.109 1 89.38 199 LEU B CA 1
ATOM 3264 C C . LEU B 1 199 ? -13.969 -53.781 -28.797 1 89.38 199 LEU B C 1
ATOM 3266 O O . LEU B 1 199 ? -14.273 -54.688 -29.594 1 89.38 199 LEU B O 1
ATOM 3270 N N . LYS B 1 200 ? -12.742 -53.75 -28.469 1 89.25 200 LYS B N 1
ATOM 3271 C CA . LYS B 1 200 ? -11.625 -54.469 -29.047 1 89.25 200 LYS B CA 1
ATOM 3272 C C . LYS B 1 200 ? -11.633 -55.938 -28.578 1 89.25 200 LYS B C 1
ATOM 3274 O O . LYS B 1 200 ? -11.203 -56.844 -29.312 1 89.25 200 LYS B O 1
ATOM 3279 N N . LYS B 1 201 ? -12.094 -56.188 -27.375 1 88.06 201 LYS B N 1
ATOM 3280 C CA . LYS B 1 201 ? -12.188 -57.531 -26.828 1 88.06 201 LYS B CA 1
ATOM 3281 C C . LYS B 1 201 ? -13.273 -58.344 -27.531 1 88.06 201 LYS B C 1
ATOM 3283 O O . LYS B 1 201 ? -13.133 -59.562 -27.734 1 88.06 201 LYS B O 1
ATOM 3288 N N . PHE B 1 202 ? -14.273 -57.594 -27.938 1 84 202 PHE B N 1
ATOM 3289 C CA . PHE B 1 202 ? -15.352 -58.281 -28.625 1 84 202 PHE B CA 1
ATOM 3290 C C . PHE B 1 202 ? -14.977 -58.562 -30.078 1 84 202 PHE B C 1
ATOM 3292 O O . PHE B 1 202 ? -15.5 -59.469 -30.688 1 84 202 PHE B O 1
ATOM 3299 N N . GLU B 1 203 ? -14.242 -57.812 -30.672 1 77.38 203 GLU B N 1
ATOM 3300 C CA . GLU B 1 203 ? -13.844 -58 -32.062 1 77.38 203 GLU B CA 1
ATOM 3301 C C . GLU B 1 203 ? -12.859 -59.156 -32.188 1 77.38 203 GLU B C 1
ATOM 3303 O O . GLU B 1 203 ? -12.734 -59.75 -33.25 1 77.38 203 GLU B O 1
ATOM 3308 N N . LYS B 1 204 ? -12.391 -59.688 -31.062 1 65.56 204 LYS B N 1
ATOM 3309 C CA . LYS B 1 204 ? -11.547 -60.875 -31.141 1 65.56 204 LYS B CA 1
ATOM 3310 C C . LYS B 1 204 ? -12.359 -62.125 -30.859 1 65.56 204 LYS B C 1
ATOM 3312 O O . LYS B 1 204 ? -13.352 -62.094 -30.125 1 65.56 204 LYS B O 1
#

Secondary structure (DSSP, 8-state):
-TTTTHHHHHHHHHHHHHHHHHHHHHHHHHHHHHHHHHHHHHHHHHTT-HHHHHHHHHHHHHHHHHHHTT--GGGGHHHHHHHHHHHHHHHHHHHHTT-PPPPHHHHT--HHHHHHHHHHHHHHHHHHHHHHHHTT-HHHHHHHHHHHHHHHHHHGGGGGGTTTSTTHHHHHHHHHHHHHHHHHHHHHHHHHHHHHHHHHHHH-/-TTTTHHHHHHHHHHHHHHHHHHHHHHHHHHHHHHHHHHHHHHHHHTT-HHHHHHHHHHHHHHHHHHHTT--GGGGHHHHHHHHHHHHHHHHHHHHTT-PPPPHHHHT--HHHHHHHHHHHHHHHHHHHHHHHHTT-HHHHHHHHHHHHHHHHHHGGGGGGTTTSTTHHHHHHHHHHHHHHHHHHHHHHHHHHHHHHHHHHHH-

pLDDT: mean 94.72, std 4.78, range [63.34, 98.81]